Protein AF-0000000079096585 (afdb_homodimer)

Nearest PDB structures (foldseek):
  5g05-assembly1_K  TM=6.610E-01  e=2.193E-04  Homo sapiens
  2ho1-assembly1_A  TM=4.333E-01  e=1.307E-02  Pseudomonas aeruginosa PAO1
  8gh3-assembly1_F  TM=3.341E-01  e=2.243E-01  Trypanosoma cruzi cruzi
  8arb-assembly1_A  TM=4.674E-01  e=8.570E+00  Yersinia enterocolitica
  5g05-assembly1_K  TM=6.590E-01  e=2.496E-04  Homo sapiens

pLDDT: mean 84.04, std 19.66, range [20.77, 98.88]

Structure (mmCIF, N/CA/C/O backbone):
data_AF-0000000079096585-model_v1
#
loop_
_entity.id
_entity.type
_entity.pdbx_description
1 polymer 'Uncharacterized protein'
#
loop_
_atom_site.group_PDB
_atom_site.id
_atom_site.type_symbol
_atom_site.label_atom_id
_atom_site.label_alt_id
_atom_site.label_comp_id
_atom_site.label_asym_id
_atom_site.label_entity_id
_atom_site.label_seq_id
_atom_site.pdbx_PDB_ins_code
_atom_site.Cartn_x
_atom_site.Cartn_y
_atom_site.Cartn_z
_atom_site.occupancy
_atom_site.B_iso_or_equiv
_atom_site.auth_seq_id
_atom_site.auth_comp_id
_atom_site.auth_asym_id
_atom_site.auth_atom_id
_atom_site.pdbx_PDB_model_num
ATOM 1 N N . MET A 1 1 ? 10.734 -63.625 -16.844 1 21.27 1 MET A N 1
ATOM 2 C CA . MET A 1 1 ? 9.797 -64.25 -15.898 1 21.27 1 MET A CA 1
ATOM 3 C C . MET A 1 1 ? 9.648 -63.344 -14.656 1 21.27 1 MET A C 1
ATOM 5 O O . MET A 1 1 ? 8.648 -63.438 -13.938 1 21.27 1 MET A O 1
ATOM 9 N N . LEU A 1 2 ? 10.75 -62.75 -14.109 1 20.77 2 LEU A N 1
ATOM 10 C CA . LEU A 1 2 ? 10.758 -62.156 -12.773 1 20.77 2 LEU A CA 1
ATOM 11 C C . LEU A 1 2 ? 9.977 -60.844 -12.758 1 20.77 2 LEU A C 1
ATOM 13 O O . LEU A 1 2 ? 10.281 -59.969 -11.961 1 20.77 2 LEU A O 1
ATOM 17 N N . LEU A 1 3 ? 9.117 -60.5 -13.812 1 23.94 3 LEU A N 1
ATOM 18 C CA . LEU A 1 3 ? 8.297 -59.281 -13.914 1 23.94 3 LEU A CA 1
ATOM 19 C C . LEU A 1 3 ? 7.27 -59.25 -12.781 1 23.94 3 LEU A C 1
ATOM 21 O O . LEU A 1 3 ? 6.074 -59.406 -13.016 1 23.94 3 LEU A O 1
ATOM 25 N N . ARG A 1 4 ? 7.641 -59.875 -11.562 1 26.17 4 ARG A N 1
ATOM 26 C CA . ARG A 1 4 ? 6.625 -60.25 -10.586 1 26.17 4 ARG A CA 1
ATOM 27 C C . ARG A 1 4 ? 5.812 -59.062 -10.141 1 26.17 4 ARG A C 1
ATOM 29 O O . ARG A 1 4 ? 6.23 -57.906 -10.336 1 26.17 4 ARG A O 1
ATOM 36 N N . ASP A 1 5 ? 4.875 -59.25 -9.117 1 26.66 5 ASP A N 1
ATOM 37 C CA . ASP A 1 5 ? 3.656 -58.812 -8.461 1 26.66 5 ASP A CA 1
ATOM 38 C C . ASP A 1 5 ? 3.914 -57.531 -7.648 1 26.66 5 ASP A C 1
ATOM 40 O O . ASP A 1 5 ? 4.195 -57.625 -6.449 1 26.66 5 ASP A O 1
ATOM 44 N N . CYS A 1 6 ? 4.824 -56.594 -8.086 1 28.89 6 CYS A N 1
ATOM 45 C CA . CYS A 1 6 ? 5.023 -55.469 -7.211 1 28.89 6 CYS A CA 1
ATOM 46 C C . CYS A 1 6 ? 3.688 -54.844 -6.812 1 28.89 6 CYS A C 1
ATOM 48 O O . CYS A 1 6 ? 2.92 -54.406 -7.672 1 28.89 6 CYS A O 1
ATOM 50 N N . ASP A 1 7 ? 3.107 -55.25 -5.641 1 28.34 7 ASP A N 1
ATOM 51 C CA . ASP A 1 7 ? 1.823 -55.062 -4.965 1 28.34 7 ASP A CA 1
ATOM 52 C C . ASP A 1 7 ? 1.427 -53.594 -4.906 1 28.34 7 ASP A C 1
ATOM 54 O O . ASP A 1 7 ? 2.254 -52.719 -4.59 1 28.34 7 ASP A O 1
ATOM 58 N N . VAL A 1 8 ? 0.261 -53.188 -5.465 1 37.56 8 VAL A N 1
ATOM 59 C CA . VAL A 1 8 ? -0.646 -52.062 -5.531 1 37.56 8 VAL A CA 1
ATOM 60 C C . VAL A 1 8 ? -0.849 -51.469 -4.137 1 37.56 8 VAL A C 1
ATOM 62 O O . VAL A 1 8 ? -1.268 -50.312 -3.992 1 37.56 8 VAL A O 1
ATOM 65 N N . ASP A 1 9 ? -0.561 -52.312 -3.1 1 36.09 9 ASP A N 1
ATOM 66 C CA . ASP A 1 9 ? -0.898 -51.875 -1.744 1 36.09 9 ASP A CA 1
ATOM 67 C C . ASP A 1 9 ? 0.074 -50.812 -1.242 1 36.09 9 ASP A C 1
ATOM 69 O O . ASP A 1 9 ? -0.25 -50.062 -0.33 1 36.09 9 ASP A O 1
ATOM 73 N N . SER A 1 10 ? 1.418 -50.969 -1.656 1 34.72 10 SER A N 1
ATOM 74 C CA . SER A 1 10 ? 2.344 -50 -1.058 1 34.72 10 SER A CA 1
ATOM 75 C C . SER A 1 10 ? 2.086 -48.594 -1.568 1 34.72 10 SER A C 1
ATOM 77 O O . SER A 1 10 ? 2.58 -47.625 -0.994 1 34.72 10 SER A O 1
ATOM 79 N N . PHE A 1 11 ? 1.648 -48.469 -2.875 1 32.22 11 PHE A N 1
ATOM 80 C CA . PHE A 1 11 ? 1.334 -47.125 -3.361 1 32.22 11 PHE A CA 1
ATOM 81 C C . PHE A 1 11 ? 0.125 -46.562 -2.633 1 32.22 11 PHE A C 1
ATOM 83 O O . PHE A 1 11 ? -0.065 -45.344 -2.592 1 32.22 11 PHE A O 1
ATOM 90 N N . SER A 1 12 ? -0.875 -47.375 -2.209 1 38.22 12 SER A N 1
ATOM 91 C CA . SER A 1 12 ? -2.049 -46.875 -1.508 1 38.22 12 SER A CA 1
ATOM 92 C C . SER A 1 12 ? -1.683 -46.344 -0.123 1 38.22 12 SER A C 1
ATOM 94 O O . SER A 1 12 ? -2.361 -45.469 0.415 1 38.22 12 SER A O 1
ATOM 96 N N . ARG A 1 13 ? -0.833 -46.906 0.562 1 40.97 13 ARG A N 1
ATOM 97 C CA . ARG A 1 13 ? -0.438 -46.5 1.908 1 40.97 13 ARG A CA 1
ATOM 98 C C . ARG A 1 13 ? 0.409 -45.25 1.879 1 40.97 13 ARG A C 1
ATOM 100 O O . ARG A 1 13 ? 0.417 -44.469 2.842 1 40.97 13 ARG A O 1
ATOM 107 N N . LEU A 1 14 ? 1.331 -45.094 0.917 1 36.84 14 LEU A N 1
ATOM 108 C CA . LEU A 1 14 ? 2.078 -43.844 0.8 1 36.84 14 LEU A CA 1
ATOM 109 C C . LEU A 1 14 ? 1.153 -42.688 0.425 1 36.84 14 LEU A C 1
ATOM 111 O O . LEU A 1 14 ? 1.373 -41.531 0.843 1 36.84 14 LEU A O 1
ATOM 115 N N . GLU A 1 15 ? 0.127 -42.875 -0.478 1 39.09 15 GLU A N 1
ATOM 116 C CA . GLU A 1 15 ? -0.877 -41.844 -0.696 1 39.09 15 GLU A CA 1
ATOM 117 C C . GLU A 1 15 ? -1.682 -41.562 0.573 1 39.09 15 GLU A C 1
ATOM 119 O O . GLU A 1 15 ? -2.07 -40.438 0.843 1 39.09 15 GLU A O 1
ATOM 124 N N . ALA A 1 16 ? -2.07 -42.5 1.324 1 41.59 16 ALA A N 1
ATOM 125 C CA . ALA A 1 16 ? -2.842 -42.344 2.555 1 41.59 16 ALA A CA 1
ATOM 126 C C . ALA A 1 16 ? -2 -41.688 3.65 1 41.59 16 ALA A C 1
ATOM 128 O O . ALA A 1 16 ? -2.494 -40.875 4.402 1 41.59 16 ALA A O 1
ATOM 129 N N . ALA A 1 17 ? -0.783 -42.156 4.016 1 39.12 17 ALA A N 1
ATOM 130 C CA . ALA A 1 17 ? 0.086 -41.594 5.039 1 39.12 17 ALA A CA 1
ATOM 131 C C . ALA A 1 17 ? 0.517 -40.156 4.664 1 39.12 17 ALA A C 1
ATOM 133 O O . ALA A 1 17 ? 0.621 -39.312 5.531 1 39.12 17 ALA A O 1
ATOM 134 N N . GLU A 1 18 ? 0.951 -39.875 3.398 1 37.78 18 GLU A N 1
ATOM 135 C CA . GLU A 1 18 ? 1.181 -38.5 2.918 1 37.78 18 GLU A CA 1
ATOM 136 C C . GLU A 1 18 ? -0.11 -37.688 2.93 1 37.78 18 GLU A C 1
ATOM 138 O O . GLU A 1 18 ? -0.074 -36.469 3.021 1 37.78 18 GLU A O 1
ATOM 143 N N . GLN A 1 19 ? -1.282 -38.344 2.762 1 36.44 19 GLN A N 1
ATOM 144 C CA . GLN A 1 19 ? -2.553 -37.656 2.963 1 36.44 19 GLN A CA 1
ATOM 145 C C . GLN A 1 19 ? -2.748 -37.281 4.43 1 36.44 19 GLN A C 1
ATOM 147 O O . GLN A 1 19 ? -3.303 -36.219 4.734 1 36.44 19 GLN A O 1
ATOM 152 N N . GLN A 1 20 ? -2.479 -38.219 5.426 1 36.72 20 GLN A N 1
ATOM 153 C CA . GLN A 1 20 ? -2.652 -37.875 6.832 1 36.72 20 GLN A CA 1
ATOM 154 C C . GLN A 1 20 ? -1.635 -36.812 7.266 1 36.72 20 GLN A C 1
ATOM 156 O O . GLN A 1 20 ? -1.965 -35.906 8.023 1 36.72 20 GLN A O 1
ATOM 161 N N . GLU A 1 21 ? -0.232 -37 7.184 1 35.53 21 GLU A N 1
ATOM 162 C CA . GLU A 1 21 ? 0.763 -35.969 7.492 1 35.53 21 GLU A CA 1
ATOM 163 C C . GLU A 1 21 ? 0.589 -34.75 6.602 1 35.53 21 GLU A C 1
ATOM 165 O O . GLU A 1 21 ? 0.916 -33.625 7 1 35.53 21 GLU A O 1
ATOM 170 N N . ASP A 1 22 ? 0.333 -34.875 5.301 1 33.53 22 ASP A N 1
ATOM 171 C CA . ASP A 1 22 ? 0.033 -33.75 4.43 1 33.53 22 ASP A CA 1
ATOM 172 C C . ASP A 1 22 ? -1.206 -33 4.914 1 33.53 22 ASP A C 1
ATOM 174 O O . ASP A 1 22 ? -1.343 -31.797 4.68 1 33.53 22 ASP A O 1
ATOM 178 N N . PHE A 1 23 ? -2.217 -33.688 5.465 1 32.78 23 PHE A N 1
ATOM 179 C CA . PHE A 1 23 ? -3.359 -33.062 6.121 1 32.78 23 PHE A CA 1
ATOM 180 C C . PHE A 1 23 ? -2.93 -32.344 7.406 1 32.78 23 PHE A C 1
ATOM 182 O O . PHE A 1 23 ? -3.551 -31.375 7.828 1 32.78 23 PHE A O 1
ATOM 189 N N . GLU A 1 24 ? -2.061 -32.969 8.289 1 34.28 24 GLU A N 1
ATOM 190 C CA . GLU A 1 24 ? -1.553 -32.281 9.469 1 34.28 24 GLU A CA 1
ATOM 191 C C . GLU A 1 24 ? -0.777 -31.016 9.078 1 34.28 24 GLU A C 1
ATOM 193 O O . GLU A 1 24 ? -0.615 -30.094 9.891 1 34.28 24 GLU A O 1
ATOM 198 N N . CYS A 1 25 ? 0.148 -31.156 8.102 1 30.48 25 CYS A N 1
ATOM 199 C CA . CYS A 1 25 ? 0.887 -29.969 7.688 1 30.48 25 CYS A CA 1
ATOM 200 C C . CYS A 1 25 ? -0.062 -28.844 7.266 1 30.48 25 CYS A C 1
ATOM 202 O O . CYS A 1 25 ? 0.378 -27.75 6.914 1 30.48 25 CYS A O 1
ATOM 204 N N . TYR A 1 26 ? -1.153 -29.328 6.629 1 32.22 26 TYR A N 1
ATOM 205 C CA . TYR A 1 26 ? -2.117 -28.25 6.426 1 32.22 26 TYR A CA 1
ATOM 206 C C . TYR A 1 26 ? -2.574 -27.672 7.758 1 32.22 26 TYR A C 1
ATOM 208 O O . TYR A 1 26 ? -3.65 -28.016 8.258 1 32.22 26 TYR A O 1
ATOM 216 N N . LYS A 1 27 ? -1.767 -27.984 8.758 1 34.38 27 LYS A N 1
ATOM 217 C CA . LYS A 1 27 ? -2.256 -27.156 9.867 1 34.38 27 LYS A CA 1
ATOM 218 C C . LYS A 1 27 ? -2.922 -25.891 9.352 1 34.38 27 LYS A C 1
ATOM 220 O O . LYS A 1 27 ? -2.266 -25.031 8.75 1 34.38 27 LYS A O 1
ATOM 225 N N . VAL A 1 28 ? -4.141 -26.062 8.906 1 37.25 28 VAL A N 1
ATOM 226 C CA . VAL A 1 28 ? -4.988 -24.891 8.719 1 37.25 28 VAL A CA 1
ATOM 227 C C . VAL A 1 28 ? -4.453 -23.734 9.562 1 37.25 28 VAL A C 1
ATOM 229 O O . VAL A 1 28 ? -4.172 -23.906 10.75 1 37.25 28 VAL A O 1
ATOM 232 N N . VAL A 1 29 ? -3.463 -23.062 9.125 1 40.47 29 VAL A N 1
ATOM 233 C CA . VAL A 1 29 ? -3.338 -21.812 9.852 1 40.47 29 VAL A CA 1
ATOM 234 C C . VAL A 1 29 ? -4.5 -21.672 10.836 1 40.47 29 VAL A C 1
ATOM 236 O O . VAL A 1 29 ? -5.664 -21.781 10.445 1 40.47 29 VAL A O 1
ATOM 239 N N . ASP A 1 30 ? -4.547 -22.266 11.922 1 44.88 30 ASP A N 1
ATOM 240 C CA . ASP A 1 30 ? -5.566 -21.859 12.891 1 44.88 30 ASP A CA 1
ATOM 241 C C . ASP A 1 30 ? -6.352 -20.656 12.375 1 44.88 30 ASP A C 1
ATOM 243 O O . ASP A 1 30 ? -5.773 -19.609 12.086 1 44.88 30 ASP A O 1
ATOM 247 N N . GLU A 1 31 ? -7.344 -20.875 11.422 1 47.09 31 GLU A N 1
ATOM 248 C CA . GLU A 1 31 ? -8.438 -20.016 10.953 1 47.09 31 GLU A CA 1
ATOM 249 C C . GLU A 1 31 ? -8.516 -18.734 11.766 1 47.09 31 GLU A C 1
ATOM 251 O O . GLU A 1 31 ? -9.016 -17.719 11.281 1 47.09 31 GLU A O 1
ATOM 256 N N . ASN A 1 32 ? -8.219 -18.781 13.047 1 56.72 32 ASN A N 1
ATOM 257 C CA . ASN A 1 32 ? -8.633 -17.734 13.969 1 56.72 32 ASN A CA 1
ATOM 258 C C . ASN A 1 32 ? -7.637 -16.578 13.969 1 56.72 32 ASN A C 1
ATOM 260 O O . ASN A 1 32 ? -7.879 -15.539 14.594 1 56.72 32 ASN A O 1
ATOM 264 N N . ASP A 1 33 ? -6.48 -16.781 13.258 1 82.44 33 ASP A N 1
ATOM 265 C CA . ASP A 1 33 ? -5.719 -15.555 13.461 1 82.44 33 ASP A CA 1
ATOM 266 C C . ASP A 1 33 ? -5.676 -14.711 12.188 1 82.44 33 ASP A C 1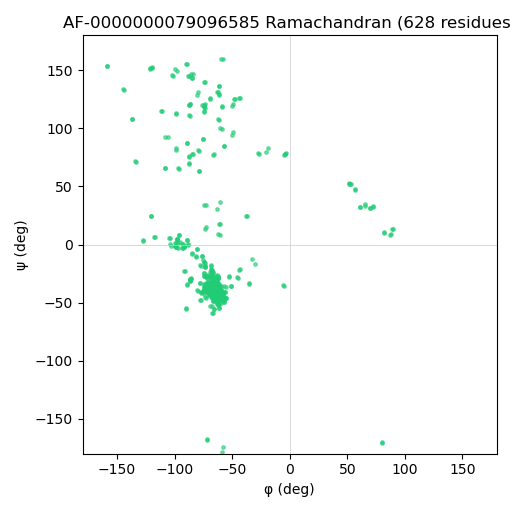
ATOM 268 O O . ASP A 1 33 ? -4.672 -14.719 11.469 1 82.44 33 ASP A O 1
ATOM 272 N N . TYR A 1 34 ? -6.719 -14.219 11.758 1 88.69 34 TYR A N 1
ATOM 273 C CA . TYR A 1 34 ? -6.898 -13.359 10.594 1 88.69 34 TYR A CA 1
ATOM 274 C C . TYR A 1 34 ? -5.84 -12.266 10.547 1 88.69 34 TYR A C 1
ATOM 276 O O . TYR A 1 34 ? -5.367 -11.898 9.469 1 88.69 34 TYR A O 1
ATOM 284 N N . ASP A 1 35 ? -5.387 -11.906 11.672 1 90.56 35 ASP A N 1
ATOM 285 C CA . ASP A 1 35 ? -4.395 -10.836 11.711 1 90.56 35 ASP A CA 1
ATOM 286 C C . ASP A 1 35 ? -3.049 -11.32 11.164 1 90.56 35 ASP A C 1
ATOM 288 O O . ASP A 1 35 ? -2.357 -10.578 10.469 1 90.56 35 ASP A O 1
ATOM 292 N N . LEU A 1 36 ? -2.793 -12.531 11.469 1 92.25 36 LEU A N 1
ATOM 293 C CA . LEU A 1 36 ? -1.545 -13.094 10.961 1 92.25 36 LEU A CA 1
ATOM 294 C C . LEU A 1 36 ? -1.604 -13.281 9.453 1 92.25 36 LEU A C 1
ATOM 296 O O . LEU A 1 36 ? -0.619 -13.039 8.75 1 92.25 36 LEU A O 1
ATOM 300 N N . LEU A 1 37 ? -2.727 -13.773 8.977 1 93.38 37 LEU A N 1
ATOM 301 C CA . LEU A 1 37 ? -2.893 -13.969 7.539 1 93.38 37 LEU A CA 1
ATOM 302 C C . LEU A 1 37 ? -2.805 -12.633 6.797 1 93.38 37 LEU A C 1
ATOM 304 O O . LEU A 1 37 ? -2.123 -12.531 5.773 1 93.38 37 LEU A O 1
ATOM 308 N N . ILE A 1 38 ? -3.475 -11.672 7.34 1 95.81 38 ILE A N 1
ATOM 309 C CA . ILE A 1 38 ? -3.461 -10.352 6.719 1 95.81 38 ILE A CA 1
ATOM 310 C C . ILE A 1 38 ? -2.031 -9.812 6.684 1 95.81 38 ILE A C 1
ATOM 312 O O . ILE A 1 38 ? -1.57 -9.328 5.648 1 95.81 38 ILE A O 1
ATOM 316 N N . SER A 1 39 ? -1.324 -9.961 7.773 1 95.19 39 SER A N 1
ATOM 317 C CA . SER A 1 39 ? 0.054 -9.484 7.848 1 95.19 39 SER A CA 1
ATOM 318 C C . SER A 1 39 ? 0.945 -10.219 6.848 1 95.19 39 SER A C 1
ATOM 320 O O . SER A 1 39 ? 1.835 -9.617 6.246 1 95.19 39 SER A O 1
ATOM 322 N N . ARG A 1 40 ? 0.686 -11.445 6.664 1 95.5 40 ARG A N 1
ATOM 323 C CA . ARG A 1 40 ? 1.469 -12.25 5.73 1 95.5 40 ARG A CA 1
ATOM 324 C C . ARG A 1 40 ? 1.313 -11.742 4.305 1 95.5 40 ARG A C 1
ATOM 326 O O . ARG A 1 40 ? 2.307 -11.516 3.609 1 95.5 40 ARG A O 1
ATOM 333 N N . TYR A 1 41 ? 0.129 -11.547 3.9 1 97.12 41 TYR 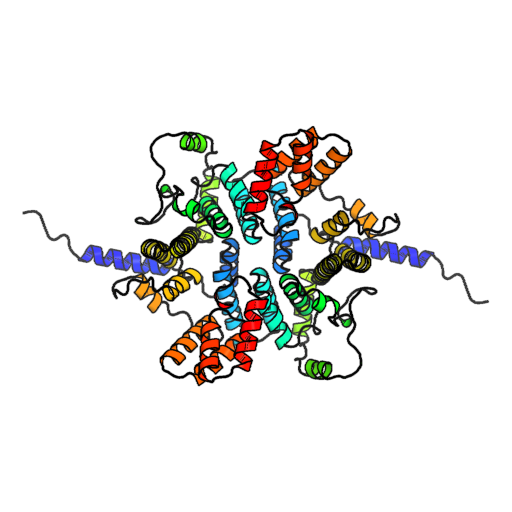A N 1
ATOM 334 C CA . TYR A 1 41 ? -0.106 -11.148 2.516 1 97.12 41 TYR A CA 1
ATOM 335 C C . TYR A 1 41 ? 0.292 -9.695 2.293 1 97.12 41 TYR A C 1
ATOM 337 O O . TYR A 1 41 ? 0.699 -9.32 1.19 1 97.12 41 TYR A O 1
ATOM 345 N N . LEU A 1 42 ? 0.236 -8.906 3.355 1 96.69 42 LEU A N 1
ATOM 346 C CA . LEU A 1 42 ? 0.779 -7.555 3.254 1 96.69 42 LEU A CA 1
ATOM 347 C C . LEU A 1 42 ? 2.293 -7.59 3.066 1 96.69 42 LEU A C 1
ATOM 349 O O . LEU A 1 42 ? 2.84 -6.828 2.266 1 96.69 42 LEU A O 1
ATOM 353 N N . SER A 1 43 ? 2.902 -8.508 3.756 1 96.94 43 SER A N 1
ATOM 354 C CA . SER A 1 43 ? 4.352 -8.648 3.658 1 96.94 43 SER A CA 1
ATOM 355 C C . SER A 1 43 ? 4.766 -9.156 2.279 1 96.94 43 SER A C 1
ATOM 357 O O . SER A 1 43 ? 5.867 -8.859 1.812 1 96.94 43 SER A O 1
ATOM 359 N N . GLN A 1 44 ? 3.881 -9.867 1.622 1 96.88 44 GLN A N 1
ATOM 360 C CA . GLN A 1 44 ? 4.133 -10.344 0.265 1 96.88 44 GLN A CA 1
ATOM 361 C C . GLN A 1 44 ? 3.936 -9.219 -0.753 1 96.88 44 GLN A C 1
ATOM 363 O O . GLN A 1 44 ? 4.398 -9.32 -1.893 1 96.88 44 GLN A O 1
ATOM 368 N N . GLY A 1 45 ? 3.27 -8.219 -0.33 1 95.75 45 GLY A N 1
ATOM 369 C CA . GLY A 1 45 ? 2.861 -7.199 -1.286 1 95.75 45 GLY A CA 1
ATOM 370 C C . GLY A 1 45 ? 1.605 -7.566 -2.051 1 95.75 45 GLY A C 1
ATOM 371 O O . GLY A 1 45 ? 1.289 -6.949 -3.07 1 95.75 45 GLY A O 1
ATOM 372 N N . ASP A 1 46 ? 0.945 -8.609 -1.627 1 96.31 46 ASP A N 1
ATOM 373 C CA . ASP A 1 46 ? -0.297 -9.055 -2.256 1 96.31 46 ASP A CA 1
ATOM 374 C C . ASP A 1 46 ? -1.507 -8.375 -1.61 1 96.31 46 ASP A C 1
ATOM 376 O O . ASP A 1 46 ? -2.174 -8.969 -0.76 1 96.31 46 ASP A O 1
ATOM 380 N N . CYS A 1 47 ? -1.841 -7.246 -2.086 1 94.88 47 CYS A N 1
ATOM 381 C CA . CYS A 1 47 ? -2.922 -6.453 -1.512 1 94.88 47 CYS A CA 1
ATOM 382 C C . CYS A 1 47 ? -4.277 -7.082 -1.813 1 94.88 47 CYS A C 1
ATOM 384 O O . CYS A 1 47 ? -5.219 -6.949 -1.025 1 94.88 47 CYS A O 1
ATOM 386 N N . GLU A 1 48 ? -4.371 -7.766 -2.883 1 94.44 48 GLU A N 1
ATOM 387 C CA . GLU A 1 48 ? -5.648 -8.359 -3.262 1 94.44 48 GLU A CA 1
ATOM 388 C C . GLU A 1 48 ? -6.074 -9.438 -2.266 1 94.44 48 GLU A C 1
ATOM 390 O O . GLU A 1 48 ? -7.172 -9.375 -1.712 1 94.44 48 GLU A O 1
ATOM 395 N N . THR A 1 49 ? -5.238 -10.391 -2.059 1 95.62 49 THR A N 1
ATOM 396 C CA . THR A 1 49 ? -5.551 -11.445 -1.098 1 95.62 49 THR A CA 1
ATOM 397 C C . THR A 1 49 ? -5.73 -10.859 0.302 1 95.62 49 THR A C 1
ATOM 399 O O . THR A 1 49 ? -6.609 -11.297 1.051 1 95.62 49 THR A O 1
ATOM 402 N N . ALA A 1 50 ? -4.852 -9.906 0.66 1 97.06 50 ALA A N 1
ATOM 403 C CA . ALA A 1 50 ? -4.996 -9.25 1.956 1 97.06 50 ALA A CA 1
ATOM 404 C C . ALA A 1 50 ? -6.383 -8.625 2.1 1 97.06 50 ALA A C 1
ATOM 406 O O . ALA A 1 50 ? -7 -8.703 3.166 1 97.06 50 ALA A O 1
ATOM 407 N N . THR A 1 51 ? -6.91 -7.996 1.06 1 97.19 51 THR A N 1
ATOM 408 C CA . THR A 1 51 ? -8.227 -7.363 1.085 1 97.19 51 THR A CA 1
ATOM 409 C C . THR A 1 51 ? -9.312 -8.391 1.381 1 97.19 51 THR A C 1
ATOM 411 O O . THR A 1 51 ? -10.211 -8.133 2.186 1 97.19 51 THR A O 1
ATOM 414 N N . TYR A 1 52 ? -9.219 -9.539 0.765 1 94.5 52 TYR A N 1
ATOM 415 C CA . TYR A 1 52 ? -10.211 -10.586 0.998 1 94.5 52 TYR A CA 1
ATOM 416 C C . TYR A 1 52 ? -10.211 -11.023 2.459 1 94.5 52 TYR A C 1
ATOM 418 O O . TYR A 1 52 ? -11.273 -11.203 3.059 1 94.5 52 TYR A O 1
ATOM 426 N N . TRP A 1 53 ? -9.102 -11.172 2.939 1 95.12 53 TRP A N 1
ATOM 427 C CA . TRP A 1 53 ? -9.016 -11.609 4.328 1 95.12 53 TRP A CA 1
ATOM 428 C C . TRP A 1 53 ? -9.453 -10.5 5.281 1 95.12 53 TRP A C 1
ATOM 430 O O . TRP A 1 53 ? -10.023 -10.773 6.336 1 95.12 53 TRP A O 1
ATOM 440 N N . ILE A 1 54 ? -9.164 -9.25 4.957 1 96.75 54 ILE A N 1
ATOM 441 C CA . ILE A 1 54 ? -9.641 -8.117 5.746 1 96.75 54 ILE A CA 1
ATOM 442 C C . ILE A 1 54 ? -11.164 -8.125 5.797 1 96.75 54 ILE A C 1
ATOM 444 O O . ILE A 1 54 ? -11.758 -7.988 6.867 1 96.75 54 ILE A O 1
ATOM 448 N N . ASP A 1 55 ? -11.758 -8.328 4.66 1 95.88 55 ASP A N 1
ATOM 449 C CA . ASP A 1 55 ? -13.219 -8.375 4.578 1 95.88 55 ASP A CA 1
ATOM 450 C C . ASP A 1 55 ? -13.773 -9.547 5.383 1 95.88 55 ASP A C 1
ATOM 452 O O . ASP A 1 55 ? -14.766 -9.391 6.105 1 95.88 55 ASP A O 1
ATOM 456 N N . ARG A 1 56 ? -13.164 -10.633 5.219 1 93.44 56 ARG A N 1
ATOM 457 C CA . ARG A 1 56 ? -13.617 -11.828 5.93 1 93.44 56 ARG A CA 1
ATOM 458 C C . ARG A 1 56 ? -13.477 -11.656 7.438 1 93.44 56 ARG A C 1
ATOM 460 O O . ARG A 1 56 ? -14.367 -12.031 8.195 1 93.44 56 ARG A O 1
ATOM 467 N N . SER A 1 57 ? -12.344 -11.164 7.902 1 93.38 57 SER A N 1
ATOM 468 C CA . SER A 1 57 ? -12.109 -10.906 9.32 1 93.38 57 SER A CA 1
ATOM 469 C C . SER A 1 57 ? -13.172 -9.969 9.891 1 93.38 57 SER A C 1
ATOM 471 O O . SER A 1 57 ? -13.703 -10.219 10.977 1 93.38 57 SER A O 1
ATOM 473 N N . TYR A 1 58 ? -13.477 -8.891 9.172 1 94.62 58 TYR A N 1
ATOM 474 C CA . TYR A 1 58 ? -14.477 -7.934 9.633 1 94.62 58 TYR A CA 1
ATOM 475 C C . TYR A 1 58 ? -15.852 -8.578 9.703 1 94.62 58 TYR A C 1
ATOM 477 O O . TYR A 1 58 ? -16.609 -8.359 10.648 1 94.62 58 TYR A O 1
ATOM 485 N N . ALA A 1 59 ? -16.172 -9.367 8.648 1 92.69 59 ALA A N 1
ATOM 486 C CA . ALA A 1 59 ? -17.469 -10.055 8.617 1 92.69 59 ALA A CA 1
ATOM 487 C C . ALA A 1 59 ? -17.609 -10.992 9.812 1 92.69 59 ALA A C 1
ATOM 489 O O . ALA A 1 59 ? -18.688 -11.07 10.414 1 92.69 59 ALA A O 1
ATOM 490 N N . LYS A 1 60 ? -16.594 -11.656 10.148 1 90.5 60 LYS A N 1
ATOM 491 C CA . LYS A 1 60 ? -16.625 -12.57 11.289 1 90.5 60 LYS A CA 1
ATOM 492 C C . LYS A 1 60 ? -16.828 -11.805 12.594 1 90.5 60 LYS A C 1
ATOM 494 O O . LYS A 1 60 ? -17.594 -12.234 13.461 1 90.5 60 LYS A O 1
ATOM 499 N N . LYS A 1 61 ? -16.125 -10.695 12.75 1 89.88 61 LYS A N 1
ATOM 500 C CA . LYS A 1 61 ? -16.25 -9.875 13.953 1 89.88 61 LYS A CA 1
ATOM 501 C C . LYS A 1 61 ? -17.656 -9.32 14.086 1 89.88 61 LYS A C 1
ATOM 503 O O . LYS A 1 61 ? -18.188 -9.188 15.203 1 89.88 61 LYS A O 1
ATOM 508 N N . CYS A 1 62 ? -18.281 -8.992 12.984 1 90.31 62 CYS A N 1
ATOM 509 C CA . CYS A 1 62 ? -19.625 -8.438 12.984 1 90.31 62 CYS A CA 1
ATOM 510 C C . CYS A 1 62 ? -20.641 -9.477 13.422 1 90.31 62 CYS A C 1
ATOM 512 O O . CYS A 1 62 ? -21.75 -9.133 13.867 1 90.31 62 CYS A O 1
ATOM 514 N N . GLU A 1 63 ? -20.281 -10.719 13.25 1 87.12 63 GLU A N 1
ATOM 515 C CA . GLU A 1 63 ? -21.188 -11.766 13.719 1 87.12 63 GLU A CA 1
ATOM 516 C C . GLU A 1 63 ? -21.266 -11.789 15.242 1 87.12 63 GLU A C 1
ATOM 518 O O . GLU A 1 63 ? -22.312 -12.102 15.812 1 87.12 63 GLU A O 1
ATOM 523 N N . THR A 1 64 ? -20.203 -11.516 15.852 1 83.12 64 THR A N 1
ATOM 524 C CA . THR A 1 64 ? -20.141 -11.586 17.312 1 83.12 64 THR A CA 1
ATOM 525 C C . THR A 1 64 ? -20.516 -10.242 17.938 1 83.12 64 THR A C 1
ATOM 527 O O . THR A 1 64 ? -21.281 -10.195 18.891 1 83.12 64 THR A O 1
ATOM 530 N N . SER A 1 65 ? -19.828 -9.148 17.562 1 80.38 65 SER A N 1
ATOM 531 C CA . SER A 1 65 ? -20.094 -7.816 18.094 1 80.38 65 SER A CA 1
ATOM 532 C C . SER A 1 65 ? -19.906 -6.742 17.031 1 80.38 65 SER A C 1
ATOM 534 O O . SER A 1 65 ? -19.078 -6.898 16.125 1 80.38 65 SER A O 1
ATOM 536 N N . SER A 1 66 ? -20.906 -5.898 17.031 1 77.94 66 SER A N 1
ATOM 537 C CA . SER A 1 66 ? -20.75 -4.766 16.125 1 77.94 66 SER A CA 1
ATOM 538 C C . SER A 1 66 ? -20.266 -3.527 16.875 1 77.94 66 SER A C 1
ATOM 540 O O . SER A 1 66 ? -21.062 -2.705 17.328 1 77.94 66 SER A O 1
ATOM 542 N N . SER A 1 67 ? -19 -3.486 17.062 1 87.88 67 SER A N 1
ATOM 543 C CA . SER A 1 67 ? -18.438 -2.338 17.766 1 87.88 67 SER A CA 1
ATOM 544 C C . SER A 1 67 ? -17.859 -1.326 16.781 1 87.88 67 SER A C 1
ATOM 546 O O . SER A 1 67 ? -17.516 -1.679 15.648 1 87.88 67 SER A O 1
ATOM 548 N N . MET A 1 68 ? -17.891 -0.102 17.203 1 91.75 68 MET A N 1
ATOM 549 C CA . MET A 1 68 ? -17.359 0.978 16.375 1 91.75 68 MET A CA 1
ATOM 550 C C . MET A 1 68 ? -15.852 0.847 16.219 1 91.75 68 MET A C 1
ATOM 552 O O . MET A 1 68 ? -15.289 1.253 15.203 1 91.75 68 MET A O 1
ATOM 556 N N . ILE A 1 69 ? -15.266 0.274 17.219 1 93.56 69 ILE A N 1
ATOM 557 C CA . ILE A 1 69 ? -13.812 0.107 17.156 1 93.56 69 ILE A CA 1
ATOM 558 C C . ILE A 1 69 ? -13.461 -0.933 16.094 1 93.56 69 ILE A C 1
ATOM 560 O O . ILE A 1 69 ? -12.43 -0.815 15.43 1 93.56 69 ILE A O 1
ATOM 564 N N . ASP A 1 70 ? -14.312 -1.931 15.984 1 94.06 70 ASP A N 1
ATOM 565 C CA . ASP A 1 70 ? -14.094 -2.922 14.938 1 94.06 70 ASP A CA 1
ATOM 566 C C . ASP A 1 70 ? -14.234 -2.295 13.555 1 94.06 70 ASP A C 1
ATOM 568 O O . ASP A 1 70 ? -13.469 -2.615 12.641 1 94.06 70 ASP A O 1
ATOM 572 N N . PHE A 1 71 ? -15.18 -1.441 13.445 1 95.69 71 PHE A N 1
ATOM 573 C CA . PHE A 1 71 ? -15.367 -0.735 12.18 1 95.69 71 PHE A CA 1
ATOM 574 C C . PHE A 1 71 ? -14.172 0.169 11.891 1 95.69 71 PHE A C 1
ATOM 576 O O . PHE A 1 71 ? -13.695 0.226 10.758 1 95.69 71 PHE A O 1
ATOM 583 N N . ALA A 1 72 ? -13.703 0.845 12.867 1 97.62 72 ALA A N 1
ATOM 584 C CA . ALA A 1 72 ? -12.539 1.711 12.703 1 97.62 72 ALA A CA 1
ATOM 585 C C . ALA A 1 72 ? -11.312 0.909 12.273 1 97.62 72 ALA A C 1
ATOM 587 O O . ALA A 1 72 ? -10.547 1.352 11.414 1 97.62 72 ALA A O 1
ATOM 588 N N . ASN A 1 73 ? -11.133 -0.228 12.852 1 96.75 73 ASN A N 1
ATOM 589 C CA . ASN A 1 73 ? -10.031 -1.098 12.461 1 96.75 73 ASN A CA 1
ATOM 590 C C . ASN A 1 73 ? -10.188 -1.608 11.039 1 96.75 73 ASN A C 1
ATOM 592 O O . ASN A 1 73 ? -9.203 -1.764 10.312 1 96.75 73 ASN A O 1
ATOM 596 N N . TYR A 1 74 ? -11.438 -1.893 10.672 1 97.19 74 TYR A N 1
ATOM 597 C CA . TYR A 1 74 ? -11.734 -2.299 9.305 1 97.19 74 TYR A CA 1
ATOM 598 C C . TYR A 1 74 ? -11.336 -1.208 8.312 1 97.19 74 TYR A C 1
ATOM 600 O O . TYR A 1 74 ? -10.656 -1.478 7.32 1 97.19 74 TYR A O 1
ATOM 608 N N . VAL A 1 75 ? -11.68 0.033 8.586 1 98.19 75 VAL A N 1
ATOM 609 C CA . VAL A 1 75 ? -11.375 1.186 7.75 1 98.19 75 VAL A CA 1
ATOM 610 C C . VAL A 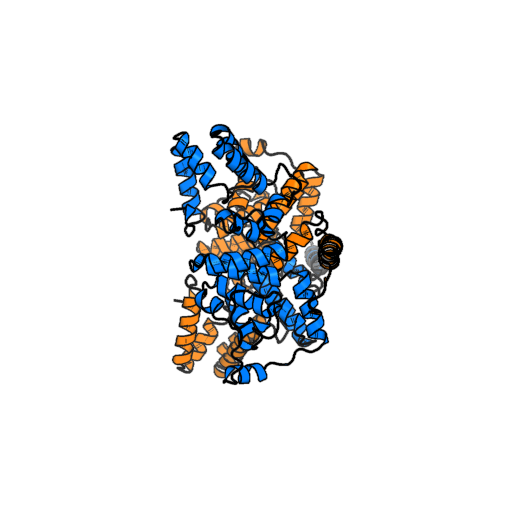1 75 ? -9.859 1.38 7.676 1 98.19 75 VAL A C 1
ATOM 612 O O . VAL A 1 75 ? -9.312 1.637 6.598 1 98.19 75 VAL A O 1
ATOM 615 N N . LYS A 1 76 ? -9.219 1.254 8.781 1 98.38 76 LYS A N 1
ATOM 616 C CA . LYS A 1 76 ? -7.766 1.358 8.852 1 98.38 76 LYS A CA 1
ATOM 617 C C . LYS A 1 76 ? -7.094 0.325 7.953 1 98.38 76 LYS A C 1
ATOM 619 O O . LYS A 1 76 ? -6.211 0.664 7.16 1 98.38 76 LYS A O 1
ATOM 624 N N . ASP A 1 77 ? -7.555 -0.892 8.062 1 97.88 77 ASP A N 1
ATOM 625 C CA . ASP A 1 77 ? -6.961 -1.963 7.266 1 97.88 77 ASP A CA 1
ATOM 626 C C . ASP A 1 77 ? -7.23 -1.757 5.777 1 97.88 77 ASP A C 1
ATOM 628 O O . ASP A 1 77 ? -6.363 -2.029 4.941 1 97.88 77 ASP A O 1
ATOM 632 N N . LEU A 1 78 ? -8.414 -1.297 5.426 1 98.19 78 LEU A N 1
ATOM 633 C CA . LEU A 1 78 ? -8.734 -1.006 4.035 1 98.19 78 LEU A CA 1
ATOM 634 C C . LEU A 1 78 ? -7.852 0.113 3.494 1 98.19 78 LEU A C 1
ATOM 636 O O . LEU A 1 78 ? -7.52 0.13 2.307 1 98.19 78 LEU A O 1
ATOM 640 N N . THR A 1 79 ? -7.465 1.045 4.352 1 98.38 79 THR A N 1
ATOM 641 C CA . THR A 1 79 ? -6.586 2.139 3.951 1 98.38 79 THR A CA 1
ATOM 642 C C . THR A 1 79 ? -5.184 1.622 3.65 1 98.38 79 THR A C 1
ATOM 644 O O . THR A 1 79 ? -4.531 2.088 2.713 1 98.38 79 THR A O 1
ATOM 647 N N . ILE A 1 80 ? -4.77 0.658 4.41 1 97.5 80 ILE A N 1
ATOM 648 C CA . ILE A 1 80 ? -3.445 0.077 4.227 1 97.5 80 ILE A CA 1
ATOM 649 C C . ILE A 1 80 ? -3.35 -0.559 2.84 1 97.5 80 ILE A C 1
ATOM 651 O O . ILE A 1 80 ? -2.305 -0.486 2.188 1 97.5 80 ILE A O 1
ATOM 655 N N . VAL A 1 81 ? -4.449 -1.132 2.377 1 97 81 VAL A N 1
ATOM 656 C CA . VAL A 1 81 ? -4.445 -1.813 1.087 1 97 81 VAL A CA 1
ATOM 657 C C . VAL A 1 81 ? -4.957 -0.869 0.001 1 97 81 VAL A C 1
ATOM 659 O O . VAL A 1 81 ? -5.324 -1.309 -1.091 1 97 81 VAL A O 1
ATOM 662 N N . HIS A 1 82 ? -5.172 0.383 0.224 1 95.38 82 HIS A N 1
ATOM 663 C CA . HIS A 1 82 ? -5.426 1.474 -0.711 1 95.38 82 HIS A CA 1
ATOM 664 C C . HIS A 1 82 ? -6.824 1.371 -1.312 1 95.38 82 HIS A C 1
ATOM 666 O O . HIS A 1 82 ? -7.02 1.674 -2.492 1 95.38 82 HIS A O 1
ATOM 672 N N . GLN A 1 83 ? -7.742 0.868 -0.533 1 95.88 83 GLN A N 1
ATOM 673 C CA . GLN A 1 83 ? -9.141 0.859 -0.946 1 95.88 83 GLN A CA 1
ATOM 674 C C . GLN A 1 83 ? -9.844 2.156 -0.55 1 95.88 83 GLN A C 1
ATOM 676 O O . GLN A 1 83 ? -10.805 2.139 0.224 1 95.88 83 GLN A O 1
ATOM 681 N N . TYR A 1 84 ? -9.477 3.229 -1.203 1 96.5 84 TYR A N 1
ATOM 682 C CA . TYR A 1 84 ? -9.875 4.566 -0.771 1 96.5 84 TYR A CA 1
ATOM 683 C C . TYR A 1 84 ? -11.336 4.836 -1.095 1 96.5 84 TYR A C 1
ATOM 685 O O . TYR A 1 84 ? -12.055 5.449 -0.301 1 96.5 84 TYR A O 1
ATOM 693 N N . LYS A 1 85 ? -11.727 4.383 -2.236 1 95.56 85 LYS A N 1
ATOM 694 C CA . LYS A 1 85 ? -13.125 4.602 -2.596 1 95.56 85 LYS A CA 1
ATOM 695 C C . LYS A 1 85 ? -14.062 3.912 -1.609 1 95.56 85 LYS A C 1
ATOM 697 O O . LYS A 1 85 ? -15.047 4.504 -1.162 1 95.56 85 LYS A O 1
ATOM 702 N N . ARG A 1 86 ? -13.766 2.705 -1.285 1 96.69 86 ARG A N 1
ATOM 703 C CA . ARG A 1 86 ? -14.562 1.972 -0.312 1 96.69 86 ARG A CA 1
ATOM 704 C C . ARG A 1 86 ? -14.562 2.672 1.042 1 96.69 86 ARG A C 1
ATOM 706 O O . ARG A 1 86 ? -15.602 2.803 1.684 1 96.69 86 ARG A O 1
ATOM 713 N N . VAL A 1 87 ? -13.43 3.137 1.463 1 98 87 VAL A N 1
ATOM 714 C CA . VAL A 1 87 ? -13.281 3.803 2.752 1 98 87 VAL A CA 1
ATOM 715 C C . VAL A 1 87 ? -14.156 5.055 2.793 1 98 87 VAL A C 1
ATOM 717 O O . VAL A 1 87 ? 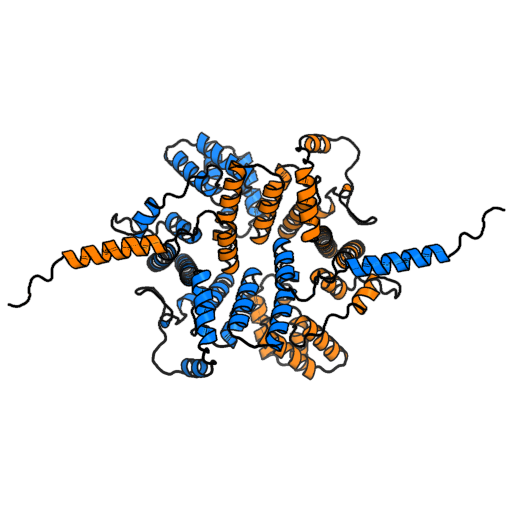-14.891 5.27 3.756 1 98 87 VAL A O 1
ATOM 720 N N . SER A 1 88 ? -14.102 5.863 1.772 1 97.25 88 SER A N 1
ATOM 721 C CA . SER A 1 88 ? -14.883 7.098 1.721 1 97.25 88 SER A CA 1
ATOM 722 C C . SER A 1 88 ? -16.375 6.805 1.767 1 97.25 88 SER A C 1
ATOM 724 O O . SER A 1 88 ? -17.125 7.457 2.502 1 97.25 88 SER A O 1
ATOM 726 N N . GLN A 1 89 ? -16.781 5.77 1.068 1 95.75 89 GLN A N 1
ATOM 727 C CA . GLN A 1 89 ? -18.203 5.414 1.026 1 95.75 89 GLN A CA 1
ATOM 728 C C . GLN A 1 89 ? -18.672 4.863 2.369 1 95.75 89 GLN A C 1
ATOM 730 O O . GLN A 1 89 ? -19.75 5.211 2.846 1 95.75 89 GLN A O 1
ATOM 735 N N . LEU A 1 90 ? -17.922 4.059 2.941 1 96.38 90 LEU A N 1
ATOM 736 C CA . LEU A 1 90 ? -18.281 3.416 4.199 1 96.38 90 LEU A CA 1
ATOM 737 C C . LEU A 1 90 ? -18.469 4.449 5.305 1 96.38 90 LEU A C 1
ATOM 739 O O . LEU A 1 90 ? -19.438 4.387 6.066 1 96.38 90 LEU A O 1
ATOM 743 N N . ILE A 1 91 ? -17.609 5.371 5.41 1 96.25 91 ILE A N 1
ATOM 744 C CA . ILE A 1 91 ? -17.656 6.379 6.461 1 96.25 91 ILE A CA 1
ATOM 745 C C . ILE A 1 91 ? -18.797 7.352 6.188 1 96.25 91 ILE A C 1
ATOM 747 O O . ILE A 1 91 ? -19.531 7.734 7.105 1 96.25 91 ILE A O 1
ATOM 751 N N . LEU A 1 92 ? -18.938 7.699 4.926 1 93.62 92 LEU A N 1
ATOM 752 C CA . LEU A 1 92 ? -19.984 8.641 4.547 1 93.62 92 LEU A CA 1
ATOM 753 C C . LEU A 1 92 ? -21.375 8.039 4.766 1 93.62 92 LEU A C 1
ATOM 755 O O . LEU A 1 92 ? -22.25 8.688 5.316 1 93.62 92 LEU A O 1
ATOM 759 N N . ASN A 1 93 ? -21.5 6.801 4.355 1 90.81 93 ASN A N 1
ATOM 760 C CA . ASN A 1 93 ? -22.797 6.125 4.461 1 90.81 93 ASN A CA 1
ATOM 761 C C . ASN A 1 93 ? -23.234 5.98 5.914 1 90.81 93 ASN A C 1
ATOM 763 O O . ASN A 1 93 ? -24.438 5.98 6.211 1 90.81 93 ASN A O 1
ATOM 767 N N . ARG A 1 94 ? -22.359 5.938 6.793 1 90.69 94 ARG A N 1
ATOM 768 C CA . ARG A 1 94 ? -22.688 5.762 8.203 1 90.69 94 ARG A CA 1
ATOM 769 C C . ARG A 1 94 ? -22.672 7.102 8.938 1 90.69 94 ARG A C 1
ATOM 771 O O . ARG A 1 94 ? -22.844 7.148 10.156 1 90.69 94 ARG A O 1
ATOM 778 N N . HIS A 1 95 ? -22.406 8.188 8.211 1 91.25 95 HIS A N 1
ATOM 779 C CA . HIS A 1 95 ? -22.422 9.547 8.734 1 91.25 95 HIS A CA 1
ATOM 780 C C . HIS A 1 95 ? -21.469 9.695 9.922 1 91.25 95 HIS A C 1
ATOM 782 O O . HIS A 1 95 ? -21.844 10.25 10.953 1 91.25 95 HIS A O 1
ATOM 788 N N . LEU A 1 96 ? -20.281 9.18 9.719 1 93.31 96 LEU A N 1
ATOM 789 C CA . LEU A 1 96 ? -19.359 9.141 10.844 1 93.31 96 LEU A CA 1
ATOM 790 C C . LEU A 1 96 ? -18.297 10.234 10.719 1 93.31 96 LEU A C 1
ATOM 792 O O . LEU A 1 96 ? -17.484 10.43 11.633 1 93.31 96 LEU A O 1
ATOM 796 N N . VAL A 1 97 ? -18.266 11.055 9.742 1 94.19 97 VAL A N 1
ATOM 797 C CA . VAL A 1 97 ? -17.203 12 9.422 1 94.19 97 VAL A CA 1
ATOM 798 C C . VAL A 1 97 ? -17.047 13 10.562 1 94.19 97 VAL A C 1
ATOM 800 O O . VAL A 1 97 ? -15.922 13.281 10.992 1 94.19 97 VAL A O 1
ATOM 803 N N . LYS A 1 98 ? -18.109 13.438 11.109 1 92.12 98 LYS A N 1
ATOM 804 C CA . LYS A 1 98 ? -18.062 14.508 12.102 1 92.12 98 LYS A CA 1
ATOM 805 C C . LYS A 1 98 ? -18.109 13.945 13.516 1 92.12 98 LYS A C 1
ATOM 807 O O . LYS A 1 98 ? -18.109 14.703 14.492 1 92.12 98 LYS A O 1
ATOM 812 N N . LYS A 1 99 ? -18.078 12.664 13.633 1 92.44 99 LYS A N 1
ATOM 813 C CA . LYS A 1 99 ? -18.344 12.055 14.938 1 92.44 99 LYS A CA 1
ATOM 814 C C . LYS A 1 99 ? -17.062 11.914 15.742 1 92.44 99 LYS A 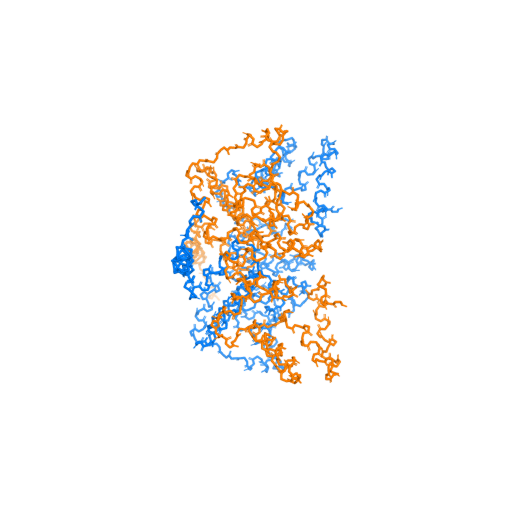C 1
ATOM 816 O O . LYS A 1 99 ? -17.078 12 16.969 1 92.44 99 LYS A O 1
ATOM 821 N N . HIS A 1 100 ? -16.031 11.656 15.047 1 95.5 100 HIS A N 1
ATOM 822 C CA . HIS A 1 100 ? -14.742 11.453 15.711 1 95.5 100 HIS A CA 1
ATOM 823 C C . HIS A 1 100 ? -13.586 11.68 14.75 1 95.5 100 HIS A C 1
ATOM 825 O O . HIS A 1 100 ? -13.695 11.414 13.547 1 95.5 100 HIS A O 1
ATOM 831 N N . ILE A 1 101 ? -12.445 12.055 15.219 1 97.31 101 ILE A N 1
ATOM 832 C CA . ILE A 1 101 ? -11.273 12.414 14.422 1 97.31 101 ILE A CA 1
ATOM 833 C C . ILE A 1 101 ? -10.789 11.188 13.648 1 97.31 101 ILE A C 1
ATOM 835 O O . ILE A 1 101 ? -10.273 11.32 12.531 1 97.31 101 ILE A O 1
ATOM 839 N N . VAL A 1 102 ? -10.938 10.016 14.211 1 98.38 102 VAL A N 1
ATOM 840 C CA . VAL A 1 102 ? -10.508 8.797 13.539 1 98.38 102 VAL A CA 1
ATOM 841 C C . VAL A 1 102 ? -11.195 8.688 12.18 1 98.38 102 VAL A C 1
ATOM 843 O O . VAL A 1 102 ? -10.531 8.477 11.164 1 98.38 102 VAL A O 1
ATOM 846 N N . PHE A 1 103 ? -12.469 8.844 12.141 1 97.94 103 PHE A N 1
ATOM 847 C CA . PHE A 1 103 ? -13.227 8.703 10.898 1 97.94 103 PHE A CA 1
ATOM 848 C C . PHE A 1 103 ? -13.008 9.906 9.992 1 97.94 103 PHE A C 1
ATOM 850 O O . PHE A 1 103 ? -12.93 9.766 8.773 1 97.94 103 PHE A O 1
ATOM 857 N N . ALA A 1 104 ? -12.891 11.047 10.609 1 98.19 104 ALA A N 1
ATOM 858 C CA . ALA A 1 104 ? -12.586 12.242 9.82 1 98.19 104 ALA A CA 1
ATOM 859 C C . ALA A 1 104 ? -11.266 12.086 9.078 1 98.19 104 ALA A C 1
ATOM 861 O O . ALA A 1 104 ? -11.18 12.383 7.883 1 98.19 104 ALA A O 1
ATOM 862 N N . TYR A 1 105 ? -10.305 11.594 9.789 1 98.81 105 TYR A N 1
ATOM 863 C CA . TYR A 1 105 ? -8.984 11.438 9.18 1 98.81 105 TYR A CA 1
ATOM 864 C C . TYR A 1 105 ? -9.039 10.484 7.996 1 98.81 105 TYR A C 1
ATOM 866 O O . TYR A 1 105 ? -8.586 10.82 6.898 1 98.81 105 TYR A O 1
ATOM 874 N N . TYR A 1 106 ? -9.539 9.289 8.172 1 98.88 106 TYR A N 1
ATOM 875 C CA . TYR A 1 106 ? -9.516 8.289 7.113 1 98.88 106 TYR A CA 1
ATOM 876 C C . TYR A 1 106 ? -10.391 8.719 5.938 1 98.88 106 TYR A C 1
ATOM 878 O O . TYR A 1 106 ? -10.078 8.414 4.785 1 98.88 106 TYR A O 1
ATOM 886 N N . TYR A 1 107 ? -11.445 9.445 6.285 1 98.56 107 TYR A N 1
ATOM 887 C CA . TYR A 1 107 ? -12.273 9.984 5.207 1 98.56 107 TYR A CA 1
ATOM 888 C C . TYR A 1 107 ? -11.5 11.016 4.395 1 98.56 107 TYR A C 1
ATOM 890 O O . TYR A 1 107 ? -11.453 10.938 3.166 1 98.56 107 TYR A O 1
ATOM 898 N N . VAL A 1 108 ? -10.836 11.953 5.004 1 98.69 108 VAL A N 1
ATOM 899 C CA . VAL A 1 108 ? -10.086 13.016 4.344 1 98.69 108 VAL A CA 1
ATOM 900 C C . VAL A 1 108 ? -8.914 12.414 3.57 1 98.69 108 VAL A C 1
ATOM 902 O O . VAL A 1 108 ? -8.633 12.82 2.439 1 98.69 108 VAL A O 1
ATOM 905 N N . ASN A 1 109 ? -8.25 11.492 4.18 1 98.62 109 ASN A N 1
ATOM 906 C CA . ASN A 1 109 ? -7.148 10.812 3.51 1 98.62 109 ASN A CA 1
ATOM 907 C C . ASN A 1 109 ? -7.613 10.102 2.242 1 98.62 109 ASN A C 1
ATOM 909 O O . ASN A 1 109 ? -6.93 10.133 1.219 1 98.62 109 ASN A O 1
ATOM 913 N N . ALA A 1 110 ? -8.734 9.414 2.328 1 98.19 110 ALA A N 1
ATOM 914 C CA . ALA A 1 110 ? -9.289 8.742 1.157 1 98.19 110 ALA A CA 1
ATOM 915 C C . ALA A 1 110 ? -9.609 9.742 0.049 1 98.19 110 ALA A C 1
ATOM 917 O O . ALA A 1 110 ? -9.25 9.523 -1.112 1 98.19 110 ALA A O 1
ATOM 918 N N . LEU A 1 111 ? -10.242 10.836 0.405 1 97.94 111 LEU A N 1
ATOM 919 C CA . LEU A 1 111 ? -10.586 11.867 -0.568 1 97.94 111 LEU A CA 1
ATOM 920 C C . LEU A 1 111 ? -9.328 12.422 -1.235 1 97.94 111 LEU A C 1
ATOM 922 O O . LEU A 1 111 ? -9.344 12.719 -2.432 1 97.94 111 LEU A O 1
ATOM 926 N N . PHE A 1 112 ? -8.312 12.555 -0.453 1 98.12 112 PHE A N 1
ATOM 927 C CA . PHE A 1 112 ? -7.059 13.07 -0.986 1 98.12 112 PHE A CA 1
ATOM 928 C C . PHE A 1 112 ? -6.527 12.172 -2.098 1 98.12 112 PHE A C 1
ATOM 930 O O . PHE A 1 112 ? -6.148 12.656 -3.166 1 98.12 112 PHE A O 1
ATOM 937 N N . HIS A 1 113 ? -6.535 10.883 -1.901 1 96 113 HIS A N 1
ATOM 938 C CA . HIS A 1 113 ? -6.012 9.938 -2.881 1 96 113 HIS A CA 1
ATOM 939 C C . HIS A 1 113 ? -6.953 9.797 -4.074 1 96 113 HIS A C 1
ATOM 941 O O . HIS A 1 113 ? -6.539 9.383 -5.156 1 96 113 HIS A O 1
ATOM 947 N N . LEU A 1 114 ? -8.148 10.18 -3.844 1 94.56 114 LEU A N 1
ATOM 948 C CA . LEU A 1 114 ? -9.102 10.219 -4.949 1 94.56 114 LEU A CA 1
ATOM 949 C C . LEU A 1 114 ? -9.055 11.562 -5.664 1 94.56 114 LEU A C 1
ATOM 951 O O . LEU A 1 114 ? -9.867 11.828 -6.559 1 94.56 114 LEU A O 1
ATOM 955 N N . ARG A 1 115 ? -8.211 12.484 -5.215 1 93.75 115 ARG A N 1
ATOM 956 C CA . ARG A 1 115 ? -7.93 13.781 -5.812 1 93.75 115 ARG A CA 1
ATOM 957 C C . ARG A 1 115 ? -9.117 14.719 -5.672 1 93.75 115 ARG A C 1
ATOM 959 O O . ARG A 1 115 ? -9.383 15.539 -6.559 1 93.75 115 ARG A O 1
ATOM 966 N N . MET A 1 116 ? -9.852 14.539 -4.605 1 95.88 116 MET A N 1
ATOM 967 C CA . MET A 1 116 ? -10.992 15.398 -4.316 1 95.88 116 MET A CA 1
ATOM 968 C C . MET A 1 116 ? -10.609 16.5 -3.342 1 95.88 116 MET A C 1
ATOM 970 O O . MET A 1 116 ? -11.203 16.625 -2.27 1 95.88 116 MET A O 1
ATOM 974 N N . TYR A 1 117 ? -9.75 17.375 -3.756 1 96.69 117 TYR A N 1
ATOM 975 C CA . TYR A 1 117 ? -9.141 18.375 -2.895 1 96.69 117 TYR A CA 1
ATOM 976 C C . TYR A 1 117 ? -10.148 19.453 -2.514 1 96.69 117 TYR A C 1
ATOM 978 O O . TYR A 1 117 ? -10.18 19.906 -1.367 1 96.69 117 TYR A O 1
ATOM 986 N N . SER A 1 118 ? -11.008 19.812 -3.434 1 96.25 118 SER A N 1
ATOM 987 C CA . SER A 1 118 ? -11.984 20.875 -3.182 1 96.25 118 SER A CA 1
ATOM 988 C C . SER A 1 118 ? -13 20.438 -2.129 1 96.25 118 SER A C 1
ATOM 990 O O . SER A 1 118 ? -13.492 21.266 -1.364 1 96.25 118 SER A O 1
ATOM 992 N N . VAL A 1 119 ? -13.258 19.172 -2.143 1 96.12 119 VAL A N 1
ATOM 993 C CA . VAL A 1 119 ? -14.211 18.641 -1.17 1 96.12 119 VAL A CA 1
ATOM 994 C C . VAL A 1 119 ? -13.586 18.656 0.223 1 96.12 119 VAL A C 1
ATOM 996 O O . VAL A 1 119 ? -14.258 18.969 1.209 1 96.12 119 VAL A O 1
ATOM 999 N N . ILE A 1 120 ? -12.352 18.406 0.313 1 97.81 120 ILE A N 1
ATOM 1000 C CA . ILE A 1 120 ? -11.633 18.312 1.58 1 97.81 120 ILE A CA 1
ATOM 1001 C C . ILE A 1 120 ? -11.672 19.656 2.305 1 97.81 120 ILE A C 1
ATOM 1003 O O . ILE A 1 120 ? -11.984 19.719 3.496 1 97.81 120 ILE A O 1
ATOM 1007 N N . VAL A 1 121 ? -11.438 20.734 1.628 1 96.5 121 VAL A N 1
ATOM 1008 C CA . VAL A 1 121 ? -11.297 22.031 2.266 1 96.5 121 VAL A CA 1
ATOM 1009 C C . VAL A 1 121 ? -12.672 22.562 2.686 1 96.5 121 VAL A C 1
ATOM 1011 O O . VAL A 1 121 ? -12.766 23.469 3.506 1 96.5 121 VAL A O 1
ATOM 1014 N N . GLN A 1 122 ? -13.719 21.938 2.182 1 95.5 122 GLN A N 1
ATOM 1015 C CA . GLN A 1 122 ? -15.07 22.391 2.502 1 95.5 122 GLN A CA 1
ATOM 1016 C C . GLN A 1 122 ? -15.688 21.531 3.611 1 95.5 122 GLN A C 1
ATOM 1018 O O . GLN A 1 122 ? -16.781 21.828 4.09 1 95.5 122 GLN A O 1
ATOM 1023 N N . LEU A 1 123 ? -15.008 20.578 4.047 1 95.19 123 LEU A N 1
ATOM 1024 C CA . LEU A 1 123 ? -15.547 19.688 5.062 1 95.19 123 LEU A CA 1
ATOM 1025 C C . LEU A 1 123 ? -15.688 20.391 6.402 1 95.19 123 LEU A C 1
ATOM 1027 O O . LEU A 1 123 ? -14.727 21 6.891 1 95.19 123 LEU A O 1
ATOM 1031 N N . PRO A 1 124 ? -16.875 20.375 6.961 1 93.44 124 PRO A N 1
ATOM 1032 C CA . PRO A 1 124 ? -17.094 21.047 8.242 1 93.44 124 PRO A CA 1
ATOM 1033 C C . PRO A 1 124 ? -16.703 20.172 9.438 1 93.44 124 PRO A C 1
ATOM 1035 O O . PRO A 1 124 ? -17.578 19.656 10.141 1 93.44 124 PRO A O 1
ATOM 1038 N N . ILE A 1 125 ? -15.445 20.062 9.711 1 94.44 125 ILE A N 1
ATOM 1039 C CA . ILE A 1 125 ? -14.984 19.203 10.797 1 94.44 125 ILE A CA 1
ATOM 1040 C C . ILE A 1 125 ? -14.219 20.031 11.828 1 94.44 125 ILE A C 1
ATOM 1042 O O . ILE A 1 125 ? -13.383 19.5 12.555 1 94.44 125 ILE A O 1
ATOM 1046 N N . GLY A 1 126 ? -14.445 21.297 11.93 1 93.5 126 GLY A N 1
ATOM 1047 C CA . GLY A 1 126 ? -13.75 22.203 12.836 1 93.5 126 GLY A CA 1
ATOM 1048 C C . GLY A 1 126 ? -13.969 21.859 14.297 1 93.5 126 GLY A C 1
ATOM 1049 O O . GLY A 1 126 ? -13.102 22.125 15.141 1 93.5 126 GLY A O 1
ATOM 1050 N N . ASN A 1 127 ? -15.086 21.25 14.617 1 90.62 127 ASN A N 1
ATOM 1051 C CA . ASN A 1 127 ? -15.414 20.891 15.992 1 90.62 127 ASN A CA 1
ATOM 1052 C C . ASN A 1 127 ? -14.5 19.781 16.516 1 90.62 127 ASN A C 1
ATOM 1054 O O . ASN A 1 127 ? -14.406 19.578 17.734 1 90.62 127 ASN A O 1
ATOM 1058 N N . LEU A 1 128 ? -13.836 19.078 15.633 1 93.88 128 LEU A N 1
ATOM 1059 C CA . LEU A 1 128 ? -12.992 17.953 16.016 1 93.88 128 LEU A CA 1
ATOM 1060 C C . LEU A 1 128 ? -11.547 18.391 16.219 1 93.88 128 LEU A C 1
ATOM 1062 O O . LEU A 1 128 ? -10.711 17.609 16.656 1 93.88 128 LEU A O 1
ATOM 1066 N N . MET A 1 129 ? -11.25 19.641 15.977 1 92.69 129 MET A N 1
ATOM 1067 C CA . MET A 1 129 ? -9.883 20.125 16.047 1 92.69 129 MET A CA 1
ATOM 1068 C C . MET A 1 129 ? -9.406 20.25 17.484 1 92.69 129 MET A C 1
ATOM 1070 O O . MET A 1 129 ? -10.18 20.656 18.359 1 92.69 129 MET A O 1
ATOM 1074 N N . LEU A 1 130 ? -8.172 19.875 17.672 1 89.94 130 LEU A N 1
ATOM 1075 C CA . LEU A 1 130 ? -7.59 19.922 19 1 89.94 130 LEU A CA 1
ATOM 1076 C C . LEU A 1 130 ? -6.898 21.266 19.25 1 89.94 130 LEU A C 1
ATOM 1078 O O . LEU A 1 130 ? -6.609 21.609 20.391 1 89.94 130 LEU A O 1
ATOM 1082 N N . THR A 1 131 ? -6.531 21.938 18.203 1 88.12 131 THR A N 1
ATOM 1083 C CA . THR A 1 131 ? -5.855 23.234 18.281 1 88.12 131 THR A CA 1
ATOM 1084 C C . THR A 1 131 ? -6.68 24.312 17.594 1 88.12 131 THR A C 1
ATOM 1086 O O . THR A 1 131 ? -7.426 24.031 16.656 1 88.12 131 THR A O 1
ATOM 1089 N N . GLU A 1 132 ? -6.512 25.484 18.047 1 87.44 132 GLU A N 1
ATOM 1090 C CA . GLU A 1 132 ? -7.25 26.609 17.484 1 87.44 132 GLU A CA 1
ATOM 1091 C C . GLU A 1 132 ? -6.484 27.234 16.328 1 87.44 132 GLU A C 1
ATOM 1093 O O . GLU A 1 132 ? -5.273 27.047 16.188 1 87.44 132 GLU A O 1
ATOM 1098 N N . GLY A 1 133 ? -7.203 27.891 15.445 1 89.56 133 GLY A N 1
ATOM 1099 C CA . GLY A 1 133 ? -6.578 28.703 14.406 1 89.56 133 GLY A CA 1
ATOM 1100 C C . GLY A 1 133 ? -6.273 27.922 13.148 1 89.56 133 GLY A C 1
ATOM 1101 O O . GLY A 1 133 ? -5.488 28.359 12.305 1 89.56 133 GLY A O 1
ATOM 1102 N N . LEU A 1 134 ? -6.84 26.766 13.062 1 93.44 134 LEU A N 1
ATOM 1103 C CA . LEU A 1 134 ? -6.617 25.953 11.867 1 93.44 134 LEU A CA 1
ATOM 1104 C C . LEU A 1 134 ? -7.637 26.281 10.781 1 93.44 134 LEU A C 1
ATOM 1106 O O . LEU A 1 134 ? -8.758 26.703 11.086 1 93.44 134 LEU A O 1
ATOM 1110 N N . PRO A 1 135 ? -7.203 26.219 9.586 1 93.69 135 PRO A N 1
ATOM 1111 C CA . PRO A 1 135 ? -8.078 26.562 8.469 1 93.69 135 PRO A CA 1
ATOM 1112 C C . PRO A 1 135 ? -9.047 25.453 8.102 1 93.69 135 PRO A C 1
ATOM 1114 O O . PRO A 1 135 ? -8.969 24.891 6.996 1 93.69 135 PRO A O 1
ATOM 1117 N N . VAL A 1 136 ? -9.914 25.109 8.977 1 92.94 136 VAL A N 1
ATOM 1118 C CA . VAL A 1 136 ? -10.961 24.125 8.758 1 92.94 136 VAL A CA 1
ATOM 1119 C C . VAL A 1 136 ? -12.328 24.766 8.984 1 92.94 136 VAL A C 1
ATOM 1121 O O . VAL A 1 136 ? -12.453 25.719 9.75 1 92.94 136 VAL A O 1
ATOM 1124 N N . ARG A 1 137 ? -13.258 24.281 8.344 1 92.5 137 ARG A N 1
ATOM 1125 C CA . ARG A 1 137 ? -14.602 24.828 8.469 1 92.5 137 ARG A CA 1
ATOM 1126 C C . ARG A 1 137 ? -15.328 24.234 9.672 1 92.5 137 ARG A C 1
ATOM 1128 O O . ARG A 1 137 ? -15.141 23.062 10 1 92.5 137 ARG A O 1
ATOM 1135 N N . TYR A 1 138 ? -16.125 25.094 10.219 1 89.62 138 TYR A N 1
ATOM 1136 C CA . TYR A 1 138 ? -16.922 24.656 11.352 1 89.62 138 TYR A CA 1
ATOM 1137 C C . TYR A 1 138 ? -18.359 24.375 10.914 1 89.62 138 TYR A C 1
ATOM 1139 O O . TYR A 1 138 ? -18.859 24.984 9.961 1 89.62 138 TYR A O 1
ATOM 1147 N N . PRO A 1 139 ? -18.922 23.375 11.57 1 84.12 139 PRO A N 1
ATOM 1148 C CA . PRO A 1 139 ? -20.312 23.094 11.211 1 84.12 139 PRO A CA 1
ATOM 1149 C C . PRO A 1 139 ? -21.234 24.281 11.5 1 84.12 139 PRO A C 1
ATOM 1151 O O . PRO A 1 139 ? -21.031 25 12.469 1 84.12 139 PRO A O 1
ATOM 1154 N N . ASP A 1 140 ? -22.031 24.656 10.453 1 74.88 140 ASP A N 1
ATOM 1155 C CA . ASP A 1 140 ? -23.016 25.734 10.609 1 74.88 140 ASP A CA 1
ATOM 1156 C C . ASP A 1 140 ? -24.047 25.375 11.664 1 74.88 140 ASP A C 1
ATOM 1158 O O . ASP A 1 140 ? -24.422 24.203 11.805 1 74.88 140 ASP A O 1
ATOM 1162 N N . SER A 1 141 ? -23.969 26.031 12.836 1 62.38 141 SER A N 1
ATOM 1163 C CA . SER A 1 141 ? -24.969 25.844 13.883 1 62.38 141 SER A CA 1
ATOM 1164 C C . SER A 1 141 ? -26.359 25.641 13.289 1 62.38 141 SER A C 1
ATOM 1166 O O . SER A 1 141 ? -27.281 25.188 13.977 1 62.38 141 SER A O 1
ATOM 1168 N N . HIS A 1 142 ? -26.656 26.25 12.18 1 55 142 HIS A N 1
ATOM 1169 C CA . HIS A 1 142 ? -28.047 26.266 11.758 1 55 142 HIS A CA 1
ATOM 1170 C C . HIS A 1 142 ? -28.453 24.906 11.18 1 55 142 HIS A C 1
ATOM 1172 O O . HIS A 1 142 ? -27.609 24.188 10.641 1 55 142 HIS A O 1
ATOM 1178 N N . CYS A 1 143 ? -29.469 24.234 11.797 1 52.38 143 CYS A N 1
ATOM 1179 C CA . CYS A 1 143 ? -30.234 23 11.844 1 52.38 143 CYS A CA 1
ATOM 1180 C C . CYS A 1 143 ? -30.453 22.438 10.445 1 52.38 143 CYS A C 1
ATOM 1182 O O . CYS A 1 143 ? -31.578 22.422 9.945 1 52.38 143 CYS A O 1
ATOM 1184 N N . GLY A 1 144 ? -29.734 22.672 9.492 1 51 144 GLY A N 1
ATOM 1185 C CA . GLY A 1 144 ? -30.391 22.141 8.305 1 51 144 GLY A CA 1
ATOM 1186 C C . GLY A 1 144 ? -30.375 20.625 8.227 1 51 144 GLY A C 1
ATOM 1187 O O . GLY A 1 144 ? -30.156 19.953 9.242 1 51 144 GLY A O 1
ATOM 1188 N N . LEU A 1 145 ? -30.734 20 7.09 1 55.03 145 LEU A N 1
ATOM 1189 C CA . LEU A 1 145 ? -30.969 18.609 6.738 1 55.03 145 LEU A CA 1
ATOM 1190 C C . LEU A 1 145 ? -29.766 17.75 7.137 1 55.03 145 LEU A C 1
ATOM 1192 O O . LEU A 1 145 ? -29.938 16.609 7.57 1 55.03 145 LEU A O 1
ATOM 1196 N N . GLU A 1 146 ? -28.609 18.359 7.176 1 58.25 146 GLU A N 1
ATOM 1197 C CA . GLU A 1 146 ? -27.406 17.578 7.496 1 58.25 146 GLU A CA 1
ATOM 1198 C C . GLU A 1 146 ? -27.344 17.266 8.984 1 58.25 146 GLU A C 1
ATOM 1200 O O . GLU A 1 146 ? -26.938 16.172 9.375 1 58.25 146 GLU A O 1
ATOM 1205 N N . ASP A 1 147 ? -27.688 18.234 9.734 1 57.69 147 ASP A N 1
ATOM 1206 C CA . ASP A 1 147 ? -27.75 18.031 11.172 1 57.69 147 ASP A CA 1
ATOM 1207 C C . ASP A 1 147 ? -28.781 16.953 11.531 1 57.69 147 ASP A C 1
ATOM 1209 O O . ASP A 1 147 ? -28.578 16.172 12.461 1 57.69 147 ASP A O 1
ATOM 1213 N N . TYR A 1 148 ? -29.797 17.047 10.727 1 54.72 148 TYR A N 1
ATOM 1214 C CA . TYR A 1 148 ? -30.844 16.031 10.891 1 54.72 148 TYR A CA 1
ATOM 1215 C C . TYR A 1 148 ? -30.297 14.641 10.602 1 54.72 148 TYR A C 1
ATOM 1217 O O . TYR A 1 148 ? -30.578 13.688 11.328 1 54.72 148 TYR A O 1
ATOM 1225 N N . LEU A 1 149 ? -29.5 14.562 9.656 1 59.56 149 LEU A N 1
ATOM 1226 C CA . LEU A 1 149 ? -28.953 13.266 9.273 1 59.56 149 LEU A CA 1
ATOM 1227 C C . LEU A 1 149 ? -27.906 12.797 10.289 1 59.56 149 LEU A C 1
ATOM 1229 O O . LEU A 1 149 ? -27.812 11.609 10.586 1 59.56 149 LEU A O 1
ATOM 1233 N N . ASP A 1 150 ? -27.188 13.805 10.82 1 60.56 150 ASP A N 1
ATOM 1234 C CA . ASP A 1 150 ? -26.188 13.477 11.828 1 60.56 150 ASP A CA 1
ATOM 1235 C C . ASP A 1 150 ? -26.844 12.969 13.109 1 60.56 150 ASP A C 1
ATOM 1237 O O . ASP A 1 150 ? -26.266 12.172 13.844 1 60.56 150 ASP A O 1
ATOM 1241 N N . SER A 1 151 ? -28.047 13.461 13.188 1 58.5 151 SER A N 1
ATOM 1242 C CA . SER A 1 151 ? -28.812 13.008 14.336 1 58.5 151 SER A CA 1
ATOM 1243 C C . SER A 1 151 ? -29.156 11.523 14.219 1 58.5 151 SER A C 1
ATOM 1245 O O . SER A 1 151 ? -29.422 10.859 15.227 1 58.5 151 SER A O 1
ATOM 1247 N N . PHE A 1 152 ? -29.125 11.016 13.031 1 57.53 152 PHE A N 1
ATOM 1248 C CA . PHE A 1 152 ? -29.438 9.609 12.805 1 57.53 152 PHE A CA 1
ATOM 1249 C C . PHE A 1 152 ? -28.234 8.734 13.109 1 57.53 152 PHE A C 1
ATOM 1251 O O . PHE A 1 152 ? -28.359 7.52 13.266 1 57.53 152 PHE A O 1
ATOM 1258 N N . SER A 1 153 ? -27.156 9.414 13.281 1 64 153 SER A N 1
ATOM 1259 C CA . SER A 1 153 ? -25.984 8.578 13.5 1 64 153 SER A CA 1
ATOM 1260 C C . SER A 1 153 ? -25.906 8.094 14.945 1 64 153 SER A C 1
ATOM 1262 O O . SER A 1 153 ? -26.297 8.812 15.867 1 64 153 SER A O 1
ATOM 1264 N N . ALA A 1 154 ? -25.766 6.918 15.031 1 62.31 154 ALA A N 1
ATOM 1265 C CA . ALA A 1 154 ? -25.656 6.242 16.328 1 62.31 154 ALA A CA 1
ATOM 1266 C C . ALA A 1 154 ? -24.672 6.961 17.234 1 62.31 154 ALA A C 1
ATOM 1268 O O . ALA A 1 154 ? -23.594 7.387 16.812 1 62.31 154 ALA A O 1
ATOM 1269 N N . GLU A 1 155 ? -25.156 7.281 18.359 1 78.75 155 GLU A N 1
ATOM 1270 C CA . GLU A 1 155 ? -24.297 7.852 19.391 1 78.75 155 GLU A CA 1
ATOM 1271 C C . GLU A 1 155 ? -23.203 6.879 19.797 1 78.75 155 GLU A C 1
ATOM 1273 O O . GLU A 1 155 ? -23.406 5.664 19.797 1 78.75 155 GLU A O 1
ATOM 1278 N N . LEU A 1 156 ? -22.062 7.395 19.922 1 86.25 156 LEU A N 1
ATOM 1279 C CA . LEU A 1 156 ? -20.906 6.578 20.312 1 86.25 156 LEU A CA 1
ATOM 1280 C C . LEU A 1 156 ? -20.984 6.211 21.781 1 86.25 156 LEU A C 1
ATOM 1282 O O . LEU A 1 156 ? -21.234 7.074 22.641 1 86.25 156 LEU A O 1
ATOM 1286 N N . SER A 1 157 ? -21 4.949 22.031 1 88.44 157 SER A N 1
ATOM 1287 C CA . SER A 1 157 ? -20.953 4.504 23.406 1 88.44 157 SER A CA 1
ATOM 1288 C C . SER A 1 157 ? -19.672 4.996 24.094 1 88.44 157 SER A C 1
ATOM 1290 O O . SER A 1 157 ? -18.703 5.363 23.438 1 88.44 157 SER A O 1
ATOM 1292 N N . GLU A 1 158 ? -19.703 5.016 25.406 1 90.75 158 GLU A N 1
ATOM 1293 C CA . GLU A 1 158 ? -18.547 5.438 26.172 1 90.75 158 GLU A CA 1
ATOM 1294 C C . GLU A 1 158 ? -17.344 4.512 25.922 1 90.75 158 GLU A C 1
ATOM 1296 O O . GLU A 1 158 ? -16.203 4.969 25.859 1 90.75 158 GLU A O 1
ATOM 1301 N N . SER A 1 159 ? -17.672 3.32 25.844 1 91.19 159 SER A N 1
ATOM 1302 C CA . SER A 1 159 ? -16.609 2.35 25.578 1 91.19 159 SER A CA 1
ATOM 1303 C C . SER A 1 159 ? -16 2.566 24.188 1 91.19 159 SER A C 1
ATOM 1305 O O . SER A 1 159 ? -14.789 2.492 24.031 1 91.19 159 SER A O 1
ATOM 1307 N N . ASP A 1 160 ? -16.859 2.865 23.266 1 92.38 160 ASP A N 1
ATOM 1308 C CA . ASP A 1 160 ? -16.391 3.145 21.906 1 92.38 160 ASP A CA 1
ATOM 1309 C C . ASP A 1 160 ? -15.555 4.426 21.875 1 92.38 160 ASP A C 1
ATOM 1311 O O . ASP A 1 160 ? -14.516 4.477 21.219 1 92.38 160 ASP A O 1
ATOM 1315 N N . LEU A 1 161 ? -16.031 5.379 22.578 1 94.44 161 LEU A N 1
ATOM 1316 C CA . LEU A 1 161 ? -15.32 6.652 22.609 1 94.44 161 LEU A CA 1
ATOM 1317 C C . LEU A 1 161 ? -13.93 6.488 23.203 1 94.44 161 LEU A C 1
ATOM 1319 O O . LEU A 1 161 ? -12.953 7.047 22.703 1 94.44 161 LEU A O 1
ATOM 1323 N N . ALA A 1 162 ? -13.82 5.762 24.234 1 95.88 162 ALA A N 1
ATOM 1324 C CA . ALA A 1 162 ? -12.531 5.516 24.875 1 95.88 162 ALA A CA 1
ATOM 1325 C C . ALA A 1 162 ? -11.594 4.766 23.938 1 95.88 162 ALA A C 1
ATOM 1327 O O . ALA A 1 162 ? -10.406 5.098 23.844 1 95.88 162 ALA A O 1
ATOM 1328 N N . ALA A 1 163 ? -12.117 3.787 23.297 1 95.75 163 ALA A N 1
ATOM 1329 C CA . ALA A 1 163 ? -11.312 2.988 22.375 1 95.75 163 ALA A CA 1
ATOM 1330 C C . ALA A 1 163 ? -10.867 3.818 21.172 1 95.75 163 ALA A C 1
ATOM 1332 O O . ALA A 1 163 ? -9.727 3.707 20.719 1 95.75 163 ALA A O 1
ATOM 1333 N N . LEU A 1 164 ? -11.734 4.609 20.688 1 96.88 164 LEU A N 1
ATOM 1334 C CA . LEU A 1 164 ? -11.406 5.469 19.547 1 96.88 164 LEU A CA 1
ATOM 1335 C C . LEU A 1 164 ? -10.367 6.512 19.938 1 96.88 164 LEU A C 1
ATOM 1337 O O . LEU A 1 164 ? -9.453 6.805 19.156 1 96.88 164 LEU A O 1
ATOM 1341 N N . ASN A 1 165 ? -10.508 7.062 21.094 1 96.88 165 ASN A N 1
ATOM 1342 C CA . ASN A 1 165 ? -9.508 8.016 21.594 1 96.88 165 ASN A CA 1
ATOM 1343 C C . ASN A 1 165 ? -8.133 7.363 21.703 1 96.88 165 ASN A C 1
ATOM 1345 O O . ASN A 1 165 ? -7.117 7.984 21.375 1 96.88 165 ASN A O 1
ATOM 1349 N N . LYS A 1 166 ? -8.133 6.191 22.188 1 97 166 LYS A N 1
ATOM 1350 C CA . LYS A 1 166 ? -6.875 5.457 22.281 1 97 166 LYS A CA 1
ATOM 1351 C C . LYS A 1 166 ? -6.242 5.27 20.906 1 97 166 LYS A C 1
ATOM 1353 O O . LYS A 1 166 ? -5.035 5.457 20.75 1 97 166 LYS A O 1
ATOM 1358 N N . MET A 1 167 ? -7.031 4.891 19.953 1 96.69 167 MET A N 1
ATOM 1359 C CA . MET A 1 167 ? -6.551 4.723 18.578 1 96.69 167 MET A CA 1
ATOM 1360 C C . MET A 1 167 ? -6.02 6.039 18.031 1 96.69 167 MET A C 1
ATOM 1362 O O . MET A 1 167 ? -4.941 6.078 17.438 1 96.69 167 MET A O 1
ATOM 1366 N N . MET A 1 168 ? -6.773 7.094 18.25 1 97.06 168 MET A N 1
ATOM 1367 C CA . MET A 1 168 ? -6.398 8.422 17.766 1 97.06 168 MET A CA 1
ATOM 1368 C C . MET A 1 168 ? -5.035 8.828 18.312 1 97.06 168 MET A C 1
ATOM 1370 O O . MET A 1 168 ? -4.184 9.32 17.562 1 97.06 168 MET A O 1
ATOM 1374 N N . ASN A 1 169 ? -4.805 8.57 19.547 1 95.81 169 ASN A N 1
ATOM 1375 C CA . ASN A 1 169 ? -3.572 8.992 20.203 1 95.81 169 ASN A CA 1
ATOM 1376 C C . ASN A 1 169 ? -2.4 8.086 19.812 1 95.81 169 ASN A C 1
ATOM 1378 O O . ASN A 1 169 ? -1.301 8.57 19.547 1 95.81 169 ASN A O 1
ATOM 1382 N N . SER A 1 170 ? -2.66 6.797 19.75 1 95.5 170 SER A N 1
ATOM 1383 C CA . SER A 1 170 ? -1.598 5.852 19.438 1 95.5 170 SER A CA 1
ATOM 1384 C C . SER A 1 170 ? -1.096 6.047 18.016 1 95.5 170 SER A C 1
ATOM 1386 O O . SER A 1 170 ? 0.101 5.91 17.75 1 95.5 170 SER A O 1
ATOM 1388 N N . LEU A 1 171 ? -2.008 6.434 17.141 1 96.94 171 LEU A N 1
ATOM 1389 C CA . LEU A 1 171 ? -1.656 6.566 15.734 1 96.94 171 LEU A CA 1
ATOM 1390 C C . LEU A 1 171 ? -1.364 8.023 15.383 1 96.94 171 LEU A C 1
ATOM 1392 O O . LEU A 1 171 ? -1.006 8.328 14.242 1 96.94 171 LEU A O 1
ATOM 1396 N N . LYS A 1 172 ? -1.495 8.938 16.328 1 96.5 172 LYS A N 1
ATOM 1397 C CA . LYS A 1 172 ? -1.264 10.367 16.125 1 96.5 172 LYS A CA 1
ATOM 1398 C C . LYS A 1 172 ? -2.045 10.883 14.914 1 96.5 172 LYS A C 1
ATOM 1400 O O . LYS A 1 172 ? -1.482 11.539 14.039 1 96.5 172 LYS A O 1
ATOM 1405 N N . LEU A 1 173 ? -3.342 10.594 14.938 1 98 173 LEU A N 1
ATOM 1406 C CA . LEU A 1 173 ? -4.16 10.82 13.758 1 98 173 LEU A CA 1
ATOM 1407 C C . LEU A 1 173 ? -4.434 12.305 13.555 1 98 173 LEU A C 1
ATOM 1409 O O . LEU A 1 173 ? -4.707 12.75 12.438 1 98 173 LEU A O 1
ATOM 1413 N N . PHE A 1 174 ? -4.379 13.086 14.633 1 97.38 174 PHE A N 1
ATOM 1414 C CA . PHE A 1 174 ? -4.543 14.523 14.453 1 97.38 174 PHE A CA 1
ATOM 1415 C C . PHE A 1 174 ? -3.402 15.094 13.617 1 97.38 174 PHE A C 1
ATOM 1417 O O . PHE A 1 174 ? -3.633 15.883 12.695 1 97.38 174 PHE A O 1
ATOM 1424 N N . SER A 1 175 ? -2.215 14.742 13.938 1 96.81 175 SER A N 1
ATOM 1425 C CA . SER A 1 175 ? -1.061 15.164 13.156 1 96.81 175 SER A CA 1
ATOM 1426 C C . SER A 1 175 ? -1.184 14.719 11.703 1 96.81 175 SER A C 1
ATOM 1428 O O . SER A 1 175 ? -0.945 15.5 10.781 1 96.81 175 SER A O 1
ATOM 1430 N N . ALA A 1 176 ? -1.574 13.461 11.523 1 98.31 176 ALA A N 1
ATOM 1431 C CA . ALA A 1 176 ? -1.74 12.922 10.18 1 98.31 176 ALA A CA 1
ATOM 1432 C C . ALA A 1 176 ? -2.777 13.711 9.391 1 98.31 176 ALA A C 1
ATOM 1434 O O . ALA A 1 176 ? -2.582 13.992 8.203 1 98.31 176 ALA A O 1
ATOM 1435 N N . LEU A 1 177 ? -3.857 14.039 10.07 1 98.44 177 LEU A N 1
ATOM 1436 C CA . LEU A 1 177 ? -4.914 14.828 9.438 1 98.44 177 LEU A CA 1
ATOM 1437 C C . LEU A 1 177 ? -4.383 16.172 8.969 1 98.44 177 LEU A C 1
ATOM 1439 O O . LEU A 1 177 ? -4.676 16.609 7.855 1 98.44 177 LEU A O 1
ATOM 1443 N N . MET A 1 178 ? -3.615 16.797 9.727 1 97.75 178 MET A N 1
ATOM 1444 C CA . MET A 1 178 ? -3.072 18.125 9.398 1 97.75 178 MET A CA 1
ATOM 1445 C C . MET A 1 178 ? -2.066 18.031 8.258 1 97.75 178 MET A C 1
ATOM 1447 O O . MET A 1 178 ? -1.951 18.953 7.453 1 97.75 178 MET A O 1
ATOM 1451 N N . VAL A 1 179 ? -1.361 16.938 8.211 1 98.06 179 VAL A N 1
ATOM 1452 C CA . VAL A 1 179 ? -0.448 16.734 7.094 1 98.06 179 VAL A CA 1
ATOM 1453 C C . VAL A 1 179 ? -1.236 16.688 5.785 1 98.06 179 VAL A C 1
ATOM 1455 O O . VAL A 1 179 ? -0.853 17.312 4.797 1 98.06 179 VAL A O 1
ATOM 1458 N N . VAL A 1 180 ? -2.34 15.945 5.781 1 98.44 180 VAL A N 1
ATOM 1459 C CA . VAL A 1 180 ? -3.145 15.812 4.574 1 98.44 180 VAL A CA 1
ATOM 1460 C C . VAL A 1 180 ? -3.727 17.172 4.188 1 98.44 180 VAL A C 1
ATOM 1462 O O . VAL A 1 180 ? -3.729 17.547 3.012 1 98.44 180 VAL A O 1
ATOM 1465 N N . TYR A 1 181 ? -4.227 17.906 5.164 1 98.19 181 TYR A N 1
ATOM 1466 C CA . TYR A 1 181 ? -4.715 19.25 4.891 1 98.19 181 TYR A CA 1
ATOM 1467 C C . TYR A 1 181 ? -3.6 20.141 4.344 1 98.19 181 TYR A C 1
ATOM 1469 O O . TYR A 1 181 ? -3.809 20.906 3.395 1 98.19 181 TYR A O 1
ATOM 1477 N N . GLY A 1 182 ? -2.438 20.062 4.969 1 97.75 182 GLY A N 1
ATOM 1478 C CA . GLY A 1 182 ? -1.303 20.812 4.461 1 97.75 182 GLY A CA 1
ATOM 1479 C C . GLY A 1 182 ? -0.987 20.516 3.008 1 97.75 182 GLY A C 1
ATOM 1480 O O . GLY A 1 182 ? -0.793 21.438 2.209 1 97.75 182 GLY A O 1
ATOM 1481 N N . ARG A 1 183 ? -0.964 19.25 2.652 1 97.44 183 ARG A N 1
ATOM 1482 C CA . ARG A 1 183 ? -0.73 18.844 1.273 1 97.44 183 ARG A CA 1
ATOM 1483 C C . ARG A 1 183 ? -1.818 19.375 0.349 1 97.44 183 ARG A C 1
ATOM 1485 O O . ARG A 1 183 ? -1.533 19.797 -0.77 1 97.44 183 ARG A O 1
ATOM 1492 N N . THR A 1 184 ? -3.033 19.297 0.838 1 98 184 THR A N 1
ATOM 1493 C CA . THR A 1 184 ? -4.168 19.75 0.051 1 98 184 THR A CA 1
ATOM 1494 C C . THR A 1 184 ? -4.047 21.25 -0.25 1 98 184 THR A C 1
ATOM 1496 O O . THR A 1 184 ? -4.227 21.672 -1.393 1 98 184 THR A O 1
ATOM 1499 N N . TYR A 1 185 ? -3.689 21.984 0.681 1 97.69 185 TYR A N 1
ATOM 1500 C CA . TYR A 1 185 ? -3.572 23.422 0.508 1 97.69 185 TYR A CA 1
ATOM 1501 C C . TYR A 1 185 ? -2.385 23.781 -0.38 1 97.69 185 TYR A C 1
ATOM 1503 O O . TYR A 1 185 ? -2.426 24.75 -1.128 1 97.69 185 TYR A O 1
ATOM 1511 N N . ILE A 1 186 ? -1.324 23.016 -0.344 1 95.94 186 ILE A N 1
ATOM 1512 C CA . ILE A 1 186 ? -0.211 23.203 -1.268 1 95.94 186 ILE A CA 1
ATOM 1513 C C . ILE A 1 186 ? -0.695 23.031 -2.705 1 95.94 186 ILE A C 1
ATOM 1515 O O . ILE A 1 186 ? -0.388 23.844 -3.576 1 95.94 186 ILE A O 1
ATOM 1519 N N . LEU A 1 187 ? -1.49 22 -2.918 1 95.25 187 LEU A N 1
ATOM 1520 C CA . LEU A 1 187 ? -1.99 21.703 -4.254 1 95.25 187 LEU A CA 1
ATOM 1521 C C . LEU A 1 187 ? -2.969 22.781 -4.727 1 95.25 187 LEU A C 1
ATOM 1523 O O . LEU A 1 187 ? -3.072 23.047 -5.926 1 95.25 187 LEU A O 1
ATOM 1527 N N . LEU A 1 188 ? -3.627 23.375 -3.758 1 96.12 188 LEU A N 1
ATOM 1528 C CA . LEU A 1 188 ? -4.57 24.438 -4.078 1 96.12 188 LEU A CA 1
ATOM 1529 C C . LEU A 1 188 ? -3.879 25.797 -4.09 1 96.12 188 LEU A C 1
ATOM 1531 O O . LEU A 1 188 ? -4.539 26.844 -4.207 1 96.12 188 LEU A O 1
ATOM 1535 N N . GLU A 1 189 ? -2.637 25.859 -3.906 1 94.88 189 GLU A N 1
ATOM 1536 C CA . GLU A 1 189 ? -1.78 27.031 -3.969 1 94.88 189 GLU A CA 1
ATOM 1537 C C . GLU A 1 189 ? -2.127 28.031 -2.861 1 94.88 189 GLU A C 1
ATOM 1539 O O . GLU A 1 189 ? -2.16 29.234 -3.092 1 94.88 189 GLU A O 1
ATOM 1544 N N . ASN A 1 190 ? -2.479 27.531 -1.837 1 95.75 190 ASN A N 1
ATOM 1545 C CA . ASN A 1 190 ? -2.66 28.328 -0.626 1 95.75 190 ASN A CA 1
ATOM 1546 C C . ASN A 1 190 ? -1.559 28.047 0.393 1 95.75 190 ASN A C 1
ATOM 1548 O O . ASN A 1 190 ? -1.732 27.234 1.297 1 95.75 190 ASN A O 1
ATOM 1552 N N . ARG A 1 191 ? -0.564 28.781 0.368 1 94.56 191 ARG A N 1
ATOM 1553 C CA . ARG A 1 191 ? 0.661 28.531 1.123 1 94.56 191 ARG A CA 1
ATOM 1554 C C . ARG A 1 191 ? 0.463 28.844 2.604 1 94.56 191 ARG A C 1
ATOM 1556 O O . ARG A 1 191 ? 0.99 28.141 3.467 1 94.56 191 ARG A O 1
ATOM 1563 N N . ASP A 1 192 ? -0.278 29.859 2.883 1 94.69 192 ASP A N 1
ATOM 1564 C CA . ASP A 1 192 ? -0.49 30.266 4.27 1 94.69 192 ASP A CA 1
ATOM 1565 C C . ASP A 1 192 ? -1.208 29.172 5.055 1 94.69 192 ASP A C 1
ATOM 1567 O O . ASP A 1 192 ? -0.77 28.797 6.145 1 94.69 192 ASP A O 1
ATOM 1571 N N . PHE A 1 193 ? -2.301 28.719 4.504 1 96.38 193 PHE A N 1
ATOM 1572 C CA . PHE A 1 193 ? -3.059 27.656 5.16 1 96.38 193 PHE A CA 1
ATOM 1573 C C . PHE A 1 193 ? -2.232 26.375 5.254 1 96.38 193 PHE A C 1
ATOM 1575 O O . PHE A 1 193 ? -2.299 25.656 6.254 1 96.38 193 PHE A O 1
ATOM 1582 N N . ALA A 1 194 ? -1.442 26.109 4.246 1 96.81 194 ALA A N 1
ATOM 1583 C CA . ALA A 1 194 ? -0.577 24.922 4.25 1 96.81 194 ALA A CA 1
ATOM 1584 C C . ALA A 1 194 ? 0.437 25 5.391 1 96.81 194 ALA A C 1
ATOM 1586 O O . ALA A 1 194 ? 0.639 24.016 6.109 1 96.81 194 ALA A O 1
ATOM 1587 N N . SER A 1 195 ? 1.001 26.141 5.539 1 94.56 195 SER A N 1
ATOM 1588 C CA . SER A 1 195 ? 1.998 26.344 6.586 1 94.56 195 SER A CA 1
ATOM 1589 C C . SER A 1 195 ? 1.402 26.109 7.969 1 94.56 195 SER A C 1
ATOM 1591 O O . SER A 1 195 ? 2.002 25.438 8.805 1 94.56 195 SER A O 1
ATOM 1593 N N . ARG A 1 196 ? 0.243 26.656 8.234 1 94.19 196 ARG A N 1
ATOM 1594 C CA . ARG A 1 196 ? -0.409 26.516 9.531 1 94.19 196 ARG A CA 1
ATOM 1595 C C . ARG A 1 196 ? -0.69 25.047 9.844 1 94.19 196 ARG A C 1
ATOM 1597 O O . ARG A 1 196 ? -0.444 24.594 10.961 1 94.19 196 ARG A O 1
ATOM 1604 N N . CYS A 1 197 ? -1.179 24.328 8.867 1 96.44 197 CYS A N 1
ATOM 1605 C CA . CYS A 1 197 ? -1.507 22.922 9.062 1 96.44 197 CYS A CA 1
ATOM 1606 C C . CYS A 1 197 ? -0.246 22.094 9.281 1 96.44 197 CYS A C 1
ATOM 1608 O O . CYS A 1 197 ? -0.188 21.281 10.195 1 96.44 197 CYS A O 1
ATOM 1610 N N . LEU A 1 198 ? 0.741 22.328 8.477 1 95.88 198 LEU A N 1
ATOM 1611 C CA . LEU A 1 198 ? 1.955 21.531 8.539 1 95.88 198 LEU A CA 1
ATOM 1612 C C . LEU A 1 198 ? 2.736 21.828 9.812 1 95.88 198 LEU A C 1
ATOM 1614 O O . LEU A 1 198 ? 3.357 20.922 10.391 1 95.88 198 LEU A O 1
ATOM 1618 N N . ILE A 1 199 ? 2.723 23.062 10.234 1 92.62 199 ILE A N 1
ATOM 1619 C CA . ILE A 1 199 ? 3.361 23.422 11.492 1 92.62 199 ILE A CA 1
ATOM 1620 C C . ILE A 1 199 ? 2.645 22.719 12.648 1 92.62 199 ILE A C 1
ATOM 1622 O O . ILE A 1 199 ? 3.287 22.141 13.531 1 92.62 199 ILE A O 1
ATOM 1626 N N . ALA A 1 200 ? 1.315 22.766 12.648 1 93.44 200 ALA A N 1
ATOM 1627 C CA . ALA A 1 200 ? 0.532 22.078 13.672 1 93.44 200 ALA A CA 1
ATOM 1628 C C . ALA A 1 200 ? 0.828 20.578 13.68 1 93.44 200 ALA A C 1
ATOM 1630 O O . ALA A 1 200 ? 0.945 19.969 14.742 1 93.44 200 ALA A O 1
ATOM 1631 N N . ALA A 1 201 ? 0.926 19.984 12.492 1 95.12 201 ALA A N 1
ATOM 1632 C CA . ALA A 1 201 ? 1.22 18.547 12.367 1 95.12 201 ALA A CA 1
ATOM 1633 C C . ALA A 1 201 ? 2.582 18.219 12.969 1 95.12 201 ALA A C 1
ATOM 1635 O O . ALA A 1 201 ? 2.707 17.281 13.758 1 95.12 201 ALA A O 1
ATOM 1636 N N . PHE A 1 202 ? 3.553 18.984 12.625 1 91.5 202 PHE A N 1
ATOM 1637 C CA . PHE A 1 202 ? 4.926 18.75 13.055 1 91.5 202 PHE A CA 1
ATOM 1638 C C . PHE A 1 202 ? 5.062 18.922 14.562 1 91.5 202 PHE A C 1
ATOM 1640 O O . PHE A 1 202 ? 5.805 18.188 15.211 1 91.5 202 PHE A O 1
ATOM 1647 N N . LEU A 1 203 ? 4.41 19.906 15.109 1 88.69 203 LEU A N 1
ATOM 1648 C CA . LEU A 1 203 ? 4.473 20.172 16.547 1 88.69 203 LEU A CA 1
ATOM 1649 C C . LEU A 1 203 ? 3.809 19.047 17.328 1 88.69 203 LEU A C 1
ATOM 1651 O O . LEU A 1 203 ? 4.227 18.734 18.438 1 88.69 203 LEU A O 1
ATOM 1655 N N . GLN A 1 204 ? 2.822 18.422 16.734 1 91.12 204 GLN A N 1
ATOM 1656 C CA . GLN A 1 204 ? 2.1 17.344 17.406 1 91.12 204 GLN A CA 1
ATOM 1657 C C . GLN A 1 204 ? 2.879 16.031 17.328 1 91.12 204 GLN A C 1
ATOM 1659 O O . GLN A 1 204 ? 2.807 15.203 18.234 1 91.12 204 GLN A O 1
ATOM 1664 N N . ASP A 1 205 ? 3.484 15.789 16.219 1 91.25 205 ASP A N 1
ATOM 1665 C CA . ASP A 1 205 ? 4.309 14.602 16.016 1 91.25 205 ASP A CA 1
ATOM 1666 C C . ASP A 1 205 ? 5.602 14.945 15.273 1 91.25 205 ASP A C 1
ATOM 1668 O O . ASP A 1 205 ? 5.609 15.055 14.047 1 91.25 205 ASP A O 1
ATOM 1672 N N . ARG A 1 206 ? 6.645 14.922 15.93 1 87.5 206 ARG A N 1
ATOM 1673 C CA . ARG A 1 206 ? 7.941 15.297 15.375 1 87.5 206 ARG A CA 1
ATOM 1674 C C . ARG A 1 206 ? 8.5 14.188 14.484 1 87.5 206 ARG A C 1
ATOM 1676 O O . ARG A 1 206 ? 9.438 14.414 13.727 1 87.5 206 ARG A O 1
ATOM 1683 N N . ARG A 1 207 ? 7.844 13.047 14.531 1 89.06 207 ARG A N 1
ATOM 1684 C CA . ARG A 1 207 ? 8.336 11.906 13.766 1 89.06 207 ARG A CA 1
ATOM 1685 C C . ARG A 1 207 ? 7.699 11.852 12.383 1 89.06 207 ARG A C 1
ATOM 1687 O O . ARG A 1 207 ? 8.031 10.984 11.578 1 89.06 207 ARG A O 1
ATOM 1694 N N . SER A 1 208 ? 6.84 12.781 12.18 1 91.06 208 SER A N 1
ATOM 1695 C CA . SER A 1 208 ? 6.262 12.898 10.852 1 91.06 208 SER A CA 1
ATOM 1696 C C . SER A 1 208 ? 7.25 13.516 9.867 1 91.06 208 SER A C 1
ATOM 1698 O O . SER A 1 208 ? 7.234 14.734 9.648 1 91.06 208 SER A O 1
ATOM 1700 N N . LEU A 1 209 ? 8.008 12.773 9.219 1 89 209 LEU A N 1
ATOM 1701 C CA . LEU A 1 209 ? 9.094 13.227 8.359 1 89 209 LEU A CA 1
ATOM 1702 C C . LEU A 1 209 ? 8.555 13.844 7.07 1 89 209 LEU A C 1
ATOM 1704 O O . LEU A 1 209 ? 9.18 14.727 6.484 1 89 209 LEU A O 1
ATOM 1708 N N . ALA A 1 210 ? 7.426 13.375 6.734 1 90.88 210 ALA A N 1
ATOM 1709 C CA . ALA A 1 210 ? 6.789 13.977 5.566 1 90.88 210 ALA A CA 1
ATOM 1710 C C . ALA A 1 210 ? 6.441 15.438 5.82 1 90.88 210 ALA A C 1
ATOM 1712 O O . ALA A 1 210 ? 6.637 16.297 4.949 1 90.88 210 ALA A O 1
ATOM 1713 N N . ALA A 1 211 ? 5.91 15.672 6.969 1 93 211 ALA A N 1
ATOM 1714 C CA . ALA A 1 211 ? 5.586 17.047 7.324 1 93 211 ALA A CA 1
ATOM 1715 C C . ALA A 1 211 ? 6.84 17.922 7.344 1 93 211 ALA A C 1
ATOM 1717 O O . ALA A 1 211 ? 6.84 19.031 6.816 1 93 211 ALA A O 1
ATOM 1718 N N . GLU A 1 212 ? 7.836 17.406 7.895 1 89.56 212 GLU A N 1
ATOM 1719 C CA . GLU A 1 212 ? 9.109 18.125 7.949 1 89.56 212 GLU A CA 1
ATOM 1720 C C . GLU A 1 212 ? 9.625 18.438 6.547 1 89.56 212 GLU A C 1
ATOM 1722 O O . GLU A 1 212 ? 10.07 19.547 6.273 1 89.56 212 GLU A O 1
ATOM 1727 N N . GLN A 1 213 ? 9.57 17.453 5.727 1 88.5 213 GLN A N 1
ATOM 1728 C CA . GLN A 1 213 ? 10.086 17.609 4.367 1 88.5 213 GLN A CA 1
ATOM 1729 C C . GLN A 1 213 ? 9.258 18.625 3.582 1 88.5 213 GLN A C 1
ATOM 1731 O O . GLN A 1 213 ? 9.812 19.422 2.814 1 88.5 213 GLN A O 1
ATOM 1736 N N . LEU A 1 214 ? 8.047 18.594 3.773 1 91.88 214 LEU A N 1
ATOM 1737 C CA . LEU A 1 214 ? 7.176 19.547 3.082 1 91.88 214 LEU A CA 1
ATOM 1738 C C . LEU A 1 214 ? 7.449 20.969 3.543 1 91.88 214 LEU A C 1
ATOM 1740 O O . LEU A 1 214 ? 7.492 21.891 2.727 1 91.88 214 LEU A O 1
ATOM 1744 N N . LEU A 1 215 ? 7.648 21.125 4.816 1 91.06 215 LEU A N 1
ATOM 1745 C CA . LEU A 1 215 ? 7.961 22.438 5.371 1 91.06 215 LEU A CA 1
ATOM 1746 C C . LEU A 1 215 ? 9.273 22.969 4.793 1 91.06 215 LEU A C 1
ATOM 1748 O O . LEU A 1 215 ? 9.367 24.156 4.461 1 91.06 215 LEU A O 1
ATOM 1752 N N . ARG A 1 216 ? 10.172 22.078 4.59 1 84.31 216 ARG A N 1
ATOM 1753 C CA . ARG A 1 216 ? 11.477 22.453 4.059 1 84.31 216 ARG A CA 1
ATOM 1754 C C . ARG A 1 216 ? 11.406 22.719 2.559 1 84.31 216 ARG A C 1
ATOM 1756 O O . ARG A 1 216 ? 11.891 23.734 2.076 1 84.31 216 ARG A O 1
ATOM 1763 N N . ASN A 1 217 ? 10.789 21.828 1.853 1 83.69 217 ASN A N 1
ATOM 1764 C CA . ASN A 1 217 ? 10.742 21.891 0.395 1 83.69 217 ASN A CA 1
ATOM 1765 C C . ASN A 1 217 ? 10.008 23.141 -0.091 1 83.69 217 ASN A C 1
ATOM 1767 O O . ASN A 1 217 ? 10.406 23.75 -1.085 1 83.69 217 ASN A O 1
ATOM 1771 N N . TYR A 1 218 ? 9.023 23.484 0.632 1 88.06 218 TYR A N 1
ATOM 1772 C CA . TYR A 1 218 ? 8.211 24.594 0.184 1 88.06 218 TYR A CA 1
ATOM 1773 C C . TYR A 1 218 ? 8.5 25.844 1.003 1 88.06 218 TYR A C 1
ATOM 1775 O O . TYR A 1 218 ? 7.797 26.859 0.885 1 88.06 218 TYR A O 1
ATOM 1783 N N . LYS A 1 219 ? 9.484 25.75 1.859 1 86.31 219 LYS A N 1
ATOM 1784 C CA . LYS A 1 219 ? 9.938 26.891 2.654 1 86.31 219 LYS A CA 1
ATOM 1785 C C . LYS A 1 219 ? 8.781 27.531 3.406 1 86.31 219 LYS A C 1
ATOM 1787 O O . LYS A 1 219 ? 8.57 28.734 3.322 1 86.31 219 LYS A O 1
ATOM 1792 N N . LEU A 1 220 ? 8.078 26.734 4.109 1 88.31 220 LEU A N 1
ATOM 1793 C CA . LEU A 1 220 ? 6.848 27.172 4.762 1 88.31 220 LEU A CA 1
ATOM 1794 C C . LEU A 1 220 ? 7.102 27.516 6.227 1 88.31 220 LEU A C 1
ATOM 1796 O O . LEU A 1 220 ? 6.18 27.891 6.949 1 88.31 220 LEU A O 1
ATOM 1800 N N . VAL A 1 221 ? 8.289 27.453 6.645 1 83.25 221 VAL A N 1
ATOM 1801 C CA . VAL A 1 221 ? 8.594 27.812 8.023 1 83.25 221 VAL A CA 1
ATOM 1802 C C . VAL A 1 221 ? 8.844 29.328 8.109 1 83.25 221 VAL A C 1
ATOM 1804 O O . VAL A 1 221 ? 9.648 29.875 7.355 1 83.25 221 VAL A O 1
ATOM 1807 N N . PRO A 1 222 ? 8.008 29.953 8.938 1 74.5 222 PRO A N 1
ATOM 1808 C CA . PRO A 1 222 ? 8.242 31.391 9.078 1 74.5 222 PRO A CA 1
ATOM 1809 C C . PRO A 1 222 ? 9.648 31.719 9.586 1 74.5 222 PRO A C 1
ATOM 1811 O O . PRO A 1 222 ? 10.203 30.969 10.391 1 74.5 222 PRO A O 1
ATOM 1814 N N . SER A 1 223 ? 10.484 32.438 8.867 1 65.88 223 SER A N 1
ATOM 1815 C CA . SER A 1 223 ? 11.891 32.781 9.078 1 65.88 223 SER A CA 1
ATOM 1816 C C . SER A 1 223 ? 12.078 33.594 10.359 1 65.88 223 SER A C 1
ATOM 1818 O O . SER A 1 223 ? 13.195 34 10.695 1 65.88 223 SER A O 1
ATOM 1820 N N . THR A 1 224 ? 11.008 33.688 11.125 1 61.19 224 THR A N 1
ATOM 1821 C CA . THR A 1 224 ? 11.32 34.531 12.273 1 61.19 224 THR A CA 1
ATOM 1822 C C . THR A 1 224 ? 11.914 33.688 13.414 1 61.19 224 THR A C 1
ATOM 1824 O O . THR A 1 224 ? 11.414 32.625 13.727 1 61.19 224 THR A O 1
ATOM 1827 N N . GLY A 1 225 ? 13.164 33.812 13.766 1 57.06 225 GLY A N 1
ATOM 1828 C CA . GLY A 1 225 ? 13.891 33.156 14.836 1 57.06 225 GLY A CA 1
ATOM 1829 C C . GLY A 1 225 ? 13.031 32.875 16.047 1 57.06 225 GLY A C 1
ATOM 1830 O O . GLY A 1 225 ? 13.391 32.031 16.875 1 57.06 225 GLY A O 1
ATOM 1831 N N . LYS A 1 226 ? 11.914 33.438 16.094 1 60.5 226 LYS A N 1
ATOM 1832 C CA . LYS A 1 226 ? 11.07 33.281 17.266 1 60.5 226 LYS A CA 1
ATOM 1833 C C . LYS A 1 226 ? 10.023 32.188 17.047 1 60.5 226 LYS A C 1
ATOM 1835 O O . LYS A 1 226 ? 9.344 31.781 17.984 1 60.5 226 LYS A O 1
ATOM 1840 N N . ASP A 1 227 ? 10.055 31.562 15.906 1 67.44 227 ASP A N 1
ATOM 1841 C CA . ASP A 1 227 ? 9.016 30.578 15.617 1 67.44 227 ASP A CA 1
ATOM 1842 C C . ASP A 1 227 ? 9.414 29.188 16.141 1 67.44 227 ASP A C 1
ATOM 1844 O O . ASP A 1 227 ? 10.531 28.734 15.883 1 67.44 227 ASP A O 1
ATOM 1848 N N . PRO A 1 228 ? 8.586 28.688 17.016 1 68.81 228 PRO A N 1
ATOM 1849 C CA . PRO A 1 228 ? 8.883 27.406 17.641 1 68.81 228 PRO A CA 1
ATOM 1850 C C . PRO A 1 228 ? 9.211 26.312 16.625 1 68.81 228 PRO A C 1
ATOM 1852 O O . PRO A 1 228 ? 10.086 25.469 16.859 1 68.81 228 PRO A O 1
ATOM 1855 N N . CYS A 1 229 ? 8.562 26.359 15.539 1 71.69 229 CYS A N 1
ATOM 1856 C CA . CYS A 1 229 ? 8.812 25.328 14.531 1 71.69 229 CYS A CA 1
ATOM 1857 C C . CYS A 1 229 ? 10.211 25.469 13.945 1 71.69 229 CYS A C 1
ATOM 1859 O O . CYS A 1 229 ? 10.898 24.469 13.727 1 71.69 229 CYS A O 1
ATOM 1861 N N . TYR A 1 230 ? 10.555 26.641 13.75 1 67.94 230 TYR A N 1
ATOM 1862 C CA . TYR A 1 230 ? 11.891 26.906 13.219 1 67.94 230 TYR A CA 1
ATOM 1863 C C . TYR A 1 230 ? 12.961 26.406 14.18 1 67.94 230 TYR A C 1
ATOM 1865 O O . TYR A 1 230 ? 13.906 25.734 13.773 1 67.94 230 TYR A O 1
ATOM 1873 N N . ARG A 1 231 ? 12.766 26.734 15.383 1 67.69 231 ARG A N 1
ATOM 1874 C CA . ARG A 1 231 ? 13.711 26.328 16.406 1 67.69 231 ARG A CA 1
ATOM 1875 C C . ARG A 1 231 ? 13.758 24.812 16.547 1 67.69 231 ARG A C 1
ATOM 1877 O O . ARG A 1 231 ? 14.828 24.219 16.688 1 67.69 231 ARG A O 1
ATOM 1884 N N . LEU A 1 232 ? 12.586 24.281 16.438 1 68.75 232 LEU A N 1
ATOM 1885 C CA . LEU A 1 232 ? 12.477 22.828 16.578 1 68.75 232 LEU A CA 1
ATOM 1886 C C . LEU A 1 232 ? 13.125 22.109 15.406 1 68.75 232 LEU A C 1
ATOM 1888 O O . LEU A 1 232 ? 13.836 21.125 15.594 1 68.75 232 LEU A O 1
ATOM 1892 N N . MET A 1 233 ? 12.922 22.594 14.352 1 71.94 233 MET A N 1
ATOM 1893 C CA . MET A 1 233 ? 13.469 21.969 13.156 1 71.94 233 MET A CA 1
ATOM 1894 C C . MET A 1 233 ? 14.992 22.078 13.125 1 71.94 233 MET A C 1
ATOM 1896 O O . MET A 1 233 ? 15.672 21.188 12.609 1 71.94 233 MET A O 1
ATOM 1900 N N . LYS A 1 234 ? 15.414 23.188 13.695 1 66.69 234 LYS A N 1
ATOM 1901 C CA . LYS A 1 234 ? 16.859 23.391 13.742 1 66.69 234 LYS A CA 1
ATOM 1902 C C . LYS A 1 234 ? 17.5 22.562 14.859 1 66.69 234 LYS A C 1
ATOM 1904 O O . LYS A 1 234 ? 18.625 22.094 14.727 1 66.69 234 LYS A O 1
ATOM 1909 N N . LYS A 1 235 ? 16.703 22.422 15.914 1 61 235 LYS A N 1
ATOM 1910 C CA . LYS A 1 235 ? 17.234 21.75 17.094 1 61 235 LYS A CA 1
ATOM 1911 C C . LYS A 1 235 ? 17.078 20.234 16.969 1 61 235 LYS A C 1
ATOM 1913 O O . LYS A 1 235 ? 17.797 19.469 17.609 1 61 235 LYS A O 1
ATOM 1918 N N . ILE A 1 236 ? 16.094 19.875 16.281 1 60.22 236 ILE A N 1
ATOM 1919 C CA . ILE A 1 236 ? 15.875 18.422 16.25 1 60.22 236 ILE A CA 1
ATOM 1920 C C . ILE A 1 236 ? 17.141 17.734 15.727 1 60.22 236 ILE A C 1
ATOM 1922 O O . ILE A 1 236 ? 17.516 17.906 14.57 1 60.22 236 ILE A O 1
ATOM 1926 N N . LYS A 1 237 ? 18.031 17.531 16.75 1 57.16 237 LYS A N 1
ATOM 1927 C CA . LYS A 1 237 ? 19.234 16.734 16.531 1 57.16 237 LYS A CA 1
ATOM 1928 C C . LYS A 1 237 ? 18.891 15.281 16.266 1 57.16 237 LYS A C 1
ATOM 1930 O O . LYS A 1 237 ? 18.625 14.516 17.203 1 57.16 237 LYS A O 1
ATOM 1935 N N . GLN A 1 238 ? 18.438 15.047 15.047 1 63.09 238 GLN A N 1
ATOM 1936 C CA . GLN A 1 238 ? 18.312 13.617 14.812 1 63.09 238 GLN A CA 1
ATOM 1937 C C . GLN A 1 238 ? 19.656 12.922 14.898 1 63.09 238 GLN A C 1
ATOM 1939 O O . GLN A 1 238 ? 20.688 13.523 14.586 1 63.09 238 GLN A O 1
ATOM 1944 N N . THR A 1 239 ? 19.625 11.859 15.664 1 70.69 239 THR A N 1
ATOM 1945 C CA . THR A 1 239 ? 20.828 11.031 15.672 1 70.69 239 THR A CA 1
ATOM 1946 C C . THR A 1 239 ? 21.359 10.844 14.258 1 70.69 239 THR A C 1
ATOM 1948 O O . THR A 1 239 ? 20.609 10.539 13.336 1 70.69 239 THR A O 1
ATOM 1951 N N . GLU A 1 240 ? 22.531 11.164 14.156 1 80.56 240 GLU A N 1
ATOM 1952 C CA . GLU A 1 240 ? 23.172 11.031 12.852 1 80.56 240 GLU A CA 1
ATOM 1953 C C . GLU A 1 240 ? 23.469 9.57 12.523 1 80.56 240 GLU A C 1
ATOM 1955 O O . GLU A 1 240 ? 24.141 8.883 13.289 1 80.56 240 GLU A O 1
ATOM 1960 N N . ILE A 1 241 ? 22.781 9.148 11.523 1 85.19 241 ILE A N 1
ATOM 1961 C CA . ILE A 1 241 ? 23.062 7.828 10.953 1 85.19 241 ILE A CA 1
ATOM 1962 C C . ILE A 1 241 ? 23.672 7.98 9.57 1 85.19 241 ILE A C 1
ATOM 1964 O O . ILE A 1 241 ? 23.016 8.461 8.641 1 85.19 241 ILE A O 1
ATOM 1968 N N . SER A 1 242 ? 24.844 7.594 9.398 1 84.44 242 SER A N 1
ATOM 1969 C CA . SER A 1 242 ? 25.609 7.844 8.18 1 84.44 242 SER A CA 1
ATOM 1970 C C . SER A 1 242 ? 24.969 7.176 6.973 1 84.44 242 SER A C 1
ATOM 1972 O O . SER A 1 242 ? 25.047 7.684 5.855 1 84.44 242 SER A O 1
ATOM 1974 N N . GLY A 1 243 ? 24.281 6.141 7.164 1 89.06 243 GLY A N 1
ATOM 1975 C CA . GLY A 1 243 ? 23.734 5.398 6.047 1 89.06 243 GLY A CA 1
ATOM 1976 C C . GLY A 1 243 ? 22.312 5.82 5.691 1 89.06 243 GLY A C 1
ATOM 1977 O O . GLY A 1 243 ? 21.734 5.336 4.715 1 89.06 243 GLY A O 1
ATOM 1978 N N . ASP A 1 244 ? 21.797 6.777 6.406 1 92.06 244 ASP A N 1
ATOM 1979 C CA . ASP A 1 244 ? 20.438 7.246 6.137 1 92.06 244 ASP A CA 1
ATOM 1980 C C . ASP A 1 244 ? 20.406 8.102 4.871 1 92.06 244 ASP A C 1
ATOM 1982 O O . ASP A 1 244 ? 21.031 9.156 4.805 1 92.06 244 ASP A O 1
ATOM 1986 N N . PRO A 1 245 ? 19.641 7.613 3.881 1 95 245 PRO A N 1
ATOM 1987 C CA . PRO A 1 245 ? 19.641 8.336 2.609 1 95 245 PRO A CA 1
ATOM 1988 C C . PRO A 1 245 ? 19.109 9.758 2.74 1 95 245 PRO A C 1
ATOM 1990 O O . PRO A 1 245 ? 19.531 10.656 2.002 1 95 245 PRO A O 1
ATOM 1993 N N . ARG A 1 246 ? 18.25 10 3.654 1 91.5 246 ARG A N 1
ATOM 1994 C CA . ARG A 1 246 ? 17.719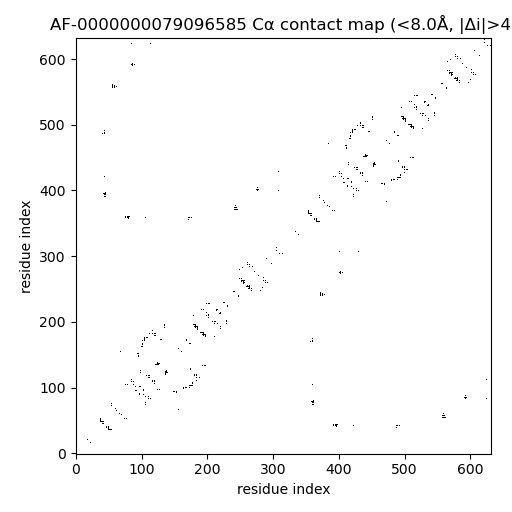 11.336 3.865 1 91.5 246 ARG A CA 1
ATOM 1995 C C . ARG A 1 246 ? 18.797 12.289 4.363 1 91.5 246 ARG A C 1
ATOM 1997 O O . ARG A 1 246 ? 18.938 13.398 3.85 1 91.5 246 ARG A O 1
ATOM 2004 N N . GLN A 1 247 ? 19.469 11.812 5.332 1 91.19 247 GLN A N 1
ATOM 2005 C CA . GLN A 1 247 ? 20.562 12.625 5.875 1 91.19 247 GLN A CA 1
ATOM 2006 C C . GLN A 1 247 ? 21.672 12.812 4.848 1 91.19 247 GLN A C 1
ATOM 2008 O O . GLN A 1 247 ? 22.25 13.898 4.734 1 91.19 247 GLN A O 1
ATOM 2013 N N . LYS A 1 248 ? 21.953 11.75 4.082 1 94.19 248 LYS A N 1
ATOM 2014 C CA . LYS A 1 248 ? 22.953 11.836 3.02 1 94.19 248 LYS A CA 1
ATOM 2015 C C . LYS A 1 248 ? 22.531 12.844 1.952 1 94.19 248 LYS A C 1
ATOM 2017 O O . LYS A 1 248 ? 23.375 13.555 1.393 1 94.19 248 LYS A O 1
ATOM 2022 N N . THR A 1 249 ? 21.297 12.875 1.707 1 93.75 249 THR A N 1
ATOM 2023 C CA . THR A 1 249 ? 20.766 13.805 0.715 1 93.75 249 THR A CA 1
ATOM 2024 C C . THR A 1 249 ? 20.922 15.25 1.198 1 93.75 249 THR A C 1
ATOM 2026 O O . THR A 1 249 ? 21.25 16.141 0.414 1 93.75 249 THR A O 1
ATOM 2029 N N . GLU A 1 250 ? 20.656 15.445 2.471 1 89.75 250 GLU A N 1
ATOM 2030 C CA . GLU A 1 250 ? 20.844 16.781 3.035 1 89.75 250 GLU A CA 1
ATOM 2031 C C . GLU A 1 250 ? 22.312 17.203 2.971 1 89.75 250 GLU A C 1
ATOM 2033 O O . GLU A 1 250 ? 22.609 18.359 2.668 1 89.75 250 GLU A O 1
ATOM 2038 N N . LEU A 1 251 ? 23.156 16.281 3.26 1 92.75 251 LEU A N 1
ATOM 2039 C CA . LEU A 1 251 ? 24.578 16.547 3.133 1 92.75 251 LEU A CA 1
ATOM 2040 C C . LEU A 1 251 ? 24.953 16.875 1.692 1 92.75 251 LEU A C 1
ATOM 2042 O O . LEU A 1 251 ? 25.719 17.812 1.446 1 92.75 251 LEU A O 1
ATOM 2046 N N . ALA A 1 252 ? 24.406 16.141 0.782 1 95.94 252 ALA A N 1
ATOM 2047 C CA . ALA A 1 252 ? 24.672 16.375 -0.634 1 95.94 252 ALA A CA 1
ATOM 2048 C C . ALA A 1 252 ? 24.219 17.781 -1.045 1 95.94 252 ALA A C 1
ATOM 2050 O O . ALA A 1 252 ? 24.891 18.453 -1.824 1 95.94 252 ALA A O 1
ATOM 2051 N N . ARG A 1 253 ? 23.125 18.219 -0.539 1 93.38 253 ARG A N 1
ATOM 2052 C CA . ARG A 1 253 ? 22.625 19.547 -0.831 1 93.38 253 ARG A CA 1
ATOM 2053 C C . ARG A 1 253 ? 23.578 20.625 -0.309 1 93.38 253 ARG A C 1
ATOM 2055 O O . ARG A 1 253 ? 23.797 21.641 -0.973 1 93.38 253 ARG A O 1
ATOM 2062 N N . GLU A 1 254 ? 24.047 20.391 0.841 1 93.88 254 GLU A N 1
ATOM 2063 C CA . GLU A 1 254 ? 25.016 21.312 1.423 1 93.88 254 GLU A CA 1
ATOM 2064 C C . GLU A 1 254 ? 26.297 21.359 0.601 1 93.88 254 GLU A C 1
ATOM 2066 O O . GLU A 1 254 ? 26.844 22.438 0.354 1 93.88 254 GLU A O 1
ATOM 2071 N N . LEU A 1 255 ? 26.734 20.25 0.234 1 96.56 255 LEU A N 1
ATOM 2072 C CA . LEU A 1 255 ? 27.922 20.156 -0.608 1 96.56 255 LEU A CA 1
ATOM 2073 C C . LEU A 1 255 ? 27.719 20.922 -1.911 1 96.56 255 LEU A C 1
ATOM 2075 O O . LEU A 1 255 ? 28.594 21.672 -2.344 1 96.56 255 LEU A O 1
ATOM 2079 N N . TYR A 1 256 ? 26.609 20.797 -2.484 1 96.19 256 TYR A N 1
ATOM 2080 C CA . TYR A 1 256 ? 26.312 21.469 -3.744 1 96.19 256 TYR A CA 1
ATOM 2081 C C . TYR A 1 256 ? 26.281 22.969 -3.561 1 96.19 256 TYR A C 1
ATOM 2083 O O . TYR A 1 256 ? 26.781 23.719 -4.406 1 96.19 256 TYR A O 1
ATOM 2091 N N . ARG A 1 257 ? 25.688 23.391 -2.477 1 94.69 257 ARG A N 1
ATOM 2092 C CA . ARG A 1 257 ? 25.625 24.828 -2.162 1 94.69 257 ARG A CA 1
ATOM 2093 C C . ARG A 1 257 ? 27.016 25.406 -1.977 1 94.69 257 ARG A C 1
ATOM 2095 O O . ARG A 1 257 ? 27.266 26.562 -2.32 1 94.69 257 ARG A O 1
ATOM 2102 N N . ASP A 1 258 ? 27.859 24.609 -1.475 1 96.62 258 ASP A N 1
ATOM 2103 C CA . ASP A 1 258 ? 29.234 25.031 -1.237 1 96.62 258 ASP A CA 1
ATOM 2104 C C . ASP A 1 258 ? 30.062 24.969 -2.52 1 96.62 258 ASP A C 1
ATOM 2106 O O . ASP A 1 258 ? 31.266 25.266 -2.514 1 96.62 258 ASP A O 1
ATOM 2110 N N . GLY A 1 259 ? 29.484 24.516 -3.527 1 95.94 259 GLY A N 1
ATOM 2111 C CA . GLY A 1 259 ? 30.141 24.453 -4.816 1 95.94 259 GLY A CA 1
ATOM 2112 C C . GLY A 1 259 ? 30.938 23.172 -5.023 1 95.94 259 GLY A C 1
ATOM 2113 O O . GLY A 1 259 ? 31.688 23.062 -5.992 1 95.94 259 GLY A O 1
ATOM 2114 N N . LYS A 1 260 ? 30.812 22.25 -4.145 1 97.56 260 LYS A N 1
ATOM 2115 C CA . LYS A 1 260 ? 31.516 20.969 -4.254 1 97.56 260 LYS A CA 1
ATOM 2116 C C . LYS A 1 260 ? 30.703 19.969 -5.082 1 97.56 260 LYS A C 1
ATOM 2118 O O . LYS A 1 260 ? 30.266 18.938 -4.57 1 97.56 260 LYS A O 1
ATOM 2123 N N . VAL A 1 261 ? 30.688 20.109 -6.363 1 97.5 261 VAL A N 1
ATOM 2124 C CA . VAL A 1 261 ? 29.797 19.391 -7.27 1 97.5 261 VAL A CA 1
ATOM 2125 C C . VAL A 1 261 ? 30.266 17.938 -7.422 1 97.5 261 VAL A C 1
ATOM 2127 O O . VAL A 1 261 ? 29.453 17.016 -7.488 1 97.5 261 VAL A O 1
ATOM 2130 N N . ALA A 1 262 ? 31.516 17.766 -7.477 1 97.44 262 ALA A N 1
ATOM 2131 C CA . ALA A 1 262 ? 32.031 16.406 -7.629 1 97.44 262 ALA A CA 1
ATOM 2132 C C . ALA A 1 262 ? 31.688 15.539 -6.43 1 97.44 262 ALA A C 1
ATOM 2134 O O . ALA A 1 262 ? 31.281 14.383 -6.594 1 97.44 262 ALA A O 1
ATOM 2135 N N . GLU A 1 263 ? 31.891 16.141 -5.316 1 97.62 263 GLU A N 1
ATOM 2136 C CA . GLU A 1 263 ? 31.547 15.422 -4.098 1 97.62 263 GLU A CA 1
ATOM 2137 C C . GLU A 1 263 ? 30.047 15.164 -4.016 1 97.62 263 GLU A C 1
ATOM 2139 O O . GLU A 1 263 ? 29.609 14.117 -3.525 1 97.62 263 GLU A O 1
ATOM 2144 N N . THR A 1 264 ? 29.266 16.078 -4.445 1 97.88 264 THR A N 1
ATOM 2145 C CA . THR A 1 264 ? 27.828 15.922 -4.492 1 97.88 264 THR A CA 1
ATOM 2146 C C . THR A 1 264 ? 27.438 14.742 -5.383 1 97.88 264 THR A C 1
ATOM 2148 O O . THR A 1 264 ? 26.625 13.898 -4.992 1 97.88 264 THR A O 1
ATOM 2151 N N . LEU A 1 265 ? 28.047 14.688 -6.551 1 97.69 265 LEU A N 1
ATOM 2152 C CA . LEU A 1 265 ? 27.766 13.602 -7.488 1 97.69 265 LEU A CA 1
ATOM 2153 C C . LEU A 1 265 ? 28.141 12.25 -6.883 1 97.69 265 LEU A C 1
ATOM 2155 O O . LEU A 1 265 ? 27.391 11.281 -7.043 1 97.69 265 LEU A O 1
ATOM 2159 N N . GLU A 1 266 ? 29.203 12.242 -6.246 1 97.44 266 GLU A N 1
ATOM 2160 C CA . GLU A 1 266 ? 29.641 11.008 -5.594 1 97.44 266 GLU A CA 1
ATOM 2161 C C . GLU A 1 266 ? 28.656 10.578 -4.516 1 97.44 266 GLU A C 1
ATOM 2163 O O . GLU A 1 266 ? 28.312 9.398 -4.414 1 97.44 266 GLU A O 1
ATOM 2168 N N . THR A 1 267 ? 28.234 11.492 -3.711 1 97.19 267 THR A N 1
ATOM 2169 C CA . THR A 1 267 ? 27.312 11.203 -2.625 1 97.19 267 THR A CA 1
ATOM 2170 C C . THR A 1 267 ? 25.969 10.719 -3.174 1 97.19 267 THR A C 1
ATOM 2172 O O . THR A 1 267 ? 25.406 9.734 -2.686 1 97.19 267 THR A O 1
ATOM 2175 N N . THR A 1 268 ? 25.406 11.375 -4.184 1 96.81 268 THR A N 1
ATOM 2176 C CA . THR A 1 268 ? 24.125 10.992 -4.754 1 96.81 268 THR A CA 1
ATOM 2177 C C . THR A 1 268 ? 24.234 9.641 -5.453 1 96.81 268 THR A C 1
ATOM 2179 O O . THR A 1 268 ? 23.297 8.844 -5.426 1 96.81 268 THR A O 1
ATOM 2182 N N . THR A 1 269 ? 25.359 9.383 -6.066 1 95.94 269 THR A N 1
ATOM 2183 C CA . THR A 1 269 ? 25.594 8.078 -6.676 1 95.94 269 THR A CA 1
ATOM 2184 C C . THR A 1 269 ? 25.594 6.977 -5.617 1 95.94 269 THR A C 1
ATOM 2186 O O . THR A 1 269 ? 24.984 5.918 -5.816 1 95.94 269 THR A O 1
ATOM 2189 N N . MET A 1 270 ? 26.188 7.262 -4.551 1 95.31 270 MET A N 1
ATOM 2190 C CA . MET A 1 270 ? 26.25 6.297 -3.457 1 95.31 270 MET A CA 1
ATOM 2191 C C . MET A 1 270 ? 24.859 6.023 -2.883 1 95.31 270 MET A C 1
ATOM 2193 O O . MET A 1 270 ? 24.547 4.879 -2.551 1 95.31 270 MET A O 1
ATOM 2197 N N . ILE A 1 271 ? 24.078 7.035 -2.738 1 95.88 271 ILE A N 1
ATOM 2198 C CA . ILE A 1 271 ? 22.719 6.887 -2.244 1 95.88 271 ILE A CA 1
ATOM 2199 C C . ILE A 1 271 ? 21.953 5.918 -3.137 1 95.88 271 ILE A C 1
ATOM 2201 O O . ILE A 1 271 ? 21.312 4.98 -2.646 1 95.88 271 ILE A O 1
ATOM 2205 N N . MET A 1 272 ? 22.031 6.082 -4.406 1 93.75 272 MET A N 1
ATOM 2206 C CA . MET A 1 272 ? 21.25 5.293 -5.348 1 93.75 272 MET A CA 1
ATOM 2207 C C . MET A 1 272 ? 21.797 3.873 -5.453 1 93.75 272 MET A C 1
ATOM 2209 O O . MET A 1 272 ? 21.047 2.934 -5.73 1 93.75 272 MET A O 1
ATOM 2213 N N . GLU A 1 273 ? 23 3.738 -5.215 1 91.81 273 GLU A N 1
ATOM 2214 C CA . GLU A 1 273 ? 23.594 2.402 -5.188 1 91.81 273 GLU A CA 1
ATOM 2215 C C . GLU A 1 273 ? 23.125 1.613 -3.971 1 91.81 273 GLU A C 1
ATOM 2217 O O . GLU A 1 273 ? 22.859 0.413 -4.066 1 91.81 273 GLU A O 1
ATOM 2222 N N . GLU A 1 274 ? 23.016 2.32 -2.916 1 92.12 274 GLU A N 1
ATOM 2223 C CA . GLU A 1 274 ? 22.703 1.664 -1.65 1 92.12 274 GLU A CA 1
ATOM 2224 C C . GLU A 1 274 ? 21.188 1.514 -1.466 1 92.12 274 GLU A C 1
ATOM 2226 O O . GLU A 1 274 ? 20.734 0.563 -0.831 1 92.12 274 GLU A O 1
ATOM 2231 N N . HIS A 1 275 ? 20.438 2.377 -1.998 1 94.5 275 HIS A N 1
ATOM 2232 C CA . HIS A 1 275 ? 19.016 2.41 -1.674 1 94.5 275 HIS A CA 1
ATOM 2233 C C . HIS A 1 275 ? 18.172 2.377 -2.938 1 94.5 275 HIS A C 1
ATOM 2235 O O . HIS A 1 275 ? 16.938 2.439 -2.863 1 94.5 275 HIS A O 1
ATOM 2241 N N . GLY A 1 276 ? 18.75 2.26 -4.098 1 92.75 276 GLY A N 1
ATOM 2242 C CA . GLY A 1 276 ? 18 2.289 -5.348 1 92.75 276 GLY A CA 1
ATOM 2243 C C . GLY A 1 276 ? 17.641 3.695 -5.793 1 92.75 276 GLY A C 1
ATOM 2244 O O . GLY A 1 276 ? 18.203 4.672 -5.289 1 92.75 276 GLY A O 1
ATOM 2245 N N . LEU A 1 277 ? 16.812 3.768 -6.781 1 92 277 LEU A N 1
ATOM 2246 C CA . LEU A 1 277 ? 16.391 5.059 -7.305 1 92 277 LEU A CA 1
ATOM 2247 C C . LEU A 1 277 ? 15.688 5.875 -6.223 1 92 277 LEU A C 1
ATOM 2249 O O . LEU A 1 277 ? 14.508 5.664 -5.941 1 92 277 LEU A O 1
ATOM 2253 N N . TYR A 1 278 ? 16.375 6.734 -5.676 1 92.25 278 TYR A N 1
ATOM 2254 C CA . TYR A 1 278 ? 15.891 7.555 -4.57 1 92.25 278 TYR A CA 1
ATOM 2255 C C . TYR A 1 278 ? 15.43 8.922 -5.062 1 92.25 278 TYR A C 1
ATOM 2257 O O . TYR A 1 278 ? 16.25 9.797 -5.332 1 92.25 278 TYR A O 1
ATOM 2265 N N . MET A 1 279 ? 14.219 9.227 -5.008 1 88.94 279 MET A N 1
ATOM 2266 C CA . MET A 1 279 ? 13.594 10.344 -5.711 1 88.94 279 MET A CA 1
ATOM 2267 C C . MET A 1 279 ? 14.016 11.672 -5.098 1 88.94 279 MET A C 1
ATOM 2269 O O . MET A 1 279 ? 14.133 12.68 -5.801 1 88.94 279 MET A O 1
ATOM 2273 N N . ASP A 1 280 ? 14.352 11.695 -3.854 1 88.31 280 ASP A N 1
ATOM 2274 C CA . ASP A 1 280 ? 14.648 12.961 -3.186 1 88.31 280 ASP A CA 1
ATOM 2275 C C . ASP A 1 280 ? 16 13.523 -3.629 1 88.31 280 ASP A C 1
ATOM 2277 O O . ASP A 1 280 ? 16.281 14.703 -3.418 1 88.31 280 ASP A O 1
ATOM 2281 N N . CYS A 1 281 ? 16.766 12.695 -4.227 1 92.56 281 CYS A N 1
ATOM 2282 C CA . CYS A 1 281 ? 18.078 13.219 -4.609 1 92.56 281 CYS A CA 1
ATOM 2283 C C . CYS A 1 281 ? 18.25 13.203 -6.121 1 92.56 281 CYS A C 1
ATOM 2285 O O . CYS A 1 281 ? 19.312 13.562 -6.637 1 92.56 281 CYS A O 1
ATOM 2287 N N . ILE A 1 282 ? 17.234 12.875 -6.867 1 92 282 ILE A N 1
ATOM 2288 C CA . ILE A 1 282 ? 17.344 12.633 -8.297 1 92 282 ILE A CA 1
ATOM 2289 C C . ILE A 1 282 ? 17.625 13.953 -9.023 1 92 282 ILE A C 1
ATOM 2291 O O . ILE A 1 282 ? 18.438 13.992 -9.961 1 92 282 ILE A O 1
ATOM 2295 N N . ILE A 1 283 ? 16.969 15.008 -8.617 1 91.38 283 ILE A N 1
ATOM 2296 C CA . ILE A 1 283 ? 17.156 16.297 -9.266 1 91.38 283 ILE A CA 1
ATOM 2297 C C . ILE A 1 283 ? 18.578 16.812 -9.023 1 91.38 283 ILE A C 1
ATOM 2299 O O . ILE A 1 283 ? 19.219 17.328 -9.93 1 91.38 283 ILE A O 1
ATOM 2303 N N . LEU A 1 284 ? 18.984 16.625 -7.82 1 94.56 284 LEU A N 1
ATOM 2304 C CA . LEU A 1 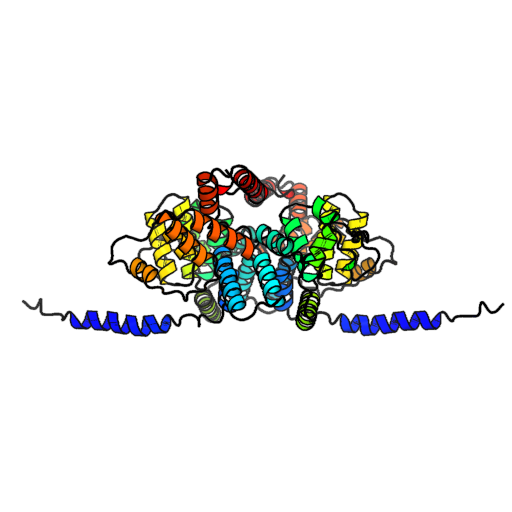284 ? 20.344 17.016 -7.473 1 94.56 284 LEU A CA 1
ATOM 2305 C C . LEU A 1 284 ? 21.359 16.203 -8.281 1 94.56 284 LEU A C 1
ATOM 2307 O O . LEU A 1 284 ? 22.344 16.766 -8.789 1 94.56 284 LEU A O 1
ATOM 2311 N N . HIS A 1 285 ? 21.172 14.945 -8.414 1 96.12 285 HIS A N 1
ATOM 2312 C CA . HIS A 1 285 ? 22.031 14.062 -9.203 1 96.12 285 HIS A CA 1
ATOM 2313 C C . HIS A 1 285 ? 22.047 14.477 -10.672 1 96.12 285 HIS A C 1
ATOM 2315 O O . HIS A 1 285 ? 23.109 14.555 -11.289 1 96.12 285 HIS A O 1
ATOM 2321 N N . ALA A 1 286 ? 20.906 14.781 -11.164 1 95.06 286 ALA A N 1
ATOM 2322 C CA . ALA A 1 286 ? 20.781 15.203 -12.555 1 95.06 286 ALA A CA 1
ATOM 2323 C C . ALA A 1 286 ? 21.516 16.516 -12.805 1 95.06 286 ALA A C 1
ATOM 2325 O O . ALA A 1 286 ? 22.156 16.688 -13.844 1 95.06 286 ALA A O 1
ATOM 2326 N N . ASN A 1 287 ? 21.375 17.422 -11.875 1 95.56 287 ASN A N 1
ATOM 2327 C CA . ASN A 1 287 ? 22.062 18.688 -11.984 1 95.56 287 ASN A CA 1
ATOM 2328 C C . ASN A 1 287 ? 23.578 18.5 -12.031 1 95.56 287 ASN A C 1
ATOM 2330 O O . ASN A 1 287 ? 24.281 19.203 -12.773 1 95.56 287 ASN A O 1
ATOM 2334 N N . CYS A 1 288 ? 24.047 17.609 -11.242 1 96.81 288 CYS A N 1
ATOM 2335 C CA . CYS A 1 288 ? 25.484 17.312 -11.234 1 96.81 288 CYS A CA 1
ATOM 2336 C C . CYS A 1 288 ? 25.922 16.719 -12.562 1 96.81 288 CYS A C 1
ATOM 2338 O O . CYS A 1 288 ? 26.969 17.062 -13.094 1 96.81 288 CYS A O 1
ATOM 2340 N N . LEU A 1 289 ? 25.125 15.836 -13.047 1 96.56 289 LEU A N 1
ATOM 2341 C CA . LEU A 1 289 ? 25.438 15.234 -14.336 1 96.56 289 LEU A CA 1
ATOM 2342 C C . LEU A 1 289 ? 25.453 16.297 -15.438 1 96.56 289 LEU A C 1
ATOM 2344 O O . LEU A 1 289 ? 26.312 16.25 -16.328 1 96.56 289 LEU A O 1
ATOM 2348 N N . CYS A 1 290 ? 24.516 17.203 -15.375 1 95.75 290 CYS A N 1
ATOM 2349 C CA . CYS A 1 290 ? 24.469 18.312 -16.328 1 95.75 290 CYS A CA 1
ATOM 2350 C C . CYS A 1 290 ? 25.719 19.188 -16.203 1 95.75 290 CYS A C 1
ATOM 2352 O O . CYS A 1 290 ? 26.297 19.594 -17.203 1 95.75 290 CYS A O 1
ATOM 2354 N N . TYR A 1 291 ? 26.109 19.438 -15.016 1 95.94 291 TYR A N 1
ATOM 2355 C CA . TYR A 1 291 ? 27.281 20.234 -14.734 1 95.94 291 TYR A CA 1
ATOM 2356 C C . TYR A 1 291 ? 28.531 19.625 -15.367 1 95.94 291 TYR A C 1
ATOM 2358 O O . TYR A 1 291 ? 29.344 20.344 -15.953 1 95.94 291 TYR A O 1
ATOM 2366 N N . PHE A 1 292 ? 28.672 18.359 -15.32 1 96.69 292 PHE A N 1
ATOM 2367 C CA . PHE A 1 292 ? 29.844 17.656 -15.859 1 96.69 292 PHE A CA 1
ATOM 2368 C C . PHE A 1 292 ? 29.609 17.25 -17.297 1 96.69 292 PHE A C 1
ATOM 2370 O O . PHE A 1 292 ? 30.422 16.547 -17.891 1 96.69 292 PHE A O 1
ATOM 2377 N N . GLN A 1 293 ? 28.438 17.562 -17.781 1 95.75 293 GLN A N 1
ATOM 2378 C CA . GLN A 1 293 ? 28.047 17.312 -19.172 1 95.75 293 GLN A CA 1
ATOM 2379 C C . GLN A 1 293 ? 28.094 15.82 -19.5 1 95.75 293 GLN A C 1
ATOM 2381 O O . GLN A 1 293 ? 28.516 15.422 -20.578 1 95.75 293 GLN A O 1
ATOM 2386 N N . ASP A 1 294 ? 27.812 15.086 -18.531 1 95.88 294 ASP A N 1
ATOM 2387 C CA . ASP A 1 294 ? 27.641 13.656 -18.781 1 95.88 294 ASP A CA 1
ATOM 2388 C C . ASP A 1 294 ? 26.266 13.352 -19.359 1 95.88 294 ASP A C 1
ATOM 2390 O O . ASP A 1 294 ? 25.406 12.797 -18.656 1 95.88 294 ASP A O 1
ATOM 2394 N N . TRP A 1 295 ? 26.094 13.516 -20.562 1 93.94 295 TRP A N 1
ATOM 2395 C CA . TRP A 1 295 ? 24.812 13.453 -21.266 1 93.94 295 TRP A CA 1
ATOM 2396 C C . TRP A 1 295 ? 24.312 12.016 -21.359 1 93.94 295 TRP A C 1
ATOM 2398 O O . TRP A 1 295 ? 23.109 11.773 -21.328 1 93.94 295 TRP A O 1
ATOM 2408 N N . LYS A 1 296 ? 25.188 11.164 -21.484 1 94.56 296 LYS A N 1
ATOM 2409 C CA . LYS A 1 296 ? 24.797 9.758 -21.578 1 94.56 296 LYS A CA 1
ATOM 2410 C C . LYS A 1 296 ? 24.078 9.305 -20.312 1 94.56 296 LYS A C 1
ATOM 2412 O O . LYS A 1 296 ? 22.984 8.75 -20.391 1 94.56 296 LYS A O 1
ATOM 2417 N N . LYS A 1 297 ? 24.703 9.547 -19.219 1 93.31 297 LYS A N 1
ATOM 2418 C CA . LYS A 1 297 ? 24.109 9.141 -17.953 1 93.31 297 LYS A CA 1
ATOM 2419 C C . LYS A 1 297 ? 22.812 9.898 -17.688 1 93.31 297 LYS A C 1
ATOM 2421 O O . LYS A 1 297 ? 21.859 9.352 -17.109 1 93.31 297 LYS A O 1
ATOM 2426 N N . LEU A 1 298 ? 22.766 11.109 -18.078 1 92.5 298 LEU A N 1
ATOM 2427 C CA . LEU A 1 298 ? 21.578 11.922 -17.906 1 92.5 298 LEU A CA 1
ATOM 2428 C C . LEU A 1 298 ? 20.422 11.367 -18.75 1 92.5 298 LEU A C 1
ATOM 2430 O O . LEU A 1 298 ? 19.281 11.32 -18.281 1 92.5 298 LEU A O 1
ATOM 2434 N N . PHE A 1 299 ? 20.75 10.992 -19.938 1 91.75 299 PHE A N 1
ATOM 2435 C CA . PHE A 1 299 ? 19.75 10.414 -20.828 1 91.75 299 PHE A CA 1
ATOM 2436 C C . PHE A 1 299 ? 19.203 9.109 -20.25 1 91.75 299 PHE A C 1
ATOM 2438 O O . PHE A 1 299 ? 18 8.875 -20.266 1 91.75 299 PHE A O 1
ATOM 2445 N N . LEU A 1 300 ? 20.094 8.312 -19.734 1 90.75 300 LEU A N 1
ATOM 2446 C CA . LEU A 1 300 ? 19.703 7.035 -19.156 1 90.75 300 LEU A CA 1
ATOM 2447 C C . LEU A 1 300 ? 18.828 7.246 -17.922 1 90.75 300 LEU A C 1
ATOM 2449 O O . LEU A 1 300 ? 17.844 6.527 -17.719 1 90.75 300 LEU A O 1
ATOM 2453 N N . LEU A 1 301 ? 19.188 8.172 -17.156 1 91.44 301 LEU A N 1
ATOM 2454 C CA . LEU A 1 301 ? 18.406 8.508 -15.969 1 91.44 301 LEU A CA 1
ATOM 2455 C C . LEU A 1 301 ? 17.016 8.992 -16.359 1 91.44 301 LEU A C 1
ATOM 2457 O O . LEU A 1 301 ? 16.016 8.594 -15.742 1 91.44 301 LEU A O 1
ATOM 2461 N N . ALA A 1 302 ? 16.922 9.852 -17.328 1 89.69 302 ALA A N 1
ATOM 2462 C CA . ALA A 1 302 ? 15.641 10.375 -17.812 1 89.69 302 ALA A CA 1
ATOM 2463 C C . ALA A 1 302 ? 14.758 9.25 -18.344 1 89.69 302 ALA A C 1
ATOM 2465 O O . ALA A 1 302 ? 13.555 9.227 -18.062 1 89.69 302 ALA A O 1
ATOM 2466 N N . HIS A 1 303 ? 15.375 8.43 -19.062 1 88.56 303 HIS A N 1
ATOM 2467 C CA . HIS A 1 303 ? 14.641 7.293 -19.594 1 88.56 303 HIS A CA 1
ATOM 2468 C C . HIS A 1 303 ? 14.086 6.414 -18.484 1 88.56 303 HIS A C 1
ATOM 2470 O O . HIS A 1 303 ? 12.945 5.953 -18.547 1 88.56 303 HIS A O 1
ATOM 2476 N N . GLU A 1 304 ? 14.906 6.234 -17.547 1 89.38 304 GLU A N 1
ATOM 2477 C CA . GLU A 1 304 ? 14.492 5.434 -16.391 1 89.38 304 GLU A CA 1
ATOM 2478 C C . GLU A 1 304 ? 13.328 6.09 -15.656 1 89.38 304 GLU A C 1
ATOM 2480 O O . GLU A 1 304 ? 12.391 5.406 -15.234 1 89.38 304 GLU A O 1
ATOM 2485 N N . LEU A 1 305 ? 13.352 7.328 -15.484 1 88.5 305 LEU A N 1
ATOM 2486 C CA . LEU A 1 305 ? 12.312 8.062 -14.773 1 88.5 305 LEU A CA 1
ATOM 2487 C C . LEU A 1 305 ? 10.992 8.031 -15.547 1 88.5 305 LEU A C 1
ATOM 2489 O O . LEU A 1 305 ? 9.93 7.812 -14.961 1 88.5 305 LEU A O 1
ATOM 2493 N N . VAL A 1 306 ? 11.062 8.219 -16.859 1 86.88 306 VAL A N 1
ATOM 2494 C CA . VAL A 1 306 ? 9.859 8.219 -17.688 1 86.88 306 VAL A CA 1
ATOM 2495 C C . VAL A 1 306 ? 9.227 6.824 -17.688 1 86.88 306 VAL A C 1
ATOM 2497 O O . VAL A 1 306 ? 8.008 6.691 -17.609 1 86.88 306 VAL A O 1
ATOM 2500 N N . PHE A 1 307 ? 10.07 5.898 -17.656 1 84.31 307 PHE A N 1
ATOM 2501 C CA . PHE A 1 307 ? 9.594 4.523 -17.688 1 84.31 307 PHE A CA 1
ATOM 2502 C C . PHE A 1 307 ? 8.969 4.133 -16.359 1 84.31 307 PHE A C 1
ATOM 2504 O O . PHE A 1 307 ? 7.875 3.561 -16.328 1 84.31 307 PHE A O 1
ATOM 2511 N N . SER A 1 308 ? 9.57 4.441 -15.305 1 83.19 308 SER A N 1
ATOM 2512 C CA . SER A 1 308 ? 9.156 3.967 -13.984 1 83.19 308 SER A CA 1
ATOM 2513 C C . SER A 1 308 ? 8.109 4.883 -13.367 1 83.19 308 SER A C 1
ATOM 2515 O O . SER A 1 308 ? 7.27 4.434 -12.586 1 83.19 308 SER A O 1
ATOM 2517 N N . PHE A 1 309 ? 8.195 6.094 -13.688 1 85.62 309 PHE A N 1
ATOM 2518 C CA . PHE A 1 309 ? 7.293 7.082 -13.102 1 85.62 309 PHE A CA 1
ATOM 2519 C C . PHE A 1 309 ? 6.734 8.008 -14.172 1 85.62 309 PHE A C 1
ATOM 2521 O O . PHE A 1 309 ? 6.977 9.219 -14.141 1 85.62 309 PHE A O 1
ATOM 2528 N N . PRO A 1 310 ? 5.883 7.543 -14.977 1 78.88 310 PRO A N 1
ATOM 2529 C CA . PRO A 1 310 ? 5.426 8.344 -16.109 1 78.88 310 PRO A CA 1
ATOM 2530 C C . PRO A 1 310 ? 4.59 9.547 -15.688 1 78.88 310 PRO A C 1
ATOM 2532 O O . PRO A 1 310 ? 4.586 10.578 -16.375 1 78.88 310 PRO A O 1
ATOM 2535 N N . ASP A 1 311 ? 3.986 9.539 -14.508 1 73.5 311 ASP A N 1
ATOM 2536 C CA . ASP A 1 311 ? 3.096 10.617 -14.094 1 73.5 311 ASP A CA 1
ATOM 2537 C C . ASP A 1 311 ? 3.811 11.594 -13.164 1 73.5 311 ASP A C 1
ATOM 2539 O O . ASP A 1 311 ? 3.248 12.625 -12.789 1 73.5 311 ASP A O 1
ATOM 2543 N N . HIS A 1 312 ? 5.02 11.32 -12.883 1 76.56 312 HIS A N 1
ATOM 2544 C CA . HIS A 1 312 ? 5.742 12.188 -11.961 1 76.56 312 HIS A CA 1
ATOM 2545 C C . HIS A 1 312 ? 6.344 13.391 -12.688 1 76.56 312 HIS A C 1
ATOM 2547 O O . HIS A 1 312 ? 6.852 13.258 -13.805 1 76.56 312 HIS A O 1
ATOM 2553 N N . HIS A 1 313 ? 6.355 14.547 -12.039 1 75.25 313 HIS A N 1
ATOM 2554 C CA . HIS A 1 313 ? 6.781 15.781 -12.672 1 75.25 313 HIS A CA 1
ATOM 2555 C C . HIS A 1 313 ? 8.273 15.766 -12.977 1 75.25 313 HIS A C 1
ATOM 2557 O O . HIS A 1 313 ? 8.719 16.312 -13.984 1 75.25 313 HIS A O 1
ATOM 2563 N N . TYR A 1 314 ? 9.023 15.023 -12.211 1 76.5 314 TYR A N 1
ATOM 2564 C CA . TYR A 1 314 ? 10.469 14.969 -12.414 1 76.5 314 TYR A CA 1
ATOM 2565 C C . TYR A 1 314 ? 10.805 14.297 -13.742 1 76.5 314 TYR A C 1
ATOM 2567 O O . TYR A 1 314 ? 11.82 14.625 -14.367 1 76.5 314 TYR A O 1
ATOM 2575 N N . SER A 1 315 ? 9.953 13.508 -14.25 1 77.62 315 SER A N 1
ATOM 2576 C CA . SER A 1 315 ? 10.203 12.734 -15.469 1 77.62 315 SER A CA 1
ATOM 2577 C C . SER A 1 315 ? 10.156 13.625 -16.703 1 77.62 315 SER A C 1
ATOM 2579 O O . SER A 1 315 ? 10.805 13.328 -17.719 1 77.62 315 SER A O 1
ATOM 2581 N N . TRP A 1 316 ? 9.547 14.797 -16.547 1 73.44 316 TRP A N 1
ATOM 2582 C CA . TRP A 1 316 ? 9.367 15.656 -17.703 1 73.44 316 TRP A CA 1
ATOM 2583 C C . TRP A 1 316 ? 10.055 17 -17.516 1 73.44 31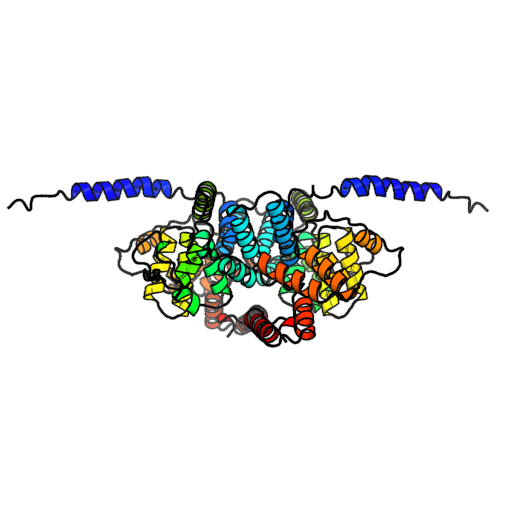6 TRP A C 1
ATOM 2585 O O . TRP A 1 316 ? 10.305 17.719 -18.469 1 73.44 316 TRP A O 1
ATOM 2595 N N . MET B 1 1 ? -7.047 52.562 39.719 1 21.61 1 MET B N 1
ATOM 2596 C CA . MET B 1 1 ? -5.801 52.406 40.469 1 21.61 1 MET B CA 1
ATOM 2597 C C . MET B 1 1 ? -5.391 50.969 40.562 1 21.61 1 MET B C 1
ATOM 2599 O O . MET B 1 1 ? -4.215 50.656 40.781 1 21.61 1 MET B O 1
ATOM 2603 N N . LEU B 1 2 ? -6.363 50 40.812 1 20.81 2 LEU B N 1
ATOM 2604 C CA . LEU B 1 2 ? -6.02 48.625 41.219 1 20.81 2 LEU B CA 1
ATOM 2605 C C . LEU B 1 2 ? -5.461 47.844 40.031 1 20.81 2 LEU B C 1
ATOM 2607 O O . LEU B 1 2 ? -5.555 46.625 40.031 1 20.81 2 LEU B O 1
ATOM 2611 N N . LEU B 1 3 ? -5.059 48.469 38.844 1 24.16 3 LEU B N 1
ATOM 2612 C CA . LEU B 1 3 ? -4.48 47.812 37.688 1 24.16 3 LEU B CA 1
ATOM 2613 C C . LEU B 1 3 ? -3.168 47.125 38.062 1 24.16 3 LEU B C 1
ATOM 2615 O O . LEU B 1 3 ? -2.09 47.688 37.875 1 24.16 3 LEU B O 1
ATOM 2619 N N . ARG B 1 4 ? -3.096 46.531 39.344 1 26.53 4 ARG B N 1
ATOM 2620 C CA . ARG B 1 4 ? -1.822 46.188 39.969 1 26.53 4 ARG B CA 1
ATOM 2621 C C . ARG B 1 4 ? -1.043 45.219 39.094 1 26.53 4 ARG B C 1
ATOM 2623 O O . ARG B 1 4 ? -1.613 44.562 38.188 1 26.53 4 ARG B O 1
ATOM 2630 N N . ASP B 1 5 ? 0.204 44.781 39.594 1 27.42 5 ASP B N 1
ATOM 2631 C CA . ASP B 1 5 ? 1.512 44.219 39.281 1 27.42 5 ASP B CA 1
ATOM 2632 C C . ASP B 1 5 ? 1.395 42.75 38.906 1 27.42 5 ASP B C 1
ATOM 2634 O O . ASP B 1 5 ? 1.532 41.875 39.781 1 27.42 5 ASP B O 1
ATOM 2638 N N . CYS B 1 6 ? 0.268 42.281 38.219 1 29.39 6 CYS B N 1
ATOM 2639 C CA . CYS B 1 6 ? 0.256 40.844 38 1 29.39 6 CYS B CA 1
ATOM 2640 C C . CYS B 1 6 ? 1.584 40.375 37.406 1 29.39 6 CYS B C 1
ATOM 2642 O O . CYS B 1 6 ? 1.999 40.844 36.344 1 29.39 6 CYS B O 1
ATOM 2644 N N . ASP B 1 7 ? 2.531 39.875 38.25 1 28.91 7 ASP B N 1
ATOM 2645 C CA . ASP B 1 7 ? 3.932 39.469 38.188 1 28.91 7 ASP B CA 1
ATOM 2646 C C . ASP B 1 7 ? 4.164 38.5 37 1 28.91 7 ASP B C 1
ATOM 2648 O O . ASP B 1 7 ? 3.4 37.562 36.812 1 28.91 7 ASP B O 1
ATOM 2652 N N . VAL B 1 8 ? 5.02 38.844 36.031 1 37.56 8 VAL B N 1
ATOM 2653 C CA . VAL B 1 8 ? 5.727 38.281 34.875 1 37.56 8 VAL B CA 1
ATOM 2654 C C . VAL B 1 8 ? 6.305 36.906 35.25 1 37.56 8 VAL B C 1
ATOM 2656 O O . VAL B 1 8 ? 6.629 36.125 34.375 1 37.56 8 VAL B O 1
ATOM 2659 N N . ASP B 1 9 ? 6.496 36.656 36.562 1 36.38 9 ASP B N 1
ATOM 2660 C CA . ASP B 1 9 ? 7.195 35.469 37 1 36.38 9 ASP B CA 1
ATOM 2661 C C . ASP B 1 9 ? 6.316 34.219 36.812 1 36.38 9 ASP B C 1
ATOM 2663 O O . ASP B 1 9 ? 6.82 33.094 36.719 1 36.38 9 ASP B O 1
ATOM 2667 N N . SER B 1 10 ? 4.938 34.375 37.094 1 35.09 10 SER B N 1
ATOM 2668 C CA . SER B 1 10 ? 4.137 33.156 37.031 1 35.09 10 SER B CA 1
ATOM 2669 C C . SER B 1 10 ? 4.043 32.625 35.594 1 35.09 10 SER B C 1
ATOM 2671 O O . SER B 1 10 ? 3.689 31.484 35.375 1 35.09 10 SER B O 1
ATOM 2673 N N . PHE B 1 11 ? 4.008 33.594 34.594 1 31.97 11 PHE B N 1
ATOM 2674 C CA . PHE B 1 11 ? 3.965 33.094 33.219 1 31.97 11 PHE B CA 1
ATOM 2675 C C . PHE B 1 11 ? 5.258 32.375 32.875 1 31.97 11 PHE B C 1
ATOM 2677 O O . PHE B 1 11 ? 5.277 31.531 31.969 1 31.97 11 PHE B O 1
ATOM 2684 N N . SER B 1 12 ? 6.438 32.781 33.375 1 37.81 12 SER B N 1
ATOM 2685 C CA . SER B 1 12 ? 7.699 32.094 33.062 1 37.81 12 SER B CA 1
ATOM 2686 C C . SER B 1 12 ? 7.723 30.688 33.625 1 37.81 12 SER B C 1
ATOM 2688 O O . SER B 1 12 ? 8.43 29.812 33.094 1 37.81 12 SER B O 1
ATOM 2690 N N . ARG B 1 13 ? 7.199 30.406 34.688 1 40.84 13 ARG B N 1
ATOM 2691 C CA . ARG B 1 13 ? 7.203 29.094 35.344 1 40.84 13 ARG B CA 1
ATOM 2692 C C . ARG B 1 13 ? 6.25 28.141 34.625 1 40.84 13 ARG B C 1
ATOM 2694 O O . ARG B 1 13 ? 6.449 26.922 34.656 1 40.84 13 ARG B O 1
ATOM 2701 N N . LEU B 1 14 ? 5.043 28.594 34.219 1 36.66 14 LEU B N 1
ATOM 2702 C CA . LEU B 1 14 ? 4.152 27.719 33.438 1 36.66 14 LEU B CA 1
ATOM 2703 C C . LEU B 1 14 ? 4.77 27.344 32.094 1 36.66 14 LEU B C 1
ATOM 2705 O O . LEU B 1 14 ? 4.559 26.25 31.594 1 36.66 14 LEU B O 1
ATOM 2709 N N . GLU B 1 15 ? 5.484 28.281 31.391 1 38.94 15 GLU B N 1
ATOM 2710 C CA . GLU B 1 15 ? 6.227 27.906 30.203 1 38.94 15 GLU B CA 1
ATOM 2711 C C . GLU B 1 15 ? 7.348 26.922 30.531 1 38.94 15 GLU B C 1
ATOM 2713 O O . GLU B 1 15 ? 7.656 26.031 29.734 1 38.94 15 GLU B O 1
ATOM 2718 N N . ALA B 1 16 ? 8.078 27.078 31.562 1 41.28 16 ALA B N 1
ATOM 2719 C CA . ALA B 1 16 ? 9.172 26.188 31.953 1 41.28 16 ALA B CA 1
ATOM 2720 C C . ALA B 1 16 ? 8.641 24.812 32.375 1 41.28 16 ALA B C 1
ATOM 2722 O O . ALA B 1 16 ? 9.234 23.781 32.062 1 41.28 16 ALA B O 1
ATOM 2723 N N . ALA B 1 17 ? 7.672 24.672 33.312 1 39.28 17 ALA B N 1
ATOM 2724 C CA . ALA B 1 17 ? 7.113 23.406 33.781 1 39.28 17 ALA B CA 1
ATOM 2725 C C . ALA B 1 17 ? 6.402 22.672 32.656 1 39.28 17 ALA B C 1
ATOM 2727 O O . ALA B 1 17 ? 6.473 21.438 32.562 1 39.28 17 ALA B O 1
ATOM 2728 N N . GLU B 1 18 ? 5.551 23.312 31.797 1 37.72 18 GLU B N 1
ATOM 2729 C CA . GLU B 1 18 ? 4.996 22.719 30.578 1 37.72 18 GLU B CA 1
ATOM 2730 C C . GLU B 1 18 ? 6.098 22.359 29.594 1 37.72 18 GLU B C 1
ATOM 2732 O O . GLU B 1 18 ? 5.926 21.469 28.75 1 37.72 18 GLU B O 1
ATOM 2737 N N . GLN B 1 19 ? 7.242 23.094 29.594 1 36.22 19 GLN B N 1
ATOM 2738 C CA . GLN B 1 19 ? 8.406 22.688 28.828 1 36.22 19 GLN B CA 1
ATOM 2739 C C . GLN B 1 19 ? 9.008 21.391 29.375 1 36.22 19 GLN B C 1
ATOM 2741 O O . GLN B 1 19 ? 9.484 20.547 28.609 1 36.22 19 GLN B O 1
ATOM 2746 N N . GLN B 1 20 ? 9.18 21.25 30.75 1 36.16 20 GLN B N 1
ATOM 2747 C CA . GLN B 1 20 ? 9.734 20.016 31.297 1 36.16 20 GLN B CA 1
ATOM 2748 C C . GLN B 1 20 ? 8.773 18.844 31.109 1 36.16 20 GLN B C 1
ATOM 2750 O O . GLN B 1 20 ? 9.195 17.719 30.797 1 36.16 20 GLN B O 1
ATOM 2755 N N . GLU B 1 21 ? 7.465 18.812 31.625 1 35.28 21 GLU B N 1
ATOM 2756 C CA . GLU B 1 21 ? 6.492 17.75 31.359 1 35.28 21 GLU B CA 1
ATOM 2757 C C . GLU B 1 21 ? 6.215 17.609 29.859 1 35.28 21 GLU B C 1
ATOM 2759 O O . GLU B 1 21 ? 5.883 16.516 29.391 1 35.28 21 GLU B O 1
ATOM 2764 N N . ASP B 1 22 ? 6.094 18.672 29.078 1 32.97 22 ASP B N 1
ATOM 2765 C CA . ASP B 1 22 ? 5.965 18.609 27.625 1 32.97 22 ASP B CA 1
ATOM 2766 C C . ASP B 1 22 ? 7.191 17.953 27 1 32.97 22 ASP B C 1
ATOM 2768 O O . ASP B 1 22 ? 7.133 17.469 25.859 1 32.97 22 ASP B O 1
ATOM 2772 N N . PHE B 1 23 ? 8.406 18.156 27.516 1 32.72 23 PHE B N 1
ATOM 2773 C CA . PHE B 1 23 ? 9.602 17.422 27.125 1 32.72 23 PHE B CA 1
ATOM 2774 C C . PHE B 1 23 ? 9.477 15.961 27.531 1 32.72 23 PHE B C 1
ATOM 2776 O O . PHE B 1 23 ? 10.055 15.086 26.875 1 32.72 23 PHE B O 1
ATOM 2783 N N . GLU B 1 24 ? 9 15.578 28.766 1 33.97 24 GLU B N 1
ATOM 2784 C CA . GLU B 1 24 ? 8.789 14.18 29.125 1 33.97 24 GLU B CA 1
ATOM 2785 C C . GLU B 1 24 ? 7.789 13.516 28.188 1 33.97 24 GLU B C 1
ATOM 2787 O O . GLU B 1 24 ? 7.805 12.297 28.016 1 33.97 24 GLU B O 1
ATOM 2792 N N . CYS B 1 25 ? 6.609 14.164 27.984 1 30.09 25 CYS B N 1
ATOM 2793 C CA . CYS B 1 25 ? 5.629 13.539 27.094 1 30.09 25 CYS B CA 1
ATOM 2794 C C . CYS B 1 25 ? 6.227 13.289 25.719 1 30.09 25 CYS B C 1
ATOM 2796 O O . CYS B 1 25 ? 5.555 12.742 24.844 1 30.09 25 CYS B O 1
ATOM 2798 N N . TYR B 1 26 ? 7.094 14.258 25.344 1 32.12 26 TYR B N 1
ATOM 2799 C CA . TYR B 1 26 ? 7.781 13.875 24.109 1 32.12 26 TYR B CA 1
ATOM 2800 C C . TYR B 1 26 ? 8.578 12.586 24.312 1 32.12 26 TYR B C 1
ATOM 2802 O O . TYR B 1 26 ? 9.789 12.625 24.516 1 32.12 26 TYR B O 1
ATOM 2810 N N . LYS B 1 27 ? 8.188 11.898 25.391 1 34.12 27 LYS B N 1
ATOM 2811 C CA . LYS B 1 27 ? 8.898 10.625 25.281 1 34.12 27 LYS B CA 1
ATOM 2812 C C . LYS B 1 27 ? 9.211 10.289 23.828 1 34.12 27 LYS B C 1
ATOM 2814 O O . LYS B 1 27 ? 8.297 10.078 23.016 1 34.12 27 LYS B O 1
ATOM 2819 N N . VAL B 1 28 ? 10.242 10.953 23.312 1 37.25 28 VAL B N 1
ATOM 2820 C CA . VAL B 1 28 ? 10.828 10.438 22.078 1 37.25 28 VAL B CA 1
ATOM 2821 C C . VAL B 1 28 ? 10.43 8.977 21.891 1 37.25 28 VAL B C 1
ATOM 2823 O O . VAL B 1 28 ? 10.508 8.18 22.828 1 37.25 28 VAL B O 1
ATOM 2826 N N . VAL B 1 29 ? 9.305 8.711 21.375 1 40.25 29 VAL B N 1
ATOM 2827 C CA . VAL B 1 29 ? 9.227 7.316 20.938 1 40.25 29 VAL B CA 1
ATOM 2828 C C . VAL B 1 29 ? 10.586 6.641 21.141 1 40.25 29 VAL B C 1
ATOM 2830 O O . VAL B 1 29 ? 11.609 7.141 20.672 1 40.25 29 VAL B O 1
ATOM 2833 N N . ASP B 1 30 ? 10.992 6.27 22.266 1 44.66 30 ASP B N 1
ATOM 2834 C CA . ASP B 1 30 ? 12.164 5.402 22.297 1 44.66 30 ASP B CA 1
ATOM 2835 C C . ASP B 1 30 ? 12.625 5.047 20.875 1 44.66 30 ASP B C 1
ATOM 2837 O O . ASP B 1 30 ? 11.852 4.504 20.078 1 44.66 30 ASP B O 1
ATOM 2841 N N . GLU B 1 31 ? 13.367 6.004 20.172 1 46.84 31 GLU B N 1
ATOM 2842 C CA . GLU B 1 31 ? 14.172 5.883 18.953 1 46.84 31 GLU B CA 1
ATOM 2843 C C . GLU B 1 31 ? 14.258 4.434 18.5 1 46.84 31 GLU B C 1
ATOM 2845 O O . GLU B 1 31 ? 14.477 4.164 17.312 1 46.84 31 GLU B O 1
ATOM 2850 N N . ASN B 1 32 ? 14.312 3.484 19.422 1 56.81 32 ASN B N 1
ATOM 2851 C CA . ASN B 1 32 ? 14.789 2.143 19.094 1 56.81 32 ASN B CA 1
ATOM 2852 C C . ASN B 1 32 ? 13.672 1.278 18.516 1 56.81 32 ASN B C 1
ATOM 2854 O O . ASN B 1 32 ? 13.922 0.163 18.062 1 56.81 32 ASN B O 1
ATOM 2858 N N . ASP B 1 33 ? 12.414 1.815 18.562 1 82.25 33 ASP B N 1
ATOM 2859 C CA . ASP B 1 33 ? 11.578 0.763 18 1 82.25 33 ASP B CA 1
ATOM 2860 C C . ASP B 1 33 ? 11.07 1.153 16.609 1 82.25 33 ASP B C 1
ATOM 2862 O O . ASP B 1 33 ? 9.922 1.569 16.453 1 82.25 33 ASP B O 1
ATOM 2866 N N . TYR B 1 34 ? 11.891 1.28 15.688 1 88.69 34 TYR B N 1
ATOM 2867 C CA . TYR B 1 34 ? 11.625 1.607 14.289 1 88.69 34 TYR B CA 1
ATOM 2868 C C . TYR B 1 34 ? 10.469 0.785 13.742 1 88.69 34 TYR B C 1
ATOM 2870 O O . TYR B 1 34 ? 9.672 1.277 12.945 1 88.69 34 TYR B O 1
ATOM 2878 N N . ASP B 1 35 ? 10.305 -0.347 14.305 1 90.56 35 ASP B N 1
ATOM 2879 C CA . ASP B 1 35 ? 9.234 -1.206 13.805 1 90.56 35 ASP B CA 1
ATOM 2880 C C . ASP B 1 35 ? 7.859 -0.659 14.203 1 90.56 35 ASP B C 1
ATOM 2882 O O . ASP B 1 35 ? 6.91 -0.72 13.414 1 90.56 35 ASP B O 1
ATOM 2886 N N . LEU B 1 36 ? 7.852 -0.112 15.359 1 92.12 36 LEU B N 1
ATOM 2887 C CA . LEU B 1 36 ? 6.598 0.473 15.812 1 92.12 36 LEU B CA 1
ATOM 2888 C C . LEU B 1 36 ? 6.258 1.727 15.016 1 92.12 36 LEU B C 1
ATOM 2890 O O . LEU B 1 36 ? 5.098 1.959 14.68 1 92.12 36 LEU B O 1
ATOM 2894 N N . LEU B 1 37 ? 7.258 2.547 14.773 1 93.38 37 LEU B N 1
ATOM 2895 C CA . LEU B 1 37 ? 7.043 3.762 13.992 1 93.38 37 LEU B CA 1
ATOM 2896 C C . LEU B 1 37 ? 6.586 3.428 12.578 1 93.38 37 LEU B C 1
ATOM 2898 O O . LEU B 1 37 ? 5.641 4.035 12.07 1 93.38 37 LEU B O 1
ATOM 2902 N N . ILE B 1 38 ? 7.25 2.477 12.008 1 95.88 38 ILE B N 1
ATOM 2903 C CA . ILE B 1 38 ? 6.895 2.064 10.656 1 95.88 38 ILE B CA 1
ATOM 2904 C C . ILE B 1 38 ? 5.457 1.554 10.633 1 95.88 38 ILE B C 1
ATOM 2906 O O . ILE B 1 38 ? 4.668 1.94 9.766 1 95.88 38 ILE B O 1
ATOM 2910 N N . SER B 1 39 ? 5.109 0.758 11.594 1 95.25 39 SER B N 1
ATOM 2911 C CA . SER B 1 39 ? 3.758 0.214 11.672 1 95.25 39 SER B CA 1
ATOM 2912 C C . SER B 1 39 ? 2.725 1.322 11.852 1 95.25 39 SER B C 1
ATOM 2914 O O . SER B 1 39 ? 1.632 1.257 11.289 1 95.25 39 SER B O 1
ATOM 2916 N N . ARG B 1 40 ? 3.07 2.303 12.586 1 95.5 40 ARG B N 1
ATOM 2917 C CA . ARG B 1 40 ? 2.17 3.426 12.828 1 95.5 40 ARG B CA 1
ATOM 2918 C C . ARG B 1 40 ? 1.855 4.168 11.531 1 95.5 40 ARG B C 1
ATOM 2920 O O . ARG B 1 40 ? 0.688 4.402 11.219 1 95.5 40 ARG B O 1
ATOM 2927 N N . TYR B 1 41 ? 2.842 4.484 10.805 1 97.19 41 TYR B N 1
ATOM 2928 C CA . TYR B 1 41 ? 2.629 5.273 9.602 1 97.19 41 TYR B CA 1
ATOM 2929 C C . TYR B 1 41 ? 2.002 4.43 8.5 1 97.19 41 TYR B C 1
ATOM 2931 O O . TYR B 1 41 ? 1.259 4.945 7.66 1 97.19 41 TYR B O 1
ATOM 2939 N N . LEU B 1 42 ? 2.254 3.129 8.547 1 96.75 42 LEU B N 1
ATOM 2940 C CA . LEU B 1 42 ? 1.537 2.244 7.637 1 96.75 42 LEU B CA 1
ATOM 2941 C C . LEU B 1 42 ? 0.049 2.213 7.969 1 96.75 42 LEU B C 1
ATOM 2943 O O . LEU B 1 42 ? -0.793 2.23 7.07 1 96.75 42 LEU B O 1
ATOM 2947 N N . SER B 1 43 ? -0.222 2.219 9.242 1 97 43 SER B N 1
ATOM 2948 C CA . SER B 1 43 ? -1.61 2.199 9.695 1 97 43 SER B CA 1
ATOM 2949 C C . SER B 1 43 ? -2.324 3.498 9.336 1 97 43 SER B C 1
ATOM 2951 O O . SER B 1 43 ? -3.541 3.51 9.141 1 97 43 SER B O 1
ATOM 2953 N N . GLN B 1 44 ? -1.561 4.57 9.227 1 96.94 44 GLN B N 1
ATOM 2954 C CA . GLN B 1 44 ? -2.119 5.852 8.812 1 96.94 44 GLN B CA 1
ATOM 2955 C C . GLN B 1 44 ? -2.361 5.891 7.309 1 96.94 44 GLN B C 1
ATOM 2957 O O . GLN B 1 44 ? -3.113 6.734 6.812 1 96.94 44 GLN B O 1
ATOM 2962 N N . GLY B 1 45 ? -1.738 5.012 6.633 1 95.81 45 GLY B N 1
ATOM 2963 C CA . GLY B 1 45 ? -1.75 5.098 5.184 1 95.81 45 GLY B CA 1
ATOM 2964 C C . GLY B 1 45 ? -0.721 6.07 4.633 1 95.81 45 GLY B C 1
ATOM 2965 O O . GLY B 1 45 ? -0.788 6.461 3.467 1 95.81 45 GLY B O 1
ATOM 2966 N N . ASP B 1 46 ? 0.165 6.539 5.48 1 96.38 46 ASP B N 1
ATOM 2967 C CA . ASP B 1 46 ? 1.229 7.453 5.07 1 96.38 46 ASP B CA 1
ATOM 2968 C C . ASP B 1 46 ? 2.473 6.684 4.633 1 96.38 46 ASP B C 1
ATOM 2970 O O . ASP B 1 46 ? 3.42 6.531 5.406 1 96.38 46 ASP B O 1
ATOM 2974 N N . CYS B 1 47 ? 2.512 6.332 3.406 1 95 47 CYS B N 1
ATOM 2975 C CA . CYS B 1 47 ? 3.6 5.523 2.869 1 95 47 CYS B CA 1
ATOM 2976 C C . CYS B 1 47 ? 4.887 6.332 2.773 1 95 47 CYS B C 1
ATOM 2978 O O . CYS B 1 47 ? 5.98 5.777 2.896 1 95 47 CYS B O 1
ATOM 2980 N N . GLU B 1 48 ? 4.773 7.586 2.602 1 94.56 48 GLU B N 1
ATOM 2981 C CA . GLU B 1 48 ? 5.961 8.422 2.453 1 94.56 48 GLU B CA 1
ATOM 2982 C C . GLU B 1 48 ? 6.781 8.445 3.742 1 94.56 48 GLU B C 1
ATOM 2984 O O . GLU B 1 48 ? 7.973 8.141 3.732 1 94.56 48 GLU B O 1
ATOM 2989 N N . THR B 1 49 ? 6.16 8.82 4.809 1 95.69 49 THR B N 1
ATOM 2990 C CA . THR B 1 49 ? 6.859 8.844 6.09 1 95.69 49 THR B CA 1
ATOM 2991 C C . THR B 1 49 ? 7.344 7.445 6.465 1 95.69 49 THR B C 1
ATOM 2993 O O . THR B 1 49 ? 8.445 7.289 7 1 95.69 49 THR B O 1
ATOM 2996 N N . ALA B 1 50 ? 6.484 6.434 6.227 1 97.12 50 ALA B N 1
ATOM 2997 C CA . ALA B 1 50 ? 6.902 5.059 6.488 1 97.12 50 ALA B CA 1
ATOM 2998 C C . ALA B 1 50 ? 8.18 4.715 5.727 1 97.12 50 ALA B C 1
ATOM 3000 O O . ALA B 1 50 ? 9.07 4.059 6.266 1 97.12 50 ALA B O 1
ATOM 3001 N N . THR B 1 51 ? 8.305 5.141 4.484 1 97.19 51 THR B N 1
ATOM 3002 C CA . THR B 1 51 ? 9.477 4.875 3.662 1 97.19 51 THR B CA 1
ATOM 3003 C C . THR B 1 51 ? 10.734 5.473 4.301 1 97.19 51 THR B C 1
ATOM 3005 O O . THR B 1 51 ? 11.781 4.82 4.348 1 97.19 51 THR B O 1
ATOM 3008 N N . TYR B 1 52 ? 10.625 6.676 4.793 1 94.56 52 TYR B N 1
ATOM 3009 C CA . TYR B 1 52 ? 11.766 7.32 5.438 1 94.56 52 TYR B CA 1
ATOM 3010 C C . TYR B 1 52 ? 12.227 6.523 6.652 1 94.56 52 TYR B C 1
ATOM 3012 O O . TYR B 1 52 ? 13.43 6.336 6.859 1 94.56 52 TYR B O 1
ATOM 3020 N N . TRP B 1 53 ? 11.328 6.129 7.371 1 95.19 53 TRP B N 1
ATOM 3021 C CA . TRP B 1 53 ? 11.688 5.379 8.57 1 95.19 53 TRP B CA 1
ATOM 3022 C C . TRP B 1 53 ? 12.227 3.998 8.211 1 95.19 53 TRP B C 1
ATOM 3024 O O . TRP B 1 53 ? 13.102 3.469 8.898 1 95.19 53 TRP B O 1
ATOM 3034 N N . ILE B 1 54 ? 11.695 3.371 7.168 1 96.75 54 ILE B N 1
ATOM 3035 C CA . ILE B 1 54 ? 12.227 2.102 6.68 1 96.75 54 ILE B CA 1
ATOM 3036 C C . ILE B 1 54 ? 13.688 2.264 6.289 1 96.75 54 ILE B C 1
ATOM 3038 O O . ILE B 1 54 ? 14.539 1.454 6.68 1 96.75 54 ILE B O 1
ATOM 3042 N N . ASP B 1 55 ? 13.961 3.312 5.582 1 95.88 55 ASP B N 1
ATOM 3043 C CA . ASP B 1 55 ? 15.328 3.586 5.156 1 95.88 55 ASP B CA 1
ATOM 3044 C C . ASP B 1 55 ? 16.234 3.836 6.359 1 95.88 55 ASP B C 1
ATOM 3046 O O . ASP B 1 55 ? 17.359 3.328 6.41 1 95.88 55 ASP B O 1
ATOM 3050 N N . ARG B 1 56 ? 15.75 4.602 7.238 1 93.5 56 ARG B N 1
ATOM 3051 C CA . ARG B 1 56 ? 16.531 4.918 8.43 1 93.5 56 ARG B CA 1
ATOM 3052 C C . ARG B 1 56 ? 16.797 3.666 9.258 1 93.5 56 ARG B C 1
ATOM 3054 O O . ARG B 1 56 ? 17.906 3.467 9.758 1 93.5 56 ARG B O 1
ATOM 3061 N N . SER B 1 57 ? 15.789 2.848 9.492 1 93.38 57 SER B N 1
ATOM 3062 C CA . SER B 1 57 ? 15.93 1.599 10.234 1 93.38 57 SER B CA 1
ATOM 3063 C C . SER B 1 57 ? 16.969 0.69 9.594 1 93.38 57 SER B C 1
ATOM 3065 O O . SER B 1 57 ? 17.812 0.121 10.289 1 93.38 57 SER B O 1
ATOM 3067 N N . TYR B 1 58 ? 16.922 0.555 8.273 1 94.62 58 TYR B N 1
ATOM 3068 C CA . TYR B 1 58 ? 17.875 -0.288 7.566 1 94.62 58 TYR B CA 1
ATOM 3069 C C . TYR B 1 58 ? 19.297 0.266 7.699 1 94.62 58 TYR B C 1
ATOM 3071 O O . TYR B 1 58 ? 20.25 -0.491 7.902 1 94.62 58 TYR B O 1
ATOM 3079 N N . ALA B 1 59 ? 19.406 1.608 7.547 1 92.69 59 ALA B N 1
ATOM 3080 C CA . ALA B 1 59 ? 20.719 2.25 7.672 1 92.69 59 ALA B CA 1
ATOM 3081 C C . ALA B 1 59 ? 21.312 1.997 9.055 1 92.69 59 ALA B C 1
ATOM 3083 O O . ALA B 1 59 ? 22.516 1.742 9.172 1 92.69 59 ALA B O 1
ATOM 3084 N N . LYS B 1 60 ? 20.531 2.059 10.031 1 90.44 60 LYS B N 1
ATOM 3085 C CA . LYS B 1 60 ? 21 1.816 11.391 1 90.44 60 LYS B CA 1
ATOM 3086 C C . LYS B 1 60 ? 21.453 0.372 11.57 1 90.44 60 LYS B C 1
ATOM 3088 O O . LYS B 1 60 ? 22.484 0.113 12.203 1 90.44 60 LYS B O 1
ATOM 3093 N N . LYS B 1 61 ? 20.672 -0.571 11.039 1 89.81 61 LYS B N 1
ATOM 3094 C CA . LYS B 1 61 ? 21.031 -1.984 11.125 1 89.81 61 LYS B CA 1
ATOM 3095 C C . LYS B 1 61 ? 22.344 -2.266 10.398 1 89.81 61 LYS B C 1
ATOM 3097 O O . LYS B 1 61 ? 23.141 -3.109 10.836 1 89.81 61 LYS B O 1
ATOM 3102 N N . CYS B 1 62 ? 22.578 -1.577 9.32 1 90.31 62 CYS B N 1
ATOM 3103 C CA . CYS B 1 62 ? 23.797 -1.772 8.531 1 90.31 62 CYS B CA 1
ATOM 3104 C C . CYS B 1 62 ? 25.016 -1.276 9.289 1 90.31 62 CYS B C 1
ATOM 3106 O O . CYS B 1 62 ? 26.141 -1.691 9 1 90.31 62 CYS B O 1
ATOM 3108 N N . GLU B 1 63 ? 24.781 -0.38 10.203 1 87 63 GLU B N 1
ATOM 3109 C CA . GLU B 1 63 ? 25.906 0.08 11.016 1 87 63 GLU B CA 1
ATOM 3110 C C . GLU B 1 63 ? 26.406 -1.024 11.945 1 87 63 GLU B C 1
ATOM 3112 O O . GLU B 1 63 ? 27.594 -1.108 12.227 1 87 63 GLU B O 1
ATOM 3117 N N . THR B 1 64 ? 25.516 -1.791 12.406 1 83.06 64 THR B N 1
ATOM 3118 C CA . THR B 1 64 ? 25.875 -2.83 13.367 1 83.06 64 THR B CA 1
ATOM 3119 C C . THR B 1 64 ? 26.234 -4.129 12.656 1 83.06 64 THR B C 1
ATOM 3121 O O . THR B 1 64 ? 27.234 -4.773 12.992 1 83.06 64 THR B O 1
ATOM 3124 N N . SER B 1 65 ? 25.328 -4.652 11.797 1 80.5 65 SER B N 1
ATOM 3125 C CA . SER B 1 65 ? 25.562 -5.895 11.07 1 80.5 65 SER B CA 1
ATOM 3126 C C . SER B 1 65 ? 24.953 -5.84 9.68 1 80.5 65 SER B C 1
ATOM 3128 O O . SER B 1 65 ? 23.938 -5.172 9.469 1 80.5 65 SER B O 1
ATOM 3130 N N . SER B 1 66 ? 25.797 -6.289 8.773 1 77.81 66 SER B N 1
ATOM 3131 C CA . SER B 1 66 ? 25.266 -6.387 7.422 1 77.81 66 SER B CA 1
ATOM 3132 C C . SER B 1 66 ? 24.844 -7.816 7.098 1 77.81 66 SER B C 1
ATOM 3134 O O . SER B 1 66 ? 25.625 -8.586 6.539 1 77.81 66 SER B O 1
ATOM 3136 N N . SER B 1 67 ? 23.703 -8.141 7.547 1 87.88 67 SER B N 1
ATOM 3137 C CA . SER B 1 67 ? 23.203 -9.492 7.281 1 87.88 67 SER B CA 1
ATOM 3138 C C . SER B 1 67 ? 22.25 -9.5 6.09 1 87.88 67 SER B C 1
ATOM 3140 O O . SER B 1 67 ? 21.656 -8.477 5.754 1 87.88 67 SER B O 1
ATOM 3142 N N . MET B 1 68 ? 22.266 -10.617 5.422 1 91.81 68 MET B N 1
ATOM 3143 C CA . MET B 1 68 ? 21.375 -10.789 4.266 1 91.81 68 MET B CA 1
ATOM 3144 C C . MET B 1 68 ? 19.922 -10.781 4.691 1 91.81 68 MET B C 1
ATOM 3146 O O . MET B 1 68 ? 19.047 -10.367 3.926 1 91.81 68 MET B O 1
ATOM 3150 N N . ILE B 1 69 ? 19.703 -11.211 5.891 1 93.56 69 ILE B N 1
ATOM 3151 C CA . ILE B 1 69 ? 18.328 -11.242 6.379 1 93.56 69 ILE B CA 1
ATOM 3152 C C . ILE B 1 69 ? 17.828 -9.82 6.602 1 93.56 69 ILE B C 1
ATOM 3154 O O . ILE B 1 69 ? 16.656 -9.531 6.391 1 93.56 69 ILE B O 1
ATOM 3158 N N . ASP B 1 70 ? 18.734 -8.969 7.039 1 94.12 70 ASP B N 1
ATOM 3159 C CA . ASP B 1 70 ? 18.359 -7.566 7.195 1 94.12 70 ASP B CA 1
ATOM 3160 C C . ASP B 1 70 ? 18.031 -6.934 5.848 1 94.12 70 ASP B C 1
ATOM 3162 O O . ASP B 1 70 ? 17.094 -6.145 5.738 1 94.12 70 ASP B O 1
ATOM 3166 N N . PHE B 1 71 ? 18.797 -7.297 4.883 1 95.69 71 PHE B N 1
ATOM 3167 C CA . PHE B 1 71 ? 18.531 -6.805 3.539 1 95.69 71 PHE B CA 1
ATOM 3168 C C . PHE B 1 71 ? 17.188 -7.34 3.023 1 95.69 71 PHE B C 1
ATOM 3170 O O . PHE B 1 71 ? 16.406 -6.598 2.426 1 95.69 71 PHE B O 1
ATOM 3177 N N . ALA B 1 72 ? 16.938 -8.562 3.244 1 97.56 72 ALA B N 1
ATOM 3178 C CA . ALA B 1 72 ? 15.664 -9.172 2.828 1 97.56 72 ALA B CA 1
ATOM 3179 C C . ALA B 1 72 ? 14.484 -8.477 3.504 1 97.56 72 ALA B C 1
ATOM 3181 O O . ALA B 1 72 ? 13.453 -8.234 2.867 1 97.56 72 ALA B O 1
ATOM 3182 N N . ASN B 1 73 ? 14.617 -8.18 4.742 1 96.69 73 ASN B N 1
ATOM 3183 C CA . ASN B 1 73 ? 13.57 -7.465 5.461 1 96.69 73 ASN B CA 1
ATOM 3184 C C . ASN B 1 73 ? 13.391 -6.047 4.922 1 96.69 73 ASN B C 1
ATOM 3186 O O . ASN B 1 73 ? 12.266 -5.539 4.867 1 96.69 73 ASN B O 1
ATOM 3190 N N . TYR B 1 74 ? 14.508 -5.43 4.566 1 97.19 74 TYR B N 1
ATOM 3191 C CA . TYR B 1 74 ? 14.461 -4.105 3.949 1 97.19 74 TYR B CA 1
ATOM 3192 C C . TYR B 1 74 ? 13.672 -4.145 2.645 1 97.19 74 TYR B C 1
ATOM 3194 O O . TYR B 1 74 ? 12.781 -3.318 2.426 1 97.19 74 TYR B O 1
ATOM 3202 N N . VAL B 1 75 ? 13.922 -5.121 1.797 1 98.19 75 VAL B N 1
ATOM 3203 C CA . VAL B 1 75 ? 13.242 -5.297 0.517 1 98.19 75 VAL B CA 1
ATOM 3204 C C . VAL B 1 75 ? 11.758 -5.566 0.749 1 98.19 75 VAL B C 1
ATOM 3206 O O . VAL B 1 75 ? 10.906 -5.008 0.056 1 98.19 75 VAL B O 1
ATOM 3209 N N . LYS B 1 76 ? 11.469 -6.383 1.695 1 98.38 76 LYS B N 1
ATOM 3210 C CA . LYS B 1 76 ? 10.094 -6.695 2.068 1 98.38 76 LYS B CA 1
ATOM 3211 C C . LYS B 1 76 ? 9.336 -5.434 2.471 1 98.38 76 LYS B C 1
ATOM 3213 O O . LYS B 1 76 ? 8.227 -5.184 1.984 1 98.38 76 LYS B O 1
ATOM 3218 N N . ASP B 1 77 ? 9.953 -4.652 3.311 1 97.81 77 ASP B N 1
ATOM 3219 C CA . ASP B 1 77 ? 9.305 -3.434 3.785 1 97.81 77 ASP B CA 1
ATOM 3220 C C . ASP B 1 77 ? 9.117 -2.432 2.646 1 97.81 77 ASP B C 1
ATOM 3222 O O . ASP B 1 77 ? 8.102 -1.743 2.582 1 97.81 77 ASP B O 1
ATOM 3226 N N . LEU B 1 78 ? 10.086 -2.318 1.763 1 98.19 78 LEU B N 1
ATOM 3227 C CA . LEU B 1 78 ? 9.969 -1.438 0.605 1 98.19 78 LEU B CA 1
ATOM 3228 C C . LEU B 1 78 ? 8.836 -1.89 -0.306 1 98.19 78 LEU B C 1
ATOM 3230 O O . LEU B 1 78 ? 8.18 -1.064 -0.95 1 98.19 78 LEU B O 1
ATOM 3234 N N . THR B 1 79 ? 8.586 -3.191 -0.363 1 98.38 79 THR B N 1
ATOM 3235 C CA . THR B 1 79 ? 7.5 -3.73 -1.173 1 98.38 79 THR B CA 1
ATOM 3236 C C . THR B 1 79 ? 6.145 -3.35 -0.581 1 98.38 79 THR B C 1
ATOM 3238 O O . THR B 1 79 ? 5.203 -3.049 -1.317 1 98.38 79 THR B O 1
ATOM 3241 N N . ILE B 1 80 ? 6.094 -3.324 0.712 1 97.5 80 ILE B N 1
ATOM 3242 C CA . ILE B 1 80 ? 4.855 -2.977 1.401 1 97.5 80 ILE B CA 1
ATOM 3243 C C . ILE B 1 80 ? 4.457 -1.544 1.052 1 97.5 80 ILE B C 1
ATOM 3245 O O . ILE B 1 80 ? 3.271 -1.244 0.892 1 97.5 80 ILE B O 1
ATOM 3249 N N . VAL B 1 81 ? 5.445 -0.678 0.884 1 97 81 VAL B N 1
ATOM 3250 C CA . VAL B 1 81 ? 5.168 0.727 0.603 1 97 81 VAL B CA 1
ATOM 3251 C C . VAL B 1 81 ? 5.23 0.974 -0.903 1 97 81 VAL B C 1
ATOM 3253 O O . VAL B 1 81 ? 5.34 2.119 -1.347 1 97 81 VAL B O 1
ATOM 3256 N N . HIS B 1 82 ? 5.336 0.003 -1.76 1 95.31 82 HIS B N 1
ATOM 3257 C CA . HIS B 1 82 ? 5.176 0.011 -3.209 1 95.31 82 HIS B CA 1
ATOM 3258 C C . HIS B 1 82 ? 6.352 0.702 -3.891 1 95.31 82 HIS B C 1
ATOM 3260 O O . HIS B 1 82 ? 6.172 1.401 -4.891 1 95.31 82 HIS B O 1
ATOM 3266 N N . GLN B 1 83 ? 7.508 0.578 -3.297 1 95.88 83 GLN B N 1
ATOM 3267 C CA . GLN B 1 83 ? 8.727 1.067 -3.932 1 95.88 83 GLN B CA 1
ATOM 3268 C C . GLN B 1 83 ? 9.336 0.007 -4.844 1 95.88 83 GLN B C 1
ATOM 3270 O O . GLN B 1 83 ? 10.461 -0.434 -4.625 1 95.88 83 GLN B O 1
ATOM 3275 N N . TYR B 1 84 ? 8.672 -0.262 -5.945 1 96.44 84 TYR B N 1
ATOM 3276 C CA . TYR B 1 84 ? 9 -1.413 -6.781 1 96.44 84 TYR B CA 1
ATOM 3277 C C . TYR B 1 84 ? 10.266 -1.163 -7.586 1 96.44 84 TYR B C 1
ATOM 3279 O O . TYR B 1 84 ? 11.086 -2.064 -7.758 1 96.44 84 TYR B O 1
ATOM 3287 N N . LYS B 1 85 ? 10.367 0.028 -8.062 1 95.5 85 LYS B N 1
ATOM 3288 C CA . LYS B 1 85 ? 11.57 0.327 -8.836 1 95.5 85 LYS B CA 1
ATOM 3289 C C . LYS B 1 85 ? 12.82 0.174 -7.98 1 95.5 85 LYS B C 1
ATOM 3291 O O . LYS B 1 85 ? 13.805 -0.425 -8.422 1 95.5 85 LYS B O 1
ATOM 3296 N N . ARG B 1 86 ? 12.789 0.697 -6.797 1 96.62 86 ARG B N 1
ATOM 3297 C CA . ARG B 1 86 ? 13.914 0.565 -5.883 1 96.62 86 ARG B CA 1
ATOM 3298 C C . ARG B 1 86 ? 14.203 -0.9 -5.574 1 96.62 86 ARG B C 1
ATOM 3300 O O . ARG B 1 86 ? 15.359 -1.324 -5.566 1 96.62 86 ARG B O 1
ATOM 3307 N N . VAL B 1 87 ? 13.188 -1.669 -5.348 1 98 87 VAL B N 1
ATOM 3308 C CA . VAL B 1 87 ? 13.32 -3.082 -5.012 1 98 87 VAL B CA 1
ATOM 3309 C C . VAL B 1 87 ? 14.008 -3.822 -6.156 1 98 87 VAL B C 1
ATOM 3311 O O . VAL B 1 87 ? 14.953 -4.586 -5.934 1 98 87 VAL B O 1
ATOM 3314 N N . SER B 1 88 ? 13.57 -3.611 -7.359 1 97.19 88 SER B N 1
ATOM 3315 C CA . SER B 1 88 ? 14.141 -4.281 -8.523 1 97.19 88 SER B CA 1
ATOM 3316 C C . SER B 1 88 ? 15.617 -3.932 -8.695 1 97.19 88 SER B C 1
ATOM 3318 O O . SER B 1 88 ? 16.438 -4.812 -8.938 1 97.19 88 SER B O 1
ATOM 3320 N N . GLN B 1 89 ? 15.938 -2.67 -8.469 1 95.69 89 GLN B N 1
ATOM 3321 C CA . GLN B 1 89 ? 17.312 -2.223 -8.625 1 95.69 89 GLN B CA 1
ATOM 3322 C C . GLN B 1 89 ? 18.203 -2.795 -7.527 1 95.69 89 GLN B C 1
ATOM 3324 O O . GLN B 1 89 ? 19.328 -3.238 -7.797 1 95.69 89 GLN B O 1
ATOM 3329 N N . LEU B 1 90 ? 17.75 -2.787 -6.371 1 96.31 90 LEU B N 1
ATOM 3330 C CA . LEU B 1 90 ? 18.531 -3.25 -5.227 1 96.31 90 LEU B CA 1
ATOM 3331 C C . LEU B 1 90 ? 18.891 -4.727 -5.371 1 96.31 90 LEU B C 1
ATOM 3333 O O . LEU B 1 90 ? 20.031 -5.121 -5.121 1 96.31 90 LEU B O 1
ATOM 3337 N N . ILE B 1 91 ? 17.969 -5.52 -5.754 1 96.25 91 ILE B N 1
ATOM 3338 C CA . ILE B 1 91 ? 18.188 -6.957 -5.871 1 96.25 91 ILE B CA 1
ATOM 3339 C C . ILE B 1 91 ? 19.078 -7.25 -7.078 1 96.25 91 ILE B C 1
ATOM 3341 O O . ILE B 1 91 ? 19.984 -8.086 -7.004 1 96.25 91 ILE B O 1
ATOM 3345 N N . LEU B 1 92 ? 18.812 -6.527 -8.141 1 93.62 92 LEU B N 1
ATOM 3346 C CA . LEU B 1 92 ? 19.594 -6.734 -9.367 1 93.62 92 LEU B CA 1
ATOM 3347 C C . LEU B 1 92 ? 21.047 -6.32 -9.172 1 93.62 92 LEU B C 1
ATOM 3349 O O . LEU B 1 92 ? 21.953 -7.047 -9.562 1 93.62 92 LEU B O 1
ATOM 3353 N N . ASN B 1 93 ? 21.219 -5.18 -8.547 1 90.88 93 ASN B N 1
ATOM 3354 C CA . ASN B 1 93 ? 22.562 -4.648 -8.344 1 90.88 93 ASN B CA 1
ATOM 3355 C C . ASN B 1 93 ? 23.406 -5.578 -7.473 1 90.88 93 ASN B C 1
ATOM 3357 O O . ASN B 1 93 ? 24.625 -5.641 -7.629 1 90.88 93 ASN B O 1
ATOM 3361 N N . ARG B 1 94 ? 22.828 -6.305 -6.656 1 90.62 94 ARG B N 1
ATOM 3362 C CA . ARG B 1 94 ? 23.562 -7.199 -5.754 1 90.62 94 ARG B CA 1
ATOM 3363 C C . ARG B 1 94 ? 23.578 -8.625 -6.293 1 90.62 94 ARG B C 1
ATOM 3365 O O . ARG B 1 94 ? 24.078 -9.539 -5.633 1 90.62 94 ARG B O 1
ATOM 3372 N N . HIS B 1 95 ? 22.984 -8.836 -7.465 1 91.25 95 HIS B N 1
ATOM 3373 C CA . HIS B 1 95 ? 22.969 -10.117 -8.156 1 91.25 95 HIS B CA 1
ATOM 3374 C C . HIS B 1 95 ? 22.375 -11.211 -7.273 1 91.25 95 HIS B C 1
ATOM 3376 O O . HIS B 1 95 ? 22.953 -12.305 -7.16 1 91.25 95 HIS B O 1
ATOM 3382 N N . LEU B 1 96 ? 21.25 -10.883 -6.691 1 93.31 96 LEU B N 1
ATOM 3383 C CA . LEU B 1 96 ? 20.688 -11.805 -5.715 1 93.31 96 LEU B CA 1
ATOM 3384 C C . LEU B 1 96 ? 19.516 -12.578 -6.305 1 93.31 96 LEU B C 1
ATOM 3386 O O . LEU B 1 96 ? 18.969 -13.477 -5.664 1 93.31 96 LEU B O 1
ATOM 3390 N N . VAL B 1 97 ? 19.094 -12.398 -7.496 1 94.25 97 VAL B N 1
ATOM 3391 C CA . VAL B 1 97 ? 17.875 -12.922 -8.102 1 94.25 97 VAL B CA 1
ATOM 3392 C C . VAL B 1 97 ? 17.906 -14.445 -8.094 1 94.25 97 VAL B C 1
ATOM 3394 O O . VAL B 1 97 ? 16.938 -15.094 -7.727 1 94.25 97 VAL B O 1
ATOM 3397 N N . LYS B 1 98 ? 19.031 -15 -8.383 1 92.19 98 LYS B N 1
ATOM 3398 C CA . LYS B 1 98 ? 19.125 -16.438 -8.555 1 92.19 98 LYS B CA 1
ATOM 3399 C C . LYS B 1 98 ? 19.641 -17.109 -7.285 1 92.19 98 LYS B C 1
ATOM 3401 O O . LYS B 1 98 ? 19.812 -18.328 -7.25 1 92.19 98 LYS B O 1
ATOM 3406 N N . LYS B 1 99 ? 19.812 -16.359 -6.258 1 92.44 99 LYS B N 1
ATOM 3407 C CA . LYS B 1 99 ? 20.5 -16.891 -5.082 1 92.44 99 LYS B CA 1
ATOM 3408 C C . LYS B 1 99 ? 19.516 -17.547 -4.129 1 92.44 99 LYS B C 1
ATOM 3410 O O . LYS B 1 99 ? 19.859 -18.516 -3.449 1 92.44 99 LYS B O 1
ATOM 3415 N N . HIS B 1 100 ? 18.375 -17.016 -4.078 1 95.5 100 HIS B N 1
ATOM 3416 C CA . HIS B 1 100 ? 17.359 -17.531 -3.166 1 95.5 100 HIS B CA 1
ATOM 3417 C C . HIS B 1 100 ? 15.961 -17.125 -3.602 1 95.5 100 HIS B C 1
ATOM 3419 O O . HIS B 1 100 ? 15.766 -16.047 -4.168 1 95.5 100 HIS B O 1
ATOM 3425 N N . ILE B 1 101 ? 14.953 -17.875 -3.258 1 97.31 101 ILE B N 1
ATOM 3426 C CA . ILE B 1 101 ? 13.578 -17.656 -3.682 1 97.31 101 ILE B CA 1
ATOM 3427 C C . ILE B 1 101 ? 13.055 -16.344 -3.117 1 97.31 101 ILE B C 1
ATOM 3429 O O . ILE B 1 101 ? 12.234 -15.672 -3.75 1 97.31 101 ILE B O 1
ATOM 3433 N N . VAL B 1 102 ? 13.508 -15.969 -1.95 1 98.44 102 VAL B N 1
ATOM 3434 C CA . VAL B 1 102 ? 13.062 -14.727 -1.336 1 98.44 102 VAL B CA 1
ATOM 3435 C C . VAL B 1 102 ? 13.352 -13.555 -2.277 1 98.44 102 VAL B C 1
ATOM 3437 O O . VAL B 1 102 ? 12.461 -12.75 -2.559 1 98.44 102 VAL B O 1
ATOM 3440 N N . PHE B 1 103 ? 14.531 -13.461 -2.773 1 97.94 103 PHE B N 1
ATOM 3441 C CA . PHE B 1 103 ? 14.922 -12.359 -3.639 1 97.94 103 PHE B CA 1
ATOM 3442 C C . PHE B 1 103 ? 14.305 -12.5 -5.023 1 97.94 103 PHE B C 1
ATOM 3444 O O . PHE B 1 103 ? 13.898 -11.516 -5.637 1 97.94 103 PHE B O 1
ATOM 3451 N N . ALA B 1 104 ? 14.227 -13.734 -5.461 1 98.19 104 ALA B N 1
ATOM 3452 C CA . ALA B 1 104 ? 13.562 -13.977 -6.742 1 98.19 104 ALA B CA 1
ATOM 3453 C C . ALA B 1 104 ? 12.117 -13.492 -6.711 1 98.19 104 ALA B C 1
ATOM 3455 O O . ALA B 1 104 ? 11.656 -12.82 -7.637 1 98.19 104 ALA B O 1
ATOM 3456 N N . TYR B 1 105 ? 11.461 -13.82 -5.641 1 98.81 105 TYR B N 1
ATOM 3457 C CA . TYR B 1 105 ? 10.055 -13.438 -5.531 1 98.81 105 TYR B CA 1
ATOM 3458 C C . TYR B 1 105 ? 9.898 -11.922 -5.566 1 98.81 105 TYR B C 1
ATOM 3460 O O . TYR B 1 105 ? 9.117 -11.391 -6.359 1 98.81 105 TYR B O 1
ATOM 3468 N N . TYR B 1 106 ? 10.578 -11.195 -4.711 1 98.88 106 TYR B N 1
ATOM 3469 C CA . TYR B 1 106 ? 10.383 -9.758 -4.617 1 98.88 106 TYR B CA 1
ATOM 3470 C C . TYR B 1 106 ? 10.828 -9.062 -5.898 1 98.88 106 TYR B C 1
ATOM 3472 O O . TYR B 1 106 ? 10.25 -8.047 -6.293 1 98.88 106 TYR B O 1
ATOM 3480 N N . TYR B 1 107 ? 11.844 -9.656 -6.516 1 98.62 107 TYR B N 1
ATOM 3481 C CA . TYR B 1 107 ? 12.258 -9.109 -7.805 1 98.62 107 TYR B CA 1
ATOM 3482 C C . TYR B 1 107 ? 11.164 -9.289 -8.852 1 98.62 107 TYR B C 1
ATOM 3484 O O . TYR B 1 107 ? 10.789 -8.336 -9.531 1 98.62 107 TYR B O 1
ATOM 3492 N N . VAL B 1 108 ? 10.594 -10.438 -8.992 1 98.69 108 VAL B N 1
ATOM 3493 C CA . VAL B 1 108 ? 9.562 -10.75 -9.977 1 98.69 108 VAL B CA 1
ATOM 3494 C C . VAL B 1 108 ? 8.305 -9.93 -9.672 1 98.69 108 VAL B C 1
ATOM 3496 O O . VAL B 1 108 ? 7.672 -9.398 -10.586 1 98.69 108 VAL B O 1
ATOM 3499 N N . ASN B 1 109 ? 7.953 -9.859 -8.43 1 98.62 109 ASN B N 1
ATOM 3500 C CA . ASN B 1 109 ? 6.805 -9.055 -8.031 1 98.62 109 ASN B CA 1
ATOM 3501 C C . ASN B 1 109 ? 6.984 -7.586 -8.414 1 98.62 109 ASN B C 1
ATOM 3503 O O . ASN B 1 109 ? 6.043 -6.941 -8.867 1 98.62 109 ASN B O 1
ATOM 3507 N N . ALA B 1 110 ? 8.164 -7.055 -8.164 1 98.19 110 ALA B N 1
ATOM 3508 C CA . ALA B 1 110 ? 8.453 -5.672 -8.539 1 98.19 110 ALA B CA 1
ATOM 3509 C C . ALA B 1 110 ? 8.312 -5.469 -10.039 1 98.19 110 ALA B C 1
ATOM 3511 O O . ALA B 1 110 ? 7.684 -4.512 -10.492 1 98.19 110 ALA B O 1
ATOM 3512 N N . LEU B 1 111 ? 8.875 -6.375 -10.812 1 97.88 111 LEU B N 1
ATOM 3513 C CA . LEU B 1 111 ? 8.805 -6.289 -12.266 1 97.88 111 LEU B CA 1
ATOM 3514 C C . LEU B 1 111 ? 7.352 -6.32 -12.734 1 97.88 111 LEU B C 1
ATOM 3516 O O . LEU B 1 111 ? 6.988 -5.629 -13.695 1 97.88 111 LEU B O 1
ATOM 3520 N N . PHE B 1 112 ? 6.582 -7.121 -12.07 1 98.12 112 PHE B N 1
ATOM 3521 C CA . PHE B 1 112 ? 5.172 -7.227 -12.43 1 98.12 112 PHE B CA 1
ATOM 3522 C C . PHE B 1 112 ? 4.477 -5.879 -12.297 1 98.12 112 PHE B C 1
ATOM 3524 O O . PHE B 1 112 ? 3.754 -5.453 -13.203 1 98.12 112 PHE B O 1
ATOM 3531 N N . HIS B 1 113 ? 4.703 -5.172 -11.219 1 95.94 113 HIS B N 1
ATOM 3532 C CA . HIS B 1 113 ? 4.051 -3.891 -10.977 1 95.94 113 HIS B CA 1
ATOM 3533 C C . HIS B 1 113 ? 4.637 -2.799 -11.867 1 95.94 113 HIS B C 1
ATOM 3535 O O . HIS B 1 113 ? 3.99 -1.773 -12.102 1 95.94 113 HIS B O 1
ATOM 3541 N N . LEU B 1 114 ? 5.785 -3.062 -12.344 1 94.38 114 LEU B N 1
ATOM 3542 C CA . LEU B 1 114 ? 6.379 -2.146 -13.312 1 94.38 114 LEU B CA 1
ATOM 3543 C C . LEU B 1 114 ? 5.969 -2.514 -14.734 1 94.38 114 LEU B C 1
ATOM 3545 O O . LEU B 1 114 ? 6.461 -1.925 -15.703 1 94.38 114 LEU B O 1
ATOM 3549 N N . ARG B 1 115 ? 5.168 -3.559 -14.906 1 93.69 115 ARG B N 1
ATOM 3550 C CA . ARG B 1 115 ? 4.566 -4.012 -16.156 1 93.69 115 ARG B CA 1
ATOM 3551 C C . ARG B 1 115 ? 5.625 -4.582 -17.094 1 93.69 115 ARG B C 1
ATOM 3553 O O . ARG B 1 115 ? 5.527 -4.426 -18.312 1 93.69 115 ARG B O 1
ATOM 3560 N N . MET B 1 116 ? 6.641 -5.152 -16.5 1 95.81 116 MET B N 1
ATOM 3561 C CA . MET B 1 116 ? 7.703 -5.781 -17.281 1 95.81 116 MET B CA 1
ATOM 3562 C C . MET B 1 116 ? 7.469 -7.285 -17.406 1 95.81 116 MET B C 1
ATOM 3564 O O . MET B 1 116 ? 8.32 -8.086 -17 1 95.81 116 MET B O 1
ATOM 3568 N N . TYR B 1 117 ? 6.418 -7.672 -18.062 1 96.69 117 TYR B N 1
ATOM 3569 C CA . TYR B 1 117 ? 5.953 -9.055 -18.109 1 96.69 117 TYR B CA 1
ATOM 3570 C C . TYR B 1 117 ? 6.883 -9.914 -18.953 1 96.69 117 TYR B C 1
ATOM 3572 O O . TYR B 1 117 ? 7.176 -11.055 -18.594 1 96.69 117 TYR B O 1
ATOM 3580 N N . SER B 1 118 ? 7.402 -9.352 -20.016 1 96.19 118 SER B N 1
ATOM 3581 C CA . SER B 1 118 ? 8.273 -10.109 -20.922 1 96.19 118 SER B CA 1
ATOM 3582 C C . SER B 1 118 ? 9.586 -10.477 -20.234 1 96.19 118 SER B C 1
ATOM 3584 O O . SER B 1 118 ? 10.172 -11.523 -20.531 1 96.19 118 SER B O 1
ATOM 3586 N N . VAL B 1 119 ? 9.984 -9.602 -19.391 1 96.12 119 VAL B N 1
ATOM 3587 C CA . VAL B 1 119 ? 11.227 -9.852 -18.656 1 96.12 119 VAL B CA 1
ATOM 3588 C C . VAL B 1 119 ? 11.016 -10.969 -17.641 1 96.12 119 VAL B C 1
ATOM 3590 O O . VAL B 1 119 ? 11.891 -11.82 -17.453 1 96.12 119 VAL B O 1
ATOM 3593 N N . ILE B 1 120 ? 9.898 -11.023 -17.062 1 97.81 120 ILE B N 1
ATOM 3594 C CA . ILE B 1 120 ? 9.578 -11.992 -16.016 1 97.81 120 ILE B CA 1
ATOM 3595 C C . ILE B 1 120 ? 9.656 -13.406 -16.578 1 97.81 120 ILE B C 1
ATOM 3597 O O . ILE B 1 120 ? 10.273 -14.297 -15.977 1 97.81 120 ILE B O 1
ATOM 3601 N N . VAL B 1 121 ? 9.102 -13.648 -17.719 1 96.56 121 VAL B N 1
ATOM 3602 C CA . VAL B 1 121 ? 8.984 -15 -18.266 1 96.56 121 VAL B CA 1
ATOM 3603 C C . VAL B 1 121 ? 10.344 -15.477 -18.766 1 96.56 121 VAL B C 1
ATOM 3605 O O . VAL B 1 121 ? 10.555 -16.672 -18.969 1 96.56 121 VAL B O 1
ATOM 3608 N N . GLN B 1 122 ? 11.281 -14.555 -18.922 1 95.5 122 GLN B N 1
ATOM 3609 C CA . GLN B 1 122 ? 12.602 -14.914 -19.422 1 95.5 122 GLN B CA 1
ATOM 3610 C C . GLN B 1 122 ? 13.602 -15.102 -18.281 1 95.5 122 GLN B C 1
ATOM 3612 O O . GLN B 1 122 ? 14.742 -15.508 -18.516 1 95.5 122 GLN B O 1
ATOM 3617 N N . LEU B 1 123 ? 13.188 -14.883 -17.125 1 95.25 123 LEU B N 1
ATOM 3618 C CA . LEU B 1 123 ? 14.102 -14.969 -15.984 1 95.25 123 LEU B CA 1
ATOM 3619 C C . LEU B 1 123 ? 14.516 -16.422 -15.742 1 95.25 123 LEU B C 1
ATOM 3621 O O . LEU B 1 123 ? 13.664 -17.297 -15.625 1 95.25 123 LEU B O 1
ATOM 3625 N N . PRO B 1 124 ? 15.812 -16.656 -15.703 1 93.44 124 PRO B N 1
ATOM 3626 C CA . PRO B 1 124 ? 16.297 -18.016 -15.477 1 93.44 124 PRO B CA 1
ATOM 3627 C C . PRO B 1 124 ? 16.375 -18.375 -13.992 1 93.44 124 PRO B C 1
ATOM 3629 O O . PRO B 1 124 ? 17.453 -18.438 -13.422 1 93.44 124 PRO B O 1
ATOM 3632 N N . ILE B 1 125 ? 15.266 -18.672 -13.398 1 94.44 125 ILE B N 1
ATOM 3633 C CA . ILE B 1 125 ? 15.242 -18.969 -11.969 1 94.44 125 ILE B CA 1
ATOM 3634 C C . ILE B 1 125 ? 14.695 -20.375 -11.742 1 94.44 125 ILE B C 1
ATOM 3636 O O . ILE B 1 125 ? 14.18 -20.672 -10.664 1 94.44 125 ILE B O 1
ATOM 3640 N N . GLY B 1 126 ? 14.773 -21.266 -12.68 1 93.5 126 GLY B N 1
ATOM 3641 C CA . GLY B 1 126 ? 14.25 -22.609 -12.594 1 93.5 126 GLY B CA 1
ATOM 3642 C C . GLY B 1 126 ? 14.914 -23.453 -11.508 1 93.5 126 GLY B C 1
ATOM 3643 O O . GLY B 1 126 ? 14.305 -24.359 -10.953 1 93.5 126 GLY B O 1
ATOM 3644 N N . ASN B 1 127 ? 16.141 -23.141 -11.18 1 90.62 127 ASN B N 1
ATOM 3645 C CA . ASN B 1 127 ? 16.891 -23.875 -10.164 1 90.62 127 ASN B CA 1
ATOM 3646 C C . ASN B 1 127 ? 16.312 -23.656 -8.773 1 90.62 127 ASN B C 1
ATOM 3648 O O . ASN B 1 127 ? 16.578 -24.422 -7.848 1 90.62 127 ASN B O 1
ATOM 3652 N N . LEU B 1 128 ? 15.516 -22.609 -8.602 1 93.88 128 LEU B N 1
ATOM 3653 C CA . LEU B 1 128 ? 14.961 -22.266 -7.297 1 93.88 128 LEU B CA 1
ATOM 3654 C C . LEU B 1 128 ? 13.594 -22.906 -7.098 1 93.88 128 LEU B C 1
ATOM 3656 O O . LEU B 1 128 ? 13.016 -22.828 -6.012 1 93.88 128 LEU B O 1
ATOM 3660 N N . MET B 1 129 ? 13.086 -23.594 -8.078 1 92.69 129 MET B N 1
ATOM 3661 C CA . MET B 1 129 ? 11.727 -24.141 -8.023 1 92.69 129 MET B CA 1
ATOM 3662 C C . MET B 1 129 ? 11.664 -25.344 -7.098 1 92.69 129 MET B C 1
ATOM 3664 O O . MET B 1 129 ? 12.594 -26.156 -7.074 1 92.69 129 MET B O 1
ATOM 3668 N N . LEU B 1 130 ? 10.602 -25.391 -6.375 1 90.06 130 LEU B N 1
ATOM 3669 C CA . LEU B 1 130 ? 10.406 -26.484 -5.422 1 90.06 130 LEU B CA 1
ATOM 3670 C C . LEU B 1 130 ? 9.648 -27.641 -6.062 1 90.06 130 LEU B C 1
ATOM 3672 O O . LEU B 1 130 ? 9.648 -28.75 -5.539 1 90.06 130 LEU B O 1
ATOM 3676 N N . THR B 1 131 ? 8.914 -27.359 -7.105 1 88.06 131 THR B N 1
ATOM 3677 C CA . THR B 1 131 ? 8.133 -28.359 -7.824 1 88.06 131 THR B CA 1
ATOM 3678 C C . THR B 1 131 ? 8.586 -28.453 -9.281 1 88.06 131 THR B C 1
ATOM 3680 O O . THR B 1 131 ? 9.07 -27.484 -9.852 1 88.06 131 THR B O 1
ATOM 3683 N N . GLU B 1 132 ? 8.398 -29.578 -9.82 1 87.38 132 GLU B N 1
ATOM 3684 C CA . GLU B 1 132 ? 8.797 -29.812 -11.211 1 87.38 132 GLU B CA 1
ATOM 3685 C C . GLU B 1 132 ? 7.66 -29.469 -12.172 1 87.38 132 GLU B C 1
ATOM 3687 O O . GLU B 1 132 ? 6.496 -29.391 -11.766 1 87.38 132 GLU B O 1
ATOM 3692 N N . GLY B 1 133 ? 8.023 -29.156 -13.383 1 89.5 133 GLY B N 1
ATOM 3693 C CA . GLY B 1 133 ? 7.035 -29 -14.445 1 89.5 133 GLY B CA 1
ATOM 3694 C C . GLY B 1 133 ? 6.496 -27.578 -14.555 1 89.5 133 GLY B C 1
ATOM 3695 O O . GLY B 1 133 ? 5.453 -27.359 -15.172 1 89.5 133 GLY B O 1
ATOM 3696 N N . LEU B 1 134 ? 7.156 -26.688 -13.914 1 93.31 134 LEU B N 1
ATOM 3697 C CA . LEU B 1 134 ? 6.719 -25.297 -13.977 1 93.31 134 LEU B CA 1
ATOM 3698 C C . LEU B 1 134 ? 7.34 -24.578 -15.172 1 93.31 134 LEU B C 1
ATOM 3700 O O . LEU B 1 134 ? 8.438 -24.938 -15.609 1 93.31 134 LEU B O 1
ATOM 3704 N N . PRO B 1 135 ? 6.602 -23.703 -15.727 1 93.56 135 PRO B N 1
ATOM 3705 C CA . PRO B 1 135 ? 7.078 -22.984 -16.922 1 93.56 135 PRO B CA 1
ATOM 3706 C C . PRO B 1 135 ? 8.039 -21.859 -16.594 1 93.56 135 PRO B C 1
ATOM 3708 O O . PRO B 1 135 ? 7.73 -20.688 -16.828 1 93.56 135 PRO B O 1
ATOM 3711 N N . VAL B 1 136 ? 9.141 -22.172 -16.047 1 92.94 136 VAL B N 1
ATOM 3712 C CA . VAL B 1 136 ? 10.211 -21.219 -15.742 1 92.94 136 VAL B CA 1
ATOM 3713 C C . VAL B 1 136 ? 11.492 -21.641 -16.453 1 92.94 136 VAL B C 1
ATOM 3715 O O . VAL B 1 136 ? 11.695 -22.828 -16.75 1 92.94 136 VAL B O 1
ATOM 3718 N N . ARG B 1 137 ? 12.266 -20.734 -16.734 1 92.5 137 ARG B N 1
ATOM 3719 C CA . ARG B 1 137 ? 13.508 -21.016 -17.453 1 92.5 137 ARG B CA 1
ATOM 3720 C C . ARG B 1 137 ? 14.617 -21.422 -16.484 1 92.5 137 ARG B C 1
ATOM 3722 O O . ARG B 1 137 ? 14.672 -20.922 -15.352 1 92.5 137 ARG B O 1
ATOM 3729 N N . TYR B 1 138 ? 15.422 -22.281 -16.984 1 89.62 138 TYR B N 1
ATOM 3730 C CA . TYR B 1 138 ? 16.562 -22.719 -16.188 1 89.62 138 TYR B CA 1
ATOM 3731 C C . TYR B 1 138 ? 17.844 -22.016 -16.641 1 89.62 138 TYR B C 1
ATOM 3733 O O . TYR B 1 138 ? 17.969 -21.656 -17.812 1 89.62 138 TYR B O 1
ATOM 3741 N N . PRO B 1 139 ? 18.672 -21.766 -15.664 1 84.31 139 PRO B N 1
ATOM 3742 C CA . PRO B 1 139 ? 19.938 -21.141 -16.062 1 84.31 139 PRO B CA 1
ATOM 3743 C C . PRO B 1 139 ? 20.75 -22.016 -17.016 1 84.31 139 PRO B C 1
ATOM 3745 O O . PRO B 1 139 ? 20.734 -23.25 -16.906 1 84.31 139 PRO B O 1
ATOM 3748 N N . ASP B 1 140 ? 21.172 -21.375 -18.156 1 74.81 140 ASP B N 1
ATOM 3749 C CA . ASP B 1 140 ? 22.016 -22.078 -19.125 1 74.81 140 ASP B CA 1
ATOM 3750 C C . ASP B 1 140 ? 23.344 -22.484 -18.5 1 74.81 140 ASP B C 1
ATOM 3752 O O . ASP B 1 140 ? 23.891 -21.766 -17.656 1 74.81 140 ASP B O 1
ATOM 3756 N N . SER B 1 141 ? 23.5 -23.812 -18.25 1 62.12 141 SER B N 1
ATOM 3757 C CA . SER B 1 141 ? 24.766 -24.328 -17.75 1 62.12 141 SER B CA 1
ATOM 3758 C C . SER B 1 141 ? 25.953 -23.578 -18.344 1 62.12 141 SER B C 1
ATOM 3760 O O . SER B 1 141 ? 27.078 -23.656 -17.844 1 62.12 141 SER B O 1
ATOM 3762 N N . HIS B 1 142 ? 25.859 -23.141 -19.578 1 54.81 142 HIS B N 1
ATOM 3763 C CA . HIS B 1 142 ? 27.062 -22.641 -20.25 1 54.81 142 HIS B CA 1
ATOM 3764 C C . HIS B 1 142 ? 27.453 -21.266 -19.719 1 54.81 142 HIS B C 1
ATOM 3766 O O . HIS B 1 142 ? 26.594 -20.484 -19.297 1 54.81 142 HIS B O 1
ATOM 3772 N N . CYS B 1 143 ? 28.688 -21.141 -19.125 1 51.88 143 CYS B N 1
ATOM 3773 C CA . CYS B 1 143 ? 29.578 -20.25 -18.375 1 51.88 143 CYS B CA 1
ATOM 3774 C C . CYS B 1 143 ? 29.469 -18.812 -18.875 1 51.88 143 CYS B C 1
ATOM 3776 O O . CYS B 1 143 ? 30.406 -18.297 -19.469 1 51.88 143 CYS B O 1
ATOM 3778 N N . GLY B 1 144 ? 28.5 -18.344 -19.438 1 50.72 144 GLY B N 1
ATOM 3779 C CA . GLY B 1 144 ? 28.875 -17.047 -19.953 1 50.72 144 GLY B CA 1
ATOM 3780 C C . GLY B 1 144 ? 29.047 -16 -18.859 1 50.72 144 GLY B C 1
ATOM 3781 O O . GLY B 1 144 ? 29.172 -16.344 -17.688 1 50.72 144 GLY B O 1
ATOM 3782 N N . LEU B 1 145 ? 29.141 -14.695 -19.203 1 54.81 145 LEU B N 1
ATOM 3783 C CA . LEU B 1 145 ? 29.438 -13.484 -18.438 1 54.81 145 LEU B CA 1
ATOM 3784 C C . LEU B 1 145 ? 28.516 -13.367 -17.219 1 54.81 145 LEU B C 1
ATOM 3786 O O . LEU B 1 145 ? 28.953 -12.922 -16.156 1 54.81 145 LEU B O 1
ATOM 3790 N N . GLU B 1 146 ? 27.344 -13.938 -17.328 1 58.09 146 GLU B N 1
ATOM 3791 C CA . GLU B 1 146 ? 26.391 -13.812 -16.234 1 58.09 146 GLU B CA 1
ATOM 3792 C C . GLU B 1 146 ? 26.766 -14.727 -15.07 1 58.09 146 GLU B C 1
ATOM 3794 O O . GLU B 1 146 ? 26.641 -14.352 -13.906 1 58.09 146 GLU B O 1
ATOM 3799 N N . ASP B 1 147 ? 27.172 -15.883 -15.43 1 57.41 147 ASP B N 1
ATOM 3800 C CA . ASP B 1 147 ? 27.656 -16.828 -14.43 1 57.41 147 ASP B CA 1
ATOM 3801 C C . ASP B 1 147 ? 28.875 -16.266 -13.695 1 57.41 147 ASP B C 1
ATOM 3803 O O . ASP B 1 147 ? 29.047 -16.484 -12.5 1 57.41 147 ASP B O 1
ATOM 3807 N N . TYR B 1 148 ? 29.609 -15.602 -14.531 1 54.66 148 TYR B N 1
ATOM 3808 C CA . TYR B 1 148 ? 30.781 -14.938 -13.961 1 54.66 148 TYR B CA 1
ATOM 3809 C C . TYR B 1 148 ? 30.359 -13.867 -12.953 1 54.66 148 TYR B C 1
ATOM 3811 O O . TYR B 1 148 ? 30.969 -13.75 -11.883 1 54.66 148 TYR B O 1
ATOM 3819 N N . LEU B 1 149 ? 29.344 -13.219 -13.25 1 59.53 149 LEU B N 1
ATOM 3820 C CA . LEU B 1 149 ? 28.891 -12.148 -12.367 1 59.53 149 LEU B CA 1
ATOM 3821 C C . LEU B 1 149 ? 28.234 -12.727 -11.117 1 59.53 149 LEU B C 1
ATOM 3823 O O . LEU B 1 149 ? 28.406 -12.188 -10.016 1 59.53 149 LEU B O 1
ATOM 3827 N N . ASP B 1 150 ? 27.547 -13.883 -11.336 1 60.78 150 ASP B N 1
ATOM 3828 C CA . ASP B 1 150 ? 26.922 -14.547 -10.195 1 60.78 150 ASP B CA 1
ATOM 3829 C C . ASP B 1 150 ? 27.969 -15.086 -9.227 1 60.78 150 ASP B C 1
ATOM 3831 O O . ASP B 1 150 ? 27.719 -15.18 -8.023 1 60.78 150 ASP B O 1
ATOM 3835 N N . SER B 1 151 ? 29.062 -15.336 -9.891 1 58.62 151 SER B N 1
ATOM 3836 C CA . SER B 1 151 ? 30.172 -15.805 -9.07 1 58.62 151 SER B CA 1
ATOM 3837 C C . SER B 1 151 ? 30.672 -14.711 -8.141 1 58.62 151 SER B C 1
ATOM 3839 O O . SER B 1 151 ? 31.297 -14.992 -7.109 1 58.62 151 SER B O 1
ATOM 3841 N N . PHE B 1 152 ? 30.406 -13.5 -8.492 1 57.53 152 PHE B N 1
ATOM 3842 C CA . PHE B 1 152 ? 30.844 -12.375 -7.672 1 57.53 152 PHE B CA 1
ATOM 3843 C C . PHE B 1 152 ? 29.875 -12.148 -6.512 1 57.53 152 PHE B C 1
ATOM 3845 O O . PHE B 1 152 ? 30.219 -11.445 -5.555 1 57.53 152 PHE B O 1
ATOM 3852 N N . SER B 1 153 ? 28.797 -12.836 -6.613 1 64.19 153 SER B N 1
ATOM 3853 C CA . SER B 1 153 ? 27.859 -12.57 -5.539 1 64.19 153 SER B CA 1
ATOM 3854 C C . SER B 1 153 ? 28.234 -13.328 -4.27 1 64.19 153 SER B C 1
ATOM 3856 O O . SER B 1 153 ? 28.766 -14.43 -4.336 1 64.19 153 SER B O 1
ATOM 3858 N N . ALA B 1 154 ? 28.234 -12.625 -3.307 1 62.69 154 ALA B N 1
ATOM 3859 C CA . ALA B 1 154 ? 28.562 -13.141 -1.981 1 62.69 154 ALA B CA 1
ATOM 3860 C C . ALA B 1 154 ? 27.797 -14.43 -1.681 1 62.69 154 ALA B C 1
ATOM 3862 O O . ALA B 1 154 ? 26.609 -14.531 -1.974 1 62.69 154 ALA B O 1
ATOM 3863 N N . GLU B 1 155 ? 28.531 -15.398 -1.363 1 78.94 155 GLU B N 1
ATOM 3864 C CA . GLU B 1 155 ? 27.938 -16.656 -0.916 1 78.94 155 GLU B CA 1
ATOM 3865 C C . GLU B 1 155 ? 27.125 -16.453 0.359 1 78.94 155 GLU B C 1
ATOM 3867 O O . GLU B 1 155 ? 27.469 -15.625 1.202 1 78.94 155 GLU B O 1
ATOM 3872 N N . LEU B 1 156 ? 26 -17.047 0.367 1 86.25 156 LEU B N 1
ATOM 3873 C CA . LEU B 1 156 ? 25.125 -16.938 1.529 1 86.25 156 LEU B CA 1
ATOM 3874 C C . LEU B 1 156 ? 25.656 -17.781 2.686 1 86.25 156 LEU B C 1
ATOM 3876 O O . LEU B 1 156 ? 26.016 -18.938 2.5 1 86.25 156 LEU B O 1
ATOM 3880 N N . SER B 1 157 ? 25.922 -17.109 3.76 1 88.5 157 SER B N 1
ATOM 3881 C CA . SER B 1 157 ? 26.312 -17.844 4.957 1 88.5 157 SER B CA 1
ATOM 3882 C C . SER B 1 157 ? 25.234 -18.844 5.371 1 88.5 157 SER B C 1
ATOM 3884 O O . SER B 1 157 ? 24.062 -18.719 4.965 1 88.5 157 SER B O 1
ATOM 3886 N N . GLU B 1 158 ? 25.609 -19.812 6.145 1 90.75 158 GLU B N 1
ATOM 3887 C CA . GLU B 1 158 ? 24.656 -20.812 6.629 1 90.75 158 GLU B CA 1
ATOM 3888 C C . GLU B 1 158 ? 23.578 -20.172 7.492 1 90.75 158 GLU B C 1
ATOM 3890 O O . GLU B 1 158 ? 22.406 -20.578 7.434 1 90.75 158 GLU B O 1
ATOM 3895 N N . SER B 1 159 ? 24 -19.281 8.242 1 91.19 159 SER B N 1
ATOM 3896 C CA . SER B 1 159 ? 23.047 -18.578 9.086 1 91.19 159 SER B CA 1
ATOM 3897 C C . SER B 1 159 ? 22.062 -17.781 8.25 1 91.19 159 SER B C 1
ATOM 3899 O O . SER B 1 159 ? 20.859 -17.766 8.539 1 91.19 159 SER B O 1
ATOM 3901 N N . ASP B 1 160 ? 22.578 -17.172 7.227 1 92.44 160 ASP B N 1
ATOM 3902 C CA . ASP B 1 160 ? 21.719 -16.422 6.324 1 92.44 160 ASP B CA 1
ATOM 3903 C C . ASP B 1 160 ? 20.75 -17.344 5.586 1 92.44 160 ASP B C 1
ATOM 3905 O O . ASP B 1 160 ? 19.562 -17.031 5.438 1 92.44 160 ASP B O 1
ATOM 3909 N N . LEU B 1 161 ? 21.281 -18.438 5.184 1 94.5 161 LEU B N 1
ATOM 3910 C CA . LEU B 1 161 ? 20.453 -19.391 4.453 1 94.5 161 LEU B CA 1
ATOM 3911 C C . LEU B 1 161 ? 19.312 -19.906 5.332 1 94.5 161 LEU B C 1
ATOM 3913 O O . LEU B 1 161 ? 18.172 -20.016 4.875 1 94.5 161 LEU B O 1
ATOM 3917 N N . ALA B 1 162 ? 19.578 -20.203 6.52 1 95.88 162 ALA B N 1
ATOM 3918 C CA . ALA B 1 162 ? 18.562 -20.672 7.453 1 95.88 162 ALA B CA 1
ATOM 3919 C C . ALA B 1 162 ? 17.5 -19.609 7.703 1 95.88 162 ALA B C 1
ATOM 3921 O O . ALA B 1 162 ? 16.312 -19.906 7.727 1 95.88 162 ALA B O 1
ATOM 3922 N N . ALA B 1 163 ? 17.953 -18.422 7.875 1 95.75 163 ALA B N 1
ATOM 3923 C CA . ALA B 1 163 ? 17.031 -17.312 8.125 1 95.75 163 ALA B CA 1
ATOM 3924 C C . ALA B 1 163 ? 16.172 -17.031 6.902 1 95.75 163 ALA B C 1
ATOM 3926 O O . ALA B 1 163 ? 14.969 -16.766 7.027 1 95.75 163 ALA B O 1
ATOM 3927 N N . LEU B 1 164 ? 16.75 -17.078 5.781 1 96.94 164 LEU B N 1
ATOM 3928 C CA . LEU B 1 164 ? 16.016 -16.859 4.543 1 96.94 164 LEU B CA 1
ATOM 3929 C C . LEU B 1 164 ? 15 -17.969 4.301 1 96.94 164 LEU B C 1
ATOM 3931 O O . LEU B 1 164 ? 13.883 -17.703 3.865 1 96.94 164 LEU B O 1
ATOM 3935 N N . ASN B 1 165 ? 15.391 -19.172 4.566 1 96.88 165 ASN B N 1
ATOM 3936 C CA . ASN B 1 165 ? 14.453 -20.281 4.445 1 96.88 165 ASN B CA 1
ATOM 3937 C C . ASN B 1 165 ? 13.258 -20.125 5.383 1 96.88 165 ASN B C 1
ATOM 3939 O O . ASN B 1 165 ? 12.125 -20.422 5.004 1 96.88 165 ASN B O 1
ATOM 3943 N N . LYS B 1 166 ? 13.547 -19.703 6.543 1 97 166 LYS B N 1
ATOM 3944 C CA . LYS B 1 166 ? 12.469 -19.453 7.5 1 97 166 LYS B CA 1
ATOM 3945 C C . LYS B 1 166 ? 11.5 -18.391 6.969 1 97 166 LYS B C 1
ATOM 3947 O O . LYS B 1 166 ? 10.281 -18.547 7.07 1 97 166 LYS B O 1
ATOM 3952 N N . MET B 1 167 ? 12.031 -17.328 6.449 1 96.69 167 MET B N 1
ATOM 3953 C CA . MET B 1 167 ? 11.211 -16.266 5.867 1 96.69 167 MET B CA 1
ATOM 3954 C C . MET B 1 167 ? 10.383 -16.797 4.699 1 96.69 167 MET B C 1
ATOM 3956 O O . MET B 1 167 ? 9.188 -16.516 4.605 1 96.69 167 MET B O 1
ATOM 3960 N N . MET B 1 168 ? 11.023 -17.562 3.842 1 97.06 168 MET B N 1
ATOM 3961 C CA . MET B 1 168 ? 10.367 -18.125 2.672 1 97.06 168 MET B CA 1
ATOM 3962 C C . MET B 1 168 ? 9.164 -18.984 3.082 1 97.06 168 MET B C 1
ATOM 3964 O O . MET B 1 168 ? 8.086 -18.859 2.502 1 97.06 168 MET B O 1
ATOM 3968 N N . ASN B 1 169 ? 9.328 -19.734 4.086 1 95.81 169 ASN B N 1
ATOM 3969 C CA . ASN B 1 169 ? 8.289 -20.656 4.527 1 95.81 169 ASN B CA 1
ATOM 3970 C C . ASN B 1 169 ? 7.18 -19.938 5.285 1 95.81 169 ASN B C 1
ATOM 3972 O O . ASN B 1 169 ? 5.996 -20.203 5.07 1 95.81 169 ASN B O 1
ATOM 3976 N N . SER B 1 170 ? 7.57 -19.016 6.129 1 95.5 170 SER B N 1
ATOM 3977 C CA . SER B 1 170 ? 6.59 -18.281 6.93 1 95.5 170 SER B CA 1
ATOM 3978 C C . SER B 1 170 ? 5.688 -17.422 6.051 1 95.5 170 SER B C 1
ATOM 3980 O O . SER B 1 170 ? 4.492 -17.281 6.32 1 95.5 170 SER B O 1
ATOM 3982 N N . LEU B 1 171 ? 6.262 -16.922 4.977 1 96.94 171 LEU B N 1
ATOM 3983 C CA . LEU B 1 171 ? 5.516 -16 4.113 1 96.94 171 LEU B CA 1
ATOM 3984 C C . LEU B 1 171 ? 4.957 -16.75 2.902 1 96.94 171 LEU B C 1
ATOM 3986 O O . LEU B 1 171 ? 4.258 -16.156 2.076 1 96.94 171 LEU B O 1
ATOM 3990 N N . LYS B 1 172 ? 5.23 -18.031 2.77 1 96.5 172 LYS B N 1
ATOM 3991 C CA . LYS B 1 172 ? 4.773 -18.844 1.648 1 96.5 172 LYS B CA 1
ATOM 3992 C C . LYS B 1 172 ? 5.117 -18.203 0.314 1 96.5 172 LYS B C 1
ATOM 3994 O O . LYS B 1 172 ? 4.254 -18.047 -0.554 1 96.5 172 LYS B O 1
ATOM 3999 N N . LEU B 1 173 ? 6.395 -17.859 0.182 1 98 173 LEU B N 1
ATOM 4000 C CA . LEU B 1 173 ? 6.816 -17.031 -0.938 1 98 173 LEU B CA 1
ATOM 4001 C C . LEU B 1 173 ? 6.836 -17.828 -2.236 1 98 173 LEU B C 1
ATOM 4003 O O . LEU B 1 173 ? 6.73 -17.25 -3.324 1 98 173 LEU B O 1
ATOM 4007 N N . PHE B 1 174 ? 6.988 -19.141 -2.137 1 97.38 174 PHE B N 1
ATOM 4008 C CA . PHE B 1 174 ? 6.91 -19.938 -3.357 1 97.38 174 PHE B CA 1
ATOM 4009 C C . PHE B 1 174 ? 5.52 -19.844 -3.975 1 97.38 174 PHE B C 1
ATOM 4011 O O . PHE B 1 174 ? 5.383 -19.641 -5.184 1 97.38 174 PHE B O 1
ATOM 4018 N N . SER B 1 175 ? 4.52 -20 -3.184 1 96.75 175 SER B N 1
ATOM 4019 C CA . SER B 1 175 ? 3.148 -19.844 -3.656 1 96.75 175 SER B CA 1
ATOM 4020 C C . SER B 1 175 ? 2.918 -18.453 -4.246 1 96.75 175 SER B C 1
ATOM 4022 O O . SER B 1 175 ? 2.336 -18.328 -5.324 1 96.75 175 SER B O 1
ATOM 4024 N N . ALA B 1 176 ? 3.402 -17.453 -3.537 1 98.25 176 ALA B N 1
ATOM 4025 C CA . ALA B 1 176 ? 3.254 -16.078 -4.004 1 98.25 176 ALA B CA 1
ATOM 4026 C C . ALA B 1 176 ? 3.92 -15.891 -5.363 1 98.25 176 ALA B C 1
ATOM 4028 O O . ALA B 1 176 ? 3.369 -15.219 -6.242 1 98.25 176 ALA B O 1
ATOM 4029 N N . LEU B 1 177 ? 5.098 -16.469 -5.488 1 98.44 177 LEU B N 1
ATOM 4030 C CA . LEU B 1 177 ? 5.824 -16.391 -6.75 1 98.44 177 LEU B CA 1
ATOM 4031 C C . LEU B 1 177 ? 5.016 -17 -7.887 1 98.44 177 LEU B C 1
ATOM 4033 O O . LEU B 1 177 ? 4.93 -16.422 -8.977 1 98.44 177 LEU B O 1
ATOM 4037 N N . MET B 1 178 ? 4.43 -18.062 -7.68 1 97.75 178 MET B N 1
ATOM 4038 C CA . MET B 1 178 ? 3.654 -18.766 -8.695 1 97.75 178 MET B CA 1
ATOM 4039 C C . MET B 1 178 ? 2.391 -17.984 -9.055 1 97.75 178 MET B C 1
ATOM 4041 O O . MET B 1 178 ? 1.937 -18.016 -10.195 1 97.75 178 MET B O 1
ATOM 4045 N N . VAL B 1 179 ? 1.835 -17.328 -8.078 1 98.06 179 VAL B N 1
ATOM 4046 C CA . VAL B 1 179 ? 0.678 -16.484 -8.367 1 98.06 179 VAL B CA 1
ATOM 4047 C C . VAL B 1 179 ? 1.07 -15.383 -9.344 1 98.06 179 VAL B C 1
ATOM 4049 O O . VAL B 1 179 ? 0.35 -15.117 -10.305 1 98.06 179 VAL B O 1
ATOM 4052 N N . VAL B 1 180 ? 2.219 -14.75 -9.109 1 98.44 180 VAL B N 1
ATOM 4053 C CA . VAL B 1 180 ? 2.664 -13.664 -9.969 1 98.44 180 VAL B CA 1
ATOM 4054 C C . VAL B 1 180 ? 2.939 -14.195 -11.375 1 98.44 180 VAL B C 1
ATOM 4056 O O . VAL B 1 180 ? 2.564 -13.57 -12.367 1 98.44 180 VAL B O 1
ATOM 4059 N N . TYR B 1 181 ? 3.592 -15.336 -11.461 1 98.19 181 TYR B N 1
ATOM 4060 C CA . TYR B 1 181 ? 3.812 -15.961 -12.758 1 98.19 181 TYR B CA 1
ATOM 4061 C C . TYR B 1 181 ? 2.486 -16.281 -13.438 1 98.19 181 TYR B C 1
ATOM 4063 O O . TYR B 1 181 ? 2.324 -16.047 -14.641 1 98.19 181 TYR B O 1
ATOM 4071 N N . GLY B 1 182 ? 1.562 -16.844 -12.68 1 97.69 182 GLY B N 1
ATOM 4072 C CA . GLY B 1 182 ? 0.246 -17.125 -13.234 1 97.69 182 GLY B CA 1
ATOM 4073 C C . GLY B 1 182 ? -0.424 -15.883 -13.82 1 97.69 182 GLY B C 1
ATOM 4074 O O . GLY B 1 182 ? -0.95 -15.93 -14.93 1 97.69 182 GLY B O 1
ATOM 4075 N N . ARG B 1 183 ? -0.378 -14.789 -13.086 1 97.38 183 ARG B N 1
ATOM 4076 C CA . ARG B 1 183 ? -0.936 -13.523 -13.555 1 97.38 183 ARG B CA 1
ATOM 4077 C C . ARG B 1 183 ? -0.228 -13.047 -14.82 1 97.38 183 ARG B C 1
ATOM 4079 O O . ARG B 1 183 ? -0.869 -12.539 -15.742 1 97.38 183 ARG B O 1
ATOM 4086 N N . THR B 1 184 ? 1.071 -13.211 -14.797 1 98 184 THR B N 1
ATOM 4087 C CA . THR B 1 184 ? 1.873 -12.781 -15.945 1 98 184 THR B CA 1
ATOM 4088 C C . THR B 1 184 ? 1.481 -13.562 -17.203 1 98 184 THR B C 1
ATOM 4090 O O . THR B 1 184 ? 1.28 -12.969 -18.266 1 98 184 THR B O 1
ATOM 4093 N N . TYR B 1 185 ? 1.309 -14.781 -17.078 1 97.62 185 TYR B N 1
ATOM 4094 C CA . TYR B 1 185 ? 0.968 -15.617 -18.219 1 97.62 185 TYR B CA 1
ATOM 4095 C C . TYR B 1 185 ? -0.456 -15.352 -18.688 1 97.62 185 TYR B C 1
ATOM 4097 O O . TYR B 1 185 ? -0.75 -15.438 -19.891 1 97.62 185 TYR B O 1
ATOM 4105 N N . ILE B 1 186 ? -1.36 -15.016 -17.812 1 95.88 186 ILE B N 1
ATOM 4106 C CA . ILE B 1 186 ? -2.701 -14.602 -18.203 1 95.88 186 ILE B CA 1
ATOM 4107 C C . ILE B 1 186 ? -2.619 -13.352 -19.094 1 95.88 186 ILE B C 1
ATOM 4109 O O . ILE B 1 186 ? -3.26 -13.289 -20.141 1 95.88 186 ILE B O 1
ATOM 4113 N N . LEU B 1 187 ? -1.789 -12.414 -18.672 1 95.12 187 LEU B N 1
ATOM 4114 C CA . LEU B 1 187 ? -1.649 -11.164 -19.406 1 95.12 187 LEU B CA 1
ATOM 4115 C C . LEU B 1 187 ? -0.985 -11.391 -20.766 1 95.12 187 LEU B C 1
ATOM 4117 O O . LEU B 1 187 ? -1.254 -10.664 -21.719 1 95.12 187 LEU B O 1
ATOM 4121 N N . LEU B 1 188 ? -0.16 -12.422 -20.797 1 96.06 188 LEU B N 1
ATOM 4122 C CA . LEU B 1 188 ? 0.514 -12.766 -22.047 1 96.06 188 LEU B CA 1
ATOM 4123 C C . LEU B 1 188 ? -0.323 -13.742 -22.875 1 96.06 188 LEU B C 1
ATOM 4125 O O . LEU B 1 188 ? 0.138 -14.258 -23.891 1 96.06 188 LEU B O 1
ATOM 4129 N N . GLU B 1 189 ? -1.465 -14.07 -22.453 1 94.75 189 GLU B N 1
ATOM 4130 C CA . GLU B 1 189 ? -2.449 -14.914 -23.125 1 94.75 189 GLU B CA 1
ATOM 4131 C C . GLU B 1 189 ? -1.938 -16.344 -23.266 1 94.75 189 GLU B C 1
ATOM 4133 O O . GLU B 1 189 ? -2.125 -16.969 -24.328 1 94.75 189 GLU B O 1
ATOM 4138 N N . ASN B 1 190 ? -1.239 -16.734 -22.391 1 95.62 190 ASN B N 1
ATOM 4139 C CA . ASN B 1 190 ? -0.828 -18.125 -22.281 1 95.62 190 ASN B CA 1
ATOM 4140 C C . ASN B 1 190 ? -1.559 -18.844 -21.156 1 95.62 190 ASN B C 1
ATOM 4142 O O . ASN B 1 190 ? -1.047 -18.938 -20.031 1 95.62 190 ASN B O 1
ATOM 4146 N N . ARG B 1 191 ? -2.605 -19.438 -21.438 1 94.38 191 ARG B N 1
ATOM 4147 C CA . ARG B 1 191 ? -3.527 -20 -20.453 1 94.38 191 ARG B CA 1
ATOM 4148 C C . ARG B 1 191 ? -2.961 -21.266 -19.828 1 94.38 191 ARG B C 1
ATOM 4150 O O . ARG B 1 191 ? -3.129 -21.516 -18.625 1 94.38 191 ARG B O 1
ATOM 4157 N N . ASP B 1 192 ? -2.312 -22.047 -20.609 1 94.5 192 ASP B N 1
ATOM 4158 C CA . ASP B 1 192 ? -1.772 -23.312 -20.125 1 94.5 192 ASP B CA 1
ATOM 4159 C C . ASP B 1 192 ? -0.731 -23.078 -19.031 1 94.5 192 ASP B C 1
ATOM 4161 O O . ASP B 1 192 ? -0.795 -23.688 -17.969 1 94.5 192 ASP B O 1
ATOM 4165 N N . PHE B 1 193 ? 0.211 -22.234 -19.344 1 96.31 193 PHE B N 1
ATOM 4166 C CA . PHE B 1 193 ? 1.25 -21.906 -18.375 1 96.31 193 PHE B CA 1
ATOM 4167 C C . PHE B 1 193 ? 0.651 -21.25 -17.141 1 96.31 193 PHE B C 1
ATOM 4169 O O . PHE B 1 193 ? 1.085 -21.5 -16.016 1 96.31 193 PHE B O 1
ATOM 4176 N N . ALA B 1 194 ? -0.353 -20.422 -17.328 1 96.69 194 ALA B N 1
ATOM 4177 C CA . ALA B 1 194 ? -1.025 -19.766 -16.219 1 96.69 194 ALA B CA 1
ATOM 4178 C C . ALA B 1 194 ? -1.682 -20.781 -15.289 1 96.69 194 ALA B C 1
ATOM 4180 O O . ALA B 1 194 ? -1.55 -20.703 -14.07 1 96.69 194 ALA B O 1
ATOM 4181 N N . SER B 1 195 ? -2.32 -21.719 -15.883 1 94.44 195 SER B N 1
ATOM 4182 C CA . SER B 1 195 ? -3.004 -22.766 -15.117 1 94.44 195 SER B CA 1
ATOM 4183 C C . SER B 1 195 ? -2.02 -23.562 -14.266 1 94.44 195 SER B C 1
ATOM 4185 O O . SER B 1 195 ? -2.273 -23.797 -13.086 1 94.44 195 SER B O 1
ATOM 4187 N N . ARG B 1 196 ? -0.91 -23.953 -14.82 1 94.06 196 ARG B N 1
ATOM 4188 C CA . ARG B 1 196 ? 0.093 -24.734 -14.102 1 94.06 196 ARG B CA 1
ATOM 4189 C C . ARG B 1 196 ? 0.632 -23.969 -12.906 1 94.06 196 ARG B C 1
ATOM 4191 O O . ARG B 1 196 ? 0.769 -24.516 -11.812 1 94.06 196 ARG B O 1
ATOM 4198 N N . CYS B 1 197 ? 0.912 -22.719 -13.117 1 96.44 197 CYS B N 1
ATOM 4199 C CA . CYS B 1 197 ? 1.457 -21.891 -12.047 1 96.44 197 CYS B CA 1
ATOM 4200 C C . CYS B 1 197 ? 0.422 -21.656 -10.945 1 96.44 197 CYS B C 1
ATOM 4202 O O . CYS B 1 197 ? 0.728 -21.797 -9.758 1 96.44 197 CYS B O 1
ATOM 4204 N N . LEU B 1 198 ? -0.775 -21.344 -11.336 1 95.81 198 LEU B N 1
ATOM 4205 C CA . LEU B 1 198 ? -1.81 -21.016 -10.359 1 95.81 198 LEU B CA 1
ATOM 4206 C C . LEU B 1 198 ? -2.236 -22.25 -9.578 1 95.81 198 LEU B C 1
ATOM 4208 O O . LEU B 1 198 ? -2.549 -22.172 -8.391 1 95.81 198 LEU B O 1
ATOM 4212 N N . ILE B 1 199 ? -2.256 -23.375 -10.242 1 92.56 199 ILE B N 1
ATOM 4213 C CA . ILE B 1 199 ? -2.557 -24.625 -9.555 1 92.56 199 ILE B CA 1
ATOM 4214 C C . ILE B 1 199 ? -1.464 -24.938 -8.531 1 92.56 199 ILE B C 1
ATOM 4216 O O . ILE B 1 199 ? -1.757 -25.297 -7.387 1 92.56 199 ILE B O 1
ATOM 4220 N N . ALA B 1 200 ? -0.208 -24.781 -8.945 1 93.44 200 ALA B N 1
ATOM 4221 C CA . ALA B 1 200 ? 0.91 -25 -8.023 1 93.44 200 ALA B CA 1
ATOM 4222 C C . ALA B 1 200 ? 0.819 -24.047 -6.828 1 93.44 200 ALA B C 1
ATOM 4224 O O . ALA B 1 200 ? 1.081 -24.453 -5.691 1 93.44 200 ALA B O 1
ATOM 4225 N N . ALA B 1 201 ? 0.473 -22.781 -7.082 1 95.06 201 ALA B N 1
ATOM 4226 C CA . ALA B 1 201 ? 0.338 -21.797 -6.02 1 95.06 201 ALA B CA 1
ATOM 4227 C C . ALA B 1 201 ? -0.75 -22.188 -5.027 1 95.06 201 ALA B C 1
ATOM 4229 O O . ALA B 1 201 ? -0.532 -22.172 -3.814 1 95.06 201 ALA B O 1
ATOM 4230 N N . PHE B 1 202 ? -1.867 -22.562 -5.535 1 91.38 202 PHE B N 1
ATOM 4231 C CA . PHE B 1 202 ? -3.025 -22.906 -4.715 1 91.38 202 PHE B CA 1
ATOM 4232 C C . PHE B 1 202 ? -2.758 -24.156 -3.887 1 91.38 202 PHE B C 1
ATOM 4234 O O . PHE B 1 202 ? -3.184 -24.25 -2.732 1 91.38 202 PHE B O 1
ATOM 4241 N N . LEU B 1 203 ? -2.115 -25.125 -4.469 1 88.62 203 LEU B N 1
ATOM 4242 C CA . LEU B 1 203 ? -1.806 -26.375 -3.764 1 88.62 203 LEU B CA 1
ATOM 4243 C C . LEU B 1 203 ? -0.813 -26.125 -2.633 1 88.62 203 LEU B C 1
ATOM 4245 O O . LEU B 1 203 ? -0.859 -26.797 -1.603 1 88.62 203 LEU B O 1
ATOM 4249 N N . GLN B 1 204 ? 0.04 -25.141 -2.805 1 91.06 204 GLN B N 1
ATOM 4250 C CA . GLN B 1 204 ? 1.049 -24.828 -1.798 1 91.06 204 GLN B CA 1
ATOM 4251 C C . GLN B 1 204 ? 0.451 -24.016 -0.658 1 91.06 204 GLN B C 1
ATOM 4253 O O . GLN B 1 204 ? 0.879 -24.141 0.492 1 91.06 204 GLN B O 1
ATOM 4258 N N . ASP B 1 205 ? -0.406 -23.109 -0.989 1 91.19 205 ASP B N 1
ATOM 4259 C CA . ASP B 1 205 ? -1.096 -22.281 -0.006 1 91.19 205 ASP B CA 1
ATOM 4260 C C . ASP B 1 205 ? -2.574 -22.125 -0.355 1 91.19 205 ASP B C 1
ATOM 4262 O O . ASP B 1 205 ? -2.939 -21.281 -1.182 1 91.19 205 ASP B O 1
ATOM 4266 N N . ARG B 1 206 ? -3.375 -22.734 0.353 1 87.38 206 ARG B N 1
ATOM 4267 C CA . ARG B 1 206 ? -4.809 -22.734 0.089 1 87.38 206 ARG B CA 1
ATOM 4268 C C . ARG B 1 206 ? -5.449 -21.422 0.525 1 87.38 206 ARG B C 1
ATOM 4270 O O . ARG B 1 206 ? -6.586 -21.125 0.153 1 87.38 206 ARG B O 1
ATOM 4277 N N . ARG B 1 207 ? -4.676 -20.609 1.226 1 89.06 207 ARG B N 1
ATOM 4278 C CA . ARG B 1 207 ? -5.215 -19.359 1.745 1 89.06 207 ARG B CA 1
ATOM 4279 C C . ARG B 1 207 ? -4.996 -18.219 0.761 1 89.06 207 ARG B C 1
ATOM 4281 O O . ARG B 1 207 ? -5.43 -17.094 1.004 1 89.06 207 ARG B O 1
ATOM 4288 N N . SER B 1 208 ? -4.352 -18.562 -0.292 1 91.06 208 SER B N 1
ATOM 4289 C CA . SER B 1 208 ? -4.191 -17.578 -1.351 1 91.06 208 SER B CA 1
ATOM 4290 C C . SER B 1 208 ? -5.488 -17.391 -2.135 1 91.06 208 SER B C 1
ATOM 4292 O O . SER B 1 208 ? -5.691 -18.031 -3.166 1 91.06 208 SER B O 1
ATOM 4294 N N . LEU B 1 209 ? -6.297 -16.516 -1.772 1 88.88 209 LEU B N 1
ATOM 4295 C CA . LEU B 1 209 ? -7.625 -16.312 -2.338 1 88.88 209 LEU B CA 1
ATOM 4296 C C . LEU B 1 209 ? -7.539 -15.695 -3.73 1 88.88 209 LEU B C 1
ATOM 4298 O O . LEU B 1 209 ? -8.414 -15.922 -4.57 1 88.88 209 LEU B O 1
ATOM 4302 N N . ALA B 1 210 ? -6.492 -14.992 -3.908 1 90.62 210 ALA B N 1
ATOM 4303 C CA . ALA B 1 210 ? -6.285 -14.445 -5.246 1 90.62 210 ALA B CA 1
ATOM 4304 C C . ALA B 1 210 ? -6.07 -15.555 -6.27 1 90.62 210 ALA B C 1
ATOM 4306 O O . ALA B 1 210 ? -6.605 -15.5 -7.379 1 90.62 210 ALA B O 1
ATOM 4307 N N . ALA B 1 211 ? -5.273 -16.5 -5.879 1 92.81 211 ALA B N 1
ATOM 4308 C CA . ALA B 1 211 ? -5.039 -17.625 -6.77 1 92.81 211 ALA B CA 1
ATOM 4309 C C . ALA B 1 211 ? -6.336 -18.391 -7.055 1 92.81 211 ALA B C 1
ATOM 4311 O O . ALA B 1 211 ? -6.621 -18.734 -8.203 1 92.81 211 ALA B O 1
ATOM 4312 N N . GLU B 1 212 ? -7.07 -18.578 -6.07 1 89.38 212 GLU B N 1
ATOM 4313 C CA . GLU B 1 212 ? -8.359 -19.266 -6.219 1 89.38 212 GLU B CA 1
ATOM 4314 C C . GLU B 1 212 ? -9.281 -18.5 -7.16 1 89.38 212 GLU B C 1
ATOM 4316 O O . GLU B 1 212 ? -9.914 -19.094 -8.031 1 89.38 212 GLU B O 1
ATOM 4321 N N . GLN B 1 213 ? -9.336 -17.234 -6.945 1 88.25 213 GLN B N 1
ATOM 4322 C CA . GLN B 1 213 ? -10.219 -16.391 -7.75 1 88.25 213 GLN B CA 1
ATOM 4323 C C . GLN B 1 213 ? -9.789 -16.375 -9.211 1 88.25 213 GLN B C 1
ATOM 4325 O O . GLN B 1 213 ? -10.625 -16.406 -10.117 1 88.25 213 GLN B O 1
ATOM 4330 N N . LEU B 1 214 ? -8.562 -16.344 -9.422 1 91.69 214 LEU B N 1
ATOM 4331 C CA . LEU B 1 214 ? -8.055 -16.359 -10.789 1 91.69 214 LEU B CA 1
ATOM 4332 C C . LEU B 1 214 ? -8.367 -17.672 -11.484 1 91.69 214 LEU B C 1
ATOM 4334 O O . LEU B 1 214 ? -8.75 -17.688 -12.656 1 91.69 214 LEU B O 1
ATOM 4338 N N . LEU B 1 215 ? -8.219 -18.734 -10.758 1 90.94 215 LEU B N 1
ATOM 4339 C CA . LEU B 1 215 ? -8.523 -20.047 -11.305 1 90.94 215 LEU B CA 1
ATOM 4340 C C . LEU B 1 215 ? -10 -20.156 -11.688 1 90.94 215 LEU B C 1
ATOM 4342 O O . LEU B 1 215 ? -10.336 -20.703 -12.742 1 90.94 215 LEU B O 1
ATOM 4346 N N . ARG B 1 216 ? -10.797 -19.516 -10.898 1 84.12 216 ARG B N 1
ATOM 4347 C CA . ARG B 1 216 ? -12.242 -19.547 -11.141 1 84.12 216 ARG B CA 1
ATOM 4348 C C . ARG B 1 216 ? -12.617 -18.609 -12.273 1 84.12 216 ARG B C 1
ATOM 4350 O O . ARG B 1 216 ? -13.352 -18.984 -13.188 1 84.12 216 ARG B O 1
ATOM 4357 N N . ASN B 1 217 ? -12.117 -17.406 -12.219 1 83.38 217 ASN B N 1
ATOM 4358 C CA . ASN B 1 217 ? -12.492 -16.375 -13.172 1 83.38 217 ASN B CA 1
ATOM 4359 C C . ASN B 1 217 ? -12.086 -16.75 -14.602 1 83.38 217 ASN B C 1
ATOM 4361 O O . ASN B 1 217 ? -12.82 -16.469 -15.547 1 83.38 217 ASN B O 1
ATOM 4365 N N . TYR B 1 218 ? -10.992 -17.375 -14.672 1 87.69 218 TYR B N 1
ATOM 4366 C CA . TYR B 1 218 ? -10.477 -17.688 -16 1 87.69 218 TYR B CA 1
ATOM 4367 C C . TYR B 1 218 ? -10.688 -19.156 -16.344 1 87.69 218 TYR B C 1
ATOM 4369 O O . TYR B 1 218 ? -10.18 -19.641 -17.359 1 87.69 218 TYR B O 1
ATOM 4377 N N . LYS B 1 219 ? -11.375 -19.844 -15.477 1 86.06 219 LYS B N 1
ATOM 4378 C CA . LYS B 1 219 ? -11.727 -21.234 -15.703 1 86.06 219 LYS B CA 1
ATOM 4379 C C . LYS B 1 219 ? -10.5 -22.078 -16.047 1 86.06 219 LYS B C 1
ATOM 4381 O O . LYS B 1 219 ? -10.484 -22.781 -17.047 1 86.06 219 LYS B O 1
ATOM 4386 N N . LEU B 1 220 ? -9.531 -21.969 -15.227 1 87.75 220 LEU B N 1
ATOM 4387 C CA . LEU B 1 220 ? -8.242 -22.594 -15.5 1 87.75 220 LEU B CA 1
ATOM 4388 C C . LEU B 1 220 ? -8.117 -23.922 -14.781 1 87.75 220 LEU B C 1
ATOM 4390 O O . LEU B 1 220 ? -7.09 -24.594 -14.883 1 87.75 220 LEU B O 1
ATOM 4394 N N . VAL B 1 221 ? -9.125 -24.344 -14.141 1 82.56 221 VAL B N 1
ATOM 4395 C CA . VAL B 1 221 ? -9.078 -25.641 -13.484 1 82.56 221 VAL B CA 1
ATOM 4396 C C . VAL B 1 221 ? -9.484 -26.734 -14.469 1 82.56 221 VAL B C 1
ATOM 4398 O O . VAL B 1 221 ? -10.523 -26.641 -15.125 1 82.56 221 VAL B O 1
ATOM 4401 N N . PRO B 1 222 ? -8.547 -27.656 -14.664 1 73.25 222 PRO B N 1
ATOM 4402 C CA . PRO B 1 222 ? -8.906 -28.734 -15.578 1 73.25 222 PRO B CA 1
ATOM 4403 C C . PRO B 1 222 ? -10.148 -29.5 -15.125 1 73.25 222 PRO B C 1
ATOM 4405 O O . PRO B 1 222 ? -10.359 -29.672 -13.922 1 73.25 222 PRO B O 1
ATOM 4408 N N . SER B 1 223 ? -11.258 -29.531 -15.875 1 65.44 223 SER B N 1
ATOM 4409 C CA . SER B 1 223 ? -12.586 -30.094 -15.602 1 65.44 223 SER B CA 1
ATOM 4410 C C . SER B 1 223 ? -12.516 -31.594 -15.367 1 65.44 223 SER B C 1
ATOM 4412 O O . SER B 1 223 ? -13.539 -32.25 -15.141 1 65.44 223 SER B O 1
ATOM 4414 N N . THR B 1 224 ? -11.289 -32.094 -15.281 1 59.91 224 THR B N 1
ATOM 4415 C CA . THR B 1 224 ? -11.383 -33.531 -15.125 1 59.91 224 THR B CA 1
ATOM 4416 C C . THR B 1 224 ? -11.539 -33.906 -13.656 1 59.91 224 THR B C 1
ATOM 4418 O O . THR B 1 224 ? -10.852 -33.375 -12.789 1 59.91 224 THR B O 1
ATOM 4421 N N . GLY B 1 225 ? -12.68 -34.406 -13.18 1 56.47 225 GLY B N 1
ATOM 4422 C CA . GLY B 1 225 ? -13 -34.875 -11.836 1 56.47 225 GLY B CA 1
ATOM 4423 C C . GLY B 1 225 ? -11.812 -35.438 -11.102 1 56.47 225 GLY B C 1
ATOM 4424 O O . GLY B 1 225 ? -11.82 -35.562 -9.875 1 56.47 225 GLY B O 1
ATOM 4425 N N . LYS B 1 226 ? -10.797 -35.75 -11.82 1 59.34 226 LYS B N 1
ATOM 4426 C CA . LYS B 1 226 ? -9.648 -36.406 -11.203 1 59.34 226 LYS B CA 1
ATOM 4427 C C . LYS B 1 226 ? -8.57 -35.375 -10.828 1 59.34 226 LYS B C 1
ATOM 4429 O O . LYS B 1 226 ? -7.605 -35.719 -10.141 1 59.34 226 LYS B O 1
ATOM 4434 N N . ASP B 1 227 ? -8.844 -34.125 -11.062 1 65.75 227 ASP B N 1
ATOM 4435 C CA . ASP B 1 227 ? -7.797 -33.125 -10.805 1 65.75 227 ASP B CA 1
ATOM 4436 C C . ASP B 1 227 ? -7.844 -32.656 -9.352 1 65.75 227 ASP B C 1
ATOM 4438 O O . ASP B 1 227 ? -8.914 -32.281 -8.844 1 65.75 227 ASP B O 1
ATOM 4442 N N . PRO B 1 228 ? -6.75 -32.875 -8.672 1 67.88 228 PRO B N 1
ATOM 4443 C CA . PRO B 1 228 ? -6.684 -32.531 -7.246 1 67.88 228 PRO B CA 1
ATOM 4444 C C . PRO B 1 228 ? -7.125 -31.094 -6.969 1 67.88 228 PRO B C 1
ATOM 4446 O O . PRO B 1 228 ? -7.773 -30.828 -5.953 1 67.88 228 PRO B O 1
ATOM 4449 N N . CYS B 1 229 ? -6.82 -30.234 -7.852 1 71 229 CYS B N 1
ATOM 4450 C CA . CYS B 1 229 ? -7.195 -28.828 -7.633 1 71 229 CYS B CA 1
ATOM 4451 C C . CYS B 1 229 ? -8.711 -28.656 -7.688 1 71 229 CYS B C 1
ATOM 4453 O O . CYS B 1 229 ? -9.281 -27.922 -6.883 1 71 229 CYS B O 1
ATOM 4455 N N . TYR B 1 230 ? -9.242 -29.328 -8.57 1 66.88 230 TYR B N 1
ATOM 4456 C CA . TYR B 1 230 ? -10.695 -29.266 -8.695 1 66.88 230 TYR B CA 1
ATOM 4457 C C . TYR B 1 230 ? -11.383 -29.781 -7.441 1 66.88 230 TYR B C 1
ATOM 4459 O O . TYR B 1 230 ? -12.297 -29.141 -6.918 1 66.88 230 TYR B O 1
ATOM 4467 N N . ARG B 1 231 ? -10.906 -30.875 -7.02 1 66.56 231 ARG B N 1
ATOM 4468 C CA . ARG B 1 231 ? -11.461 -31.484 -5.82 1 66.56 231 ARG B CA 1
ATOM 4469 C C . ARG B 1 231 ? -11.25 -30.609 -4.598 1 66.56 231 ARG B C 1
ATOM 4471 O O . ARG B 1 231 ? -12.148 -30.469 -3.768 1 66.56 231 ARG B O 1
ATOM 4478 N N . LEU B 1 232 ? -10.102 -30.031 -4.613 1 68.12 232 LEU B N 1
ATOM 4479 C CA . LEU B 1 232 ? -9.75 -29.188 -3.477 1 68.12 232 LEU B CA 1
ATOM 4480 C C . LEU B 1 232 ? -10.594 -27.922 -3.467 1 68.12 232 LEU B C 1
ATOM 4482 O O . LEU B 1 232 ? -11.078 -27.5 -2.412 1 68.12 232 LEU B O 1
ATOM 4486 N N . MET B 1 233 ? -10.766 -27.438 -4.52 1 71.06 233 MET B N 1
ATOM 4487 C CA . MET B 1 233 ? -11.531 -26.188 -4.613 1 71.06 233 MET B CA 1
ATOM 4488 C C . MET B 1 233 ? -13 -26.438 -4.277 1 71.06 233 MET B C 1
ATOM 4490 O O . MET B 1 233 ? -13.664 -25.547 -3.723 1 71.06 233 MET B O 1
ATOM 4494 N N . LYS B 1 234 ? -13.398 -27.641 -4.645 1 66.19 234 LYS B N 1
ATOM 4495 C CA . LYS B 1 234 ? -14.781 -27.984 -4.348 1 66.19 234 LYS B CA 1
ATOM 4496 C C . LYS B 1 234 ? -14.953 -28.359 -2.879 1 66.19 234 LYS B C 1
ATOM 4498 O O . LYS B 1 234 ? -15.992 -28.078 -2.279 1 66.19 234 LYS B O 1
ATOM 4503 N N . LYS B 1 235 ? -13.891 -28.953 -2.373 1 60.84 235 LYS B N 1
ATOM 4504 C CA . LYS B 1 235 ? -13.977 -29.469 -1.004 1 60.84 235 LYS B CA 1
ATOM 4505 C C . LYS B 1 235 ? -13.648 -28.359 0.004 1 60.84 235 LYS B C 1
ATOM 4507 O O . LYS B 1 235 ? -14.055 -28.438 1.165 1 60.84 235 LYS B O 1
ATOM 4512 N N . ILE B 1 236 ? -12.859 -27.484 -0.421 1 60.12 236 ILE B N 1
ATOM 4513 C CA . ILE B 1 236 ? -12.484 -26.484 0.569 1 60.12 236 ILE B CA 1
ATOM 4514 C C . ILE B 1 236 ? -13.734 -25.797 1.117 1 60.12 236 ILE B C 1
ATOM 4516 O O . ILE B 1 236 ? -14.445 -25.109 0.38 1 60.12 236 ILE B O 1
ATOM 4520 N N . LYS B 1 237 ? -14.289 -26.531 2.145 1 57.38 237 LYS B N 1
ATOM 4521 C CA . LYS B 1 237 ? -15.398 -26 2.928 1 57.38 237 LYS B CA 1
ATOM 4522 C C . LYS B 1 237 ? -14.961 -24.781 3.738 1 57.38 237 LYS B C 1
ATOM 4524 O O . LYS B 1 237 ? -14.336 -24.922 4.793 1 57.38 237 LYS B O 1
ATOM 4529 N N . GLN B 1 238 ? -14.867 -23.656 3.029 1 63.16 238 GLN B N 1
ATOM 4530 C CA . GLN B 1 238 ? -14.625 -22.516 3.9 1 63.16 238 GLN B CA 1
ATOM 4531 C C . GLN B 1 238 ? -15.805 -22.297 4.848 1 63.16 238 GLN B C 1
ATOM 4533 O O . GLN B 1 238 ? -16.953 -22.594 4.504 1 63.16 238 GLN B O 1
ATOM 4538 N N . THR B 1 239 ? -15.414 -22.156 6.098 1 70.5 239 THR B N 1
ATOM 4539 C CA . THR B 1 239 ? -16.453 -21.781 7.051 1 70.5 239 THR B CA 1
ATOM 4540 C C . THR B 1 239 ? -17.344 -20.672 6.473 1 70.5 239 THR B C 1
ATOM 4542 O O . THR B 1 239 ? -16.828 -19.688 5.922 1 70.5 239 THR B O 1
ATOM 4545 N N . GLU B 1 240 ? -18.516 -20.969 6.504 1 80.5 240 GLU B N 1
ATOM 4546 C CA . GLU B 1 240 ? -19.469 -20 5.98 1 80.5 240 GLU B CA 1
ATOM 4547 C C . GLU B 1 240 ? -19.656 -18.828 6.938 1 80.5 240 GLU B C 1
ATOM 4549 O O . GLU B 1 240 ? -19.984 -19.016 8.109 1 80.5 240 GLU B O 1
ATOM 4554 N N . ILE B 1 241 ? -19.25 -17.719 6.453 1 85.31 241 ILE B N 1
ATOM 4555 C CA . ILE B 1 241 ? -19.5 -16.469 7.152 1 85.31 241 ILE B CA 1
ATOM 4556 C C . ILE B 1 241 ? -20.484 -15.625 6.355 1 85.31 241 ILE B C 1
ATOM 4558 O O . ILE B 1 241 ? -20.172 -15.164 5.254 1 85.31 241 ILE B O 1
ATOM 4562 N N . SER B 1 242 ? -21.594 -15.398 6.871 1 84.62 242 SER B N 1
ATOM 4563 C CA . SER B 1 242 ? -22.688 -14.766 6.152 1 84.62 242 SER B CA 1
ATOM 4564 C C . SER B 1 242 ? -22.328 -13.344 5.727 1 84.62 242 SER B C 1
ATOM 4566 O O . SER B 1 242 ? -22.797 -12.867 4.688 1 84.62 242 SER B O 1
ATOM 4568 N N . GLY B 1 243 ? -21.5 -12.719 6.418 1 89.12 243 GLY B N 1
ATOM 4569 C CA . GLY B 1 243 ? -21.203 -11.328 6.133 1 89.12 243 GLY B CA 1
ATOM 4570 C C . GLY B 1 243 ? -20.016 -11.164 5.203 1 89.12 243 GLY B C 1
ATOM 4571 O O . GLY B 1 243 ? -19.688 -10.047 4.797 1 89.12 243 GLY B O 1
ATOM 4572 N N . ASP B 1 244 ? -19.438 -12.258 4.793 1 92.19 244 ASP B N 1
ATOM 4573 C CA . ASP B 1 244 ? -18.281 -12.188 3.898 1 92.19 244 ASP B CA 1
ATOM 4574 C C . ASP B 1 244 ? -18.703 -11.805 2.482 1 92.19 244 ASP B C 1
ATOM 4576 O O . ASP B 1 244 ? -19.469 -12.531 1.838 1 92.19 244 ASP B O 1
ATOM 4580 N N . PRO B 1 245 ? -18.203 -10.656 2.023 1 95 245 PRO B N 1
ATOM 4581 C CA . PRO B 1 245 ? -18.656 -10.195 0.708 1 95 245 PRO B CA 1
ATOM 4582 C C . PRO B 1 245 ? -18.281 -11.164 -0.415 1 95 245 PRO B C 1
ATOM 4584 O O . PRO B 1 245 ? -19.016 -11.258 -1.408 1 95 245 PRO B O 1
ATOM 4587 N N . ARG B 1 246 ? -17.234 -11.891 -0.268 1 91.5 246 ARG B N 1
ATOM 4588 C CA . ARG B 1 246 ? -16.844 -12.859 -1.282 1 91.5 246 ARG B CA 1
ATOM 4589 C C . ARG B 1 246 ? -17.859 -13.992 -1.376 1 91.5 246 ARG B C 1
ATOM 4591 O O . ARG B 1 246 ? -18.297 -14.367 -2.473 1 91.5 246 ARG B O 1
ATOM 4598 N N . GLN B 1 247 ? -18.172 -14.484 -0.242 1 91.12 247 GLN B N 1
ATOM 4599 C CA . GLN B 1 247 ? -19.156 -15.555 -0.206 1 91.12 247 GLN B CA 1
ATOM 4600 C C . GLN B 1 247 ? -20.531 -15.055 -0.661 1 91.12 247 GLN B C 1
ATOM 4602 O O . GLN B 1 247 ? -21.25 -15.758 -1.377 1 91.12 247 GLN B O 1
ATOM 4607 N N . LYS B 1 248 ? -20.875 -13.82 -0.261 1 94.19 248 LYS B N 1
ATOM 4608 C CA . LYS B 1 248 ? -22.125 -13.219 -0.695 1 94.19 248 LYS B CA 1
ATOM 4609 C C . LYS B 1 248 ? -22.156 -13.039 -2.211 1 94.19 248 LYS B C 1
ATOM 4611 O O . LYS B 1 248 ? -23.203 -13.203 -2.84 1 94.19 248 LYS B O 1
ATOM 4616 N N . THR B 1 249 ? -21.062 -12.727 -2.732 1 93.75 249 THR B N 1
ATOM 4617 C CA . THR B 1 249 ? -20.969 -12.539 -4.176 1 93.75 249 THR B CA 1
ATOM 4618 C C . THR B 1 249 ? -21.156 -13.859 -4.906 1 93.75 249 THR B C 1
ATOM 4620 O O . THR B 1 249 ? -21.812 -13.914 -5.953 1 93.75 249 THR B O 1
ATOM 4623 N N . GLU B 1 250 ? -20.562 -14.898 -4.352 1 89.69 250 GLU B N 1
ATOM 4624 C CA . GLU B 1 250 ? -20.766 -16.219 -4.941 1 89.69 250 GLU B CA 1
ATOM 4625 C C . GLU B 1 250 ? -22.234 -16.641 -4.883 1 89.69 250 GLU B C 1
ATOM 4627 O O . GLU B 1 250 ? -22.766 -17.219 -5.84 1 89.69 250 GLU B O 1
ATOM 4632 N N . LEU B 1 251 ? -22.828 -16.359 -3.799 1 92.69 251 LEU B N 1
ATOM 4633 C CA . LEU B 1 251 ? -24.266 -16.609 -3.664 1 92.69 251 LEU B CA 1
ATOM 4634 C C . LEU B 1 251 ? -25.062 -15.812 -4.691 1 92.69 251 LEU B C 1
ATOM 4636 O O . LEU B 1 251 ? -25.984 -16.344 -5.316 1 92.69 251 LEU B O 1
ATOM 4640 N N . ALA B 1 252 ? -24.703 -14.586 -4.844 1 95.88 252 ALA B N 1
ATOM 4641 C CA . ALA B 1 252 ? -25.375 -13.727 -5.812 1 95.88 252 ALA B CA 1
ATOM 4642 C C . ALA B 1 252 ? -25.25 -14.281 -7.227 1 95.88 252 ALA B C 1
ATOM 4644 O O . ALA B 1 252 ? -26.203 -14.234 -8.016 1 95.88 252 ALA B O 1
ATOM 4645 N N . ARG B 1 253 ? -24.125 -14.812 -7.547 1 93.31 253 ARG B N 1
ATOM 4646 C CA . ARG B 1 253 ? -23.906 -15.406 -8.859 1 93.31 253 ARG B CA 1
ATOM 4647 C C . ARG B 1 253 ? -24.797 -16.625 -9.07 1 93.31 253 ARG B C 1
ATOM 4649 O O . ARG B 1 253 ? -25.328 -16.828 -10.164 1 93.31 253 ARG B O 1
ATOM 4656 N N . GLU B 1 254 ? -24.906 -17.375 -8.07 1 93.88 254 GLU B N 1
ATOM 4657 C CA . GLU B 1 254 ? -25.781 -18.547 -8.125 1 93.88 254 GLU B CA 1
ATOM 4658 C C . GLU B 1 254 ? -27.234 -18.141 -8.305 1 93.88 254 GLU B C 1
ATOM 4660 O O . GLU B 1 254 ? -27.969 -18.734 -9.102 1 93.88 254 GLU B O 1
ATOM 4665 N N . LEU B 1 255 ? -27.594 -17.188 -7.582 1 96.5 255 LEU B N 1
ATOM 4666 C CA . LEU B 1 255 ? -28.953 -16.656 -7.699 1 96.5 255 LEU B CA 1
ATOM 4667 C C . LEU B 1 255 ? -29.219 -16.172 -9.117 1 96.5 255 LEU B C 1
ATOM 4669 O O . LEU B 1 255 ? -30.281 -16.453 -9.688 1 96.5 255 LEU B O 1
ATOM 4673 N N . TYR B 1 256 ? -28.328 -15.523 -9.672 1 96.19 256 TYR B N 1
ATOM 4674 C CA . TYR B 1 256 ? -28.469 -14.984 -11.023 1 96.19 256 TYR B CA 1
ATOM 4675 C C . TYR B 1 256 ? -28.578 -16.109 -12.047 1 96.19 256 TYR B C 1
ATOM 4677 O O . TYR B 1 256 ? -29.391 -16.047 -12.969 1 96.19 256 TYR B O 1
ATOM 4685 N N . ARG B 1 257 ? -27.766 -17.109 -11.859 1 94.69 257 ARG B N 1
ATOM 4686 C CA . ARG B 1 257 ? -27.812 -18.281 -12.742 1 94.69 257 ARG B CA 1
ATOM 4687 C C . ARG B 1 257 ? -29.156 -18.969 -12.672 1 94.69 257 ARG B C 1
ATOM 4689 O O . ARG B 1 257 ? -29.641 -19.516 -13.672 1 94.69 257 ARG B O 1
ATOM 4696 N N . ASP B 1 258 ? -29.734 -18.938 -11.547 1 96.56 258 ASP B N 1
ATOM 4697 C CA . ASP B 1 258 ? -31.031 -19.562 -11.336 1 96.56 258 ASP B CA 1
ATOM 4698 C C . ASP B 1 258 ? -32.156 -18.672 -11.836 1 96.56 258 ASP B C 1
ATOM 4700 O O . ASP B 1 258 ? -33.344 -19.016 -11.719 1 96.56 258 ASP B O 1
ATOM 4704 N N . GLY B 1 259 ? -31.828 -17.547 -12.273 1 95.88 259 GLY B N 1
ATOM 4705 C CA . GLY B 1 259 ? -32.812 -16.641 -12.836 1 95.88 259 GLY B CA 1
ATOM 4706 C C . GLY B 1 259 ? -33.469 -15.75 -11.797 1 95.88 259 GLY B C 1
ATOM 4707 O O . GLY B 1 259 ? -34.438 -15.047 -12.086 1 95.88 259 GLY B O 1
ATOM 4708 N N . LYS B 1 260 ? -32.969 -15.766 -10.602 1 97.5 260 LYS B N 1
ATOM 4709 C CA . LYS B 1 260 ? -33.5 -14.93 -9.523 1 97.5 260 LYS B CA 1
ATOM 4710 C C . LYS B 1 260 ? -32.844 -13.555 -9.516 1 97.5 260 LYS B C 1
ATOM 4712 O O . LYS B 1 260 ? -32.125 -13.211 -8.562 1 97.5 260 LYS B O 1
ATOM 4717 N N . VAL B 1 261 ? -33.188 -12.703 -10.391 1 97.5 261 VAL B N 1
ATOM 4718 C CA . VAL B 1 261 ? -32.5 -11.445 -10.664 1 97.5 261 VAL B CA 1
ATOM 4719 C C . VAL B 1 261 ? -32.812 -10.445 -9.547 1 97.5 261 VAL B C 1
ATOM 4721 O O . VAL B 1 261 ? -31.922 -9.68 -9.141 1 97.5 261 VAL B O 1
ATOM 4724 N N . ALA B 1 262 ? -33.969 -10.43 -9.102 1 97.44 262 ALA B N 1
ATOM 4725 C CA . ALA B 1 262 ? -34.344 -9.5 -8.039 1 97.44 262 ALA B CA 1
ATOM 4726 C C . ALA B 1 262 ? -33.562 -9.766 -6.766 1 97.44 262 ALA B C 1
ATOM 4728 O O . ALA B 1 262 ? -33.094 -8.836 -6.117 1 97.44 262 ALA B O 1
ATOM 4729 N N . GLU B 1 263 ? -33.531 -11.016 -6.477 1 97.62 263 GLU B N 1
ATOM 4730 C CA . GLU B 1 263 ? -32.781 -11.406 -5.293 1 97.62 263 GLU B CA 1
ATOM 4731 C C . GLU B 1 263 ? -31.281 -11.102 -5.473 1 97.62 263 GLU B C 1
ATOM 4733 O O . GLU B 1 263 ? -30.594 -10.727 -4.52 1 97.62 263 GLU B O 1
ATOM 4738 N N . THR B 1 264 ? -30.781 -11.289 -6.629 1 97.88 264 THR B N 1
ATOM 4739 C CA . THR B 1 264 ? -29.406 -10.961 -6.941 1 97.88 264 THR B CA 1
ATOM 4740 C C . THR B 1 264 ? -29.125 -9.477 -6.715 1 97.88 264 THR B C 1
ATOM 4742 O O . THR B 1 264 ? -28.141 -9.109 -6.082 1 97.88 264 THR B O 1
ATOM 4745 N N . LEU B 1 265 ? -30.031 -8.656 -7.223 1 97.75 265 LEU B N 1
ATOM 4746 C CA . LEU B 1 265 ? -29.891 -7.211 -7.07 1 97.75 265 LEU B CA 1
ATOM 4747 C C . LEU B 1 265 ? -29.891 -6.816 -5.594 1 97.75 265 LEU B C 1
ATOM 4749 O O . LEU B 1 265 ? -29.109 -5.961 -5.176 1 97.75 265 LEU B O 1
ATOM 4753 N N . GLU B 1 266 ? -30.734 -7.418 -4.895 1 97.44 266 GLU B N 1
ATOM 4754 C CA . GLU B 1 266 ? -30.797 -7.145 -3.461 1 97.44 266 GLU B CA 1
ATOM 4755 C C . GLU B 1 266 ? -29.5 -7.535 -2.762 1 97.44 266 GLU B C 1
ATOM 4757 O O . GLU B 1 266 ? -29 -6.789 -1.924 1 97.44 266 GLU B O 1
ATOM 4762 N N . THR B 1 267 ? -29 -8.672 -3.061 1 97.19 267 THR B N 1
ATOM 4763 C CA . THR B 1 267 ? -27.766 -9.172 -2.447 1 97.19 267 THR B CA 1
ATOM 4764 C C . THR B 1 267 ? -26.594 -8.273 -2.799 1 97.19 267 THR B C 1
ATOM 4766 O O . THR B 1 267 ? -25.797 -7.918 -1.928 1 97.19 267 THR B O 1
ATOM 4769 N N . THR B 1 268 ? -26.422 -7.895 -4.059 1 96.81 268 THR B N 1
ATOM 4770 C CA . THR B 1 268 ? -25.312 -7.051 -4.48 1 96.81 268 THR B CA 1
ATOM 4771 C C . THR B 1 268 ? -25.438 -5.656 -3.875 1 96.81 268 THR B C 1
ATOM 4773 O O . THR B 1 268 ? -24.422 -5.035 -3.531 1 96.81 268 THR B O 1
ATOM 4776 N N . THR B 1 269 ? -26.641 -5.172 -3.752 1 95.94 269 THR B N 1
ATOM 4777 C CA . THR B 1 269 ? -26.859 -3.889 -3.094 1 95.94 269 THR B CA 1
ATOM 4778 C C . THR B 1 269 ? -26.422 -3.949 -1.633 1 95.94 269 THR B C 1
ATOM 4780 O O . THR B 1 269 ? -25.781 -3.029 -1.136 1 95.94 269 THR B O 1
ATOM 4783 N N . MET B 1 270 ? -26.734 -5.008 -1.028 1 95.38 270 MET B N 1
ATOM 4784 C CA . MET B 1 270 ? -26.359 -5.191 0.374 1 95.38 270 MET B CA 1
ATOM 4785 C C . MET B 1 270 ? -24.859 -5.258 0.539 1 95.38 270 MET B C 1
ATOM 4787 O O . MET B 1 270 ? -24.297 -4.711 1.496 1 95.38 270 MET B O 1
ATOM 4791 N N . ILE B 1 271 ? -24.188 -5.938 -0.34 1 95.94 271 ILE B N 1
ATOM 4792 C CA . ILE B 1 271 ? -22.734 -6.031 -0.311 1 95.94 271 ILE B CA 1
ATOM 4793 C C . ILE B 1 271 ? -22.125 -4.633 -0.357 1 95.94 271 ILE B C 1
ATOM 4795 O O . ILE B 1 271 ? -21.266 -4.297 0.456 1 95.94 271 ILE B O 1
ATOM 4799 N N . MET B 1 272 ? -22.594 -3.809 -1.229 1 93.81 272 MET B N 1
ATOM 4800 C CA . MET B 1 272 ? -22 -2.486 -1.44 1 93.81 272 MET B CA 1
ATOM 4801 C C . MET B 1 272 ? -22.359 -1.544 -0.297 1 93.81 272 MET B C 1
ATOM 4803 O O . MET B 1 272 ? -21.609 -0.628 0.021 1 93.81 272 MET B O 1
ATOM 4807 N N . GLU B 1 273 ? -23.422 -1.789 0.297 1 91.88 273 GLU B N 1
ATOM 4808 C CA . GLU B 1 273 ? -23.797 -1.003 1.468 1 91.88 273 GLU B CA 1
ATOM 4809 C C . GLU B 1 273 ? -22.906 -1.327 2.662 1 91.88 273 GLU B C 1
ATOM 4811 O O . GLU B 1 273 ? -22.531 -0.433 3.42 1 91.88 273 GLU B O 1
ATOM 4816 N N . GLU B 1 274 ? -22.609 -2.566 2.738 1 92.12 274 GLU B N 1
ATOM 4817 C CA . GLU B 1 274 ? -21.875 -3.033 3.906 1 92.12 274 GLU B CA 1
ATOM 4818 C C . GLU B 1 274 ? -20.359 -2.879 3.707 1 92.12 274 GLU B C 1
ATOM 4820 O O . GLU B 1 274 ? -19.625 -2.668 4.672 1 92.12 274 GLU B O 1
ATOM 4825 N N . HIS B 1 275 ? -19.922 -2.955 2.539 1 94.56 275 HIS B N 1
ATOM 4826 C CA . HIS B 1 275 ? -18.469 -3.035 2.312 1 94.56 275 HIS B CA 1
ATOM 4827 C C . HIS B 1 275 ? -18.016 -1.966 1.328 1 94.56 275 HIS B C 1
ATOM 4829 O O . HIS B 1 275 ? -16.828 -1.902 0.984 1 94.56 275 HIS B O 1
ATOM 4835 N N . GLY B 1 276 ? -18.875 -1.096 0.868 1 92.81 276 GLY B N 1
ATOM 4836 C CA . GLY B 1 276 ? -18.516 -0.094 -0.125 1 92.81 276 GLY B CA 1
ATOM 4837 C C . GLY B 1 276 ? -18.484 -0.642 -1.539 1 92.81 276 GLY B C 1
ATOM 4838 O O . GLY B 1 276 ? -19 -1.732 -1.801 1 92.81 276 GLY B O 1
ATOM 4839 N N . LEU B 1 277 ? -18 0.152 -2.42 1 92.19 277 LEU B N 1
ATOM 4840 C CA . LEU B 1 277 ? -17.891 -0.256 -3.816 1 92.19 277 LEU B CA 1
ATOM 4841 C C . LEU B 1 277 ? -17.031 -1.506 -3.959 1 92.19 277 LEU B C 1
ATOM 4843 O O . LEU B 1 277 ? -15.805 -1.421 -3.967 1 92.19 277 LEU B O 1
ATOM 4847 N N . TYR B 1 278 ? -17.641 -2.572 -4.07 1 92.31 278 TYR B N 1
ATOM 4848 C CA . TYR B 1 278 ? -16.984 -3.869 -4.141 1 92.31 278 TYR B CA 1
ATOM 4849 C C . TYR B 1 278 ? -16.859 -4.34 -5.586 1 92.31 278 TYR B C 1
ATOM 4851 O O . TYR B 1 278 ? -17.828 -4.828 -6.172 1 92.31 278 TYR B O 1
ATOM 4859 N N . MET B 1 279 ? -15.727 -4.426 -6.102 1 89.06 279 MET B N 1
ATOM 4860 C CA . MET B 1 279 ? -15.469 -4.562 -7.535 1 89.06 279 MET B CA 1
ATOM 4861 C C . MET B 1 279 ? -15.859 -5.953 -8.031 1 89.06 279 MET B C 1
ATOM 4863 O O . MET B 1 279 ? -16.297 -6.109 -9.172 1 89.06 279 MET B O 1
ATOM 4867 N N . ASP B 1 280 ? -15.852 -6.934 -7.191 1 88.25 280 ASP B N 1
ATOM 4868 C CA . ASP B 1 280 ? -16.109 -8.297 -7.641 1 88.25 280 ASP B CA 1
ATOM 4869 C C . ASP B 1 280 ? -17.578 -8.516 -7.941 1 88.25 280 ASP B C 1
ATOM 4871 O O . ASP B 1 280 ? -17.953 -9.492 -8.602 1 88.25 280 ASP B O 1
ATOM 4875 N N . CYS B 1 281 ? -18.391 -7.621 -7.488 1 92.62 281 CYS B N 1
ATOM 4876 C CA . CYS B 1 281 ? -19.812 -7.852 -7.738 1 92.62 281 CYS B CA 1
ATOM 4877 C C . CYS B 1 281 ? -20.391 -6.738 -8.594 1 92.62 281 CYS B C 1
ATOM 4879 O O . CYS B 1 281 ? -21.594 -6.73 -8.875 1 92.62 281 CYS B O 1
ATOM 4881 N N . ILE B 1 282 ? -19.594 -5.844 -9.094 1 92.06 282 ILE B N 1
ATOM 4882 C CA . ILE B 1 282 ? -20.062 -4.637 -9.766 1 92.06 282 ILE B CA 1
ATOM 4883 C C . ILE B 1 282 ? -20.703 -5.004 -11.102 1 92.06 282 ILE B C 1
ATOM 4885 O O . ILE B 1 282 ? -21.734 -4.441 -11.477 1 92.06 282 ILE B O 1
ATOM 4889 N N . ILE B 1 283 ? -20.109 -5.922 -11.812 1 91.5 283 ILE B N 1
ATOM 4890 C CA . ILE B 1 283 ? -20.625 -6.312 -13.117 1 91.5 283 ILE B CA 1
ATOM 4891 C C . ILE B 1 283 ? -21.969 -7.016 -12.953 1 91.5 283 ILE B C 1
ATOM 4893 O O . ILE B 1 283 ? -22.906 -6.766 -13.711 1 91.5 283 ILE B O 1
ATOM 4897 N N . LEU B 1 284 ? -22 -7.832 -11.977 1 94.56 284 LEU B N 1
ATOM 4898 C CA . LEU B 1 284 ? -23.25 -8.516 -11.672 1 94.56 284 LEU B CA 1
ATOM 4899 C C . LEU B 1 284 ? -24.344 -7.52 -11.281 1 94.56 284 LEU B C 1
ATOM 4901 O O . LEU B 1 284 ? -25.484 -7.629 -11.742 1 94.56 284 LEU B O 1
ATOM 4905 N N . HIS B 1 285 ? -24.047 -6.562 -10.477 1 96.19 285 HIS B N 1
ATOM 4906 C CA . HIS B 1 285 ? -24.969 -5.508 -10.062 1 96.19 285 HIS B CA 1
ATOM 4907 C C . HIS B 1 285 ? -25.438 -4.695 -11.266 1 96.19 285 HIS B C 1
ATOM 4909 O O . HIS B 1 285 ? -26.641 -4.426 -11.398 1 96.19 285 HIS B O 1
ATOM 4915 N N . ALA B 1 286 ? -24.531 -4.383 -12.109 1 95.12 286 ALA B N 1
ATOM 4916 C CA . ALA B 1 286 ? -24.844 -3.613 -13.305 1 95.12 286 ALA B CA 1
ATOM 4917 C C . ALA B 1 286 ? -25.797 -4.387 -14.227 1 95.12 286 ALA B C 1
ATOM 4919 O O . ALA B 1 286 ? -26.719 -3.814 -14.805 1 95.12 286 ALA B O 1
ATOM 4920 N N . ASN B 1 287 ? -25.516 -5.652 -14.367 1 95.56 287 ASN B N 1
ATOM 4921 C CA . ASN B 1 287 ? -26.375 -6.5 -15.188 1 95.56 287 ASN B CA 1
ATOM 4922 C C . ASN B 1 287 ? -27.797 -6.535 -14.648 1 95.56 287 ASN B C 1
ATOM 4924 O O . ASN B 1 287 ? -28.75 -6.539 -15.422 1 95.56 287 ASN B O 1
ATOM 4928 N N . CYS B 1 288 ? -27.906 -6.594 -13.375 1 96.81 288 CYS B N 1
ATOM 4929 C CA . CYS B 1 288 ? -29.234 -6.594 -12.758 1 96.81 288 CYS B CA 1
ATOM 4930 C C . CYS B 1 288 ? -29.938 -5.266 -12.992 1 96.81 288 CYS B C 1
ATOM 4932 O O . CYS B 1 288 ? -31.141 -5.242 -13.297 1 96.81 288 CYS B O 1
ATOM 4934 N N . LEU B 1 289 ? -29.203 -4.219 -12.852 1 96.62 289 LEU B N 1
ATOM 4935 C CA . LEU B 1 289 ? -29.797 -2.906 -13.109 1 96.62 289 LEU B CA 1
ATOM 4936 C C . LEU B 1 289 ? -30.25 -2.791 -14.555 1 96.62 289 LEU B C 1
ATOM 4938 O O . LEU B 1 289 ? -31.312 -2.211 -14.836 1 96.62 289 LEU B O 1
ATOM 4942 N N . CYS B 1 290 ? -29.453 -3.311 -15.461 1 95.69 290 CYS B N 1
ATOM 4943 C CA . CYS B 1 290 ? -29.828 -3.326 -16.875 1 95.69 290 CYS B CA 1
ATOM 4944 C C . CYS B 1 290 ? -31.078 -4.156 -17.094 1 95.69 290 CYS B C 1
ATOM 4946 O O . CYS B 1 290 ? -31.969 -3.754 -17.844 1 95.69 290 CYS B O 1
ATOM 4948 N N . TYR B 1 291 ? -31.156 -5.258 -16.453 1 95.94 291 TYR B N 1
ATOM 4949 C CA . TYR B 1 291 ? -32.312 -6.148 -16.547 1 95.94 291 TYR B CA 1
ATOM 4950 C C . TYR B 1 291 ? -33.594 -5.434 -16.141 1 95.94 291 TYR B C 1
ATOM 4952 O O . TYR B 1 291 ? -34.625 -5.566 -16.797 1 95.94 291 TYR B O 1
ATOM 4960 N N . PHE B 1 292 ? -33.562 -4.645 -15.125 1 96.75 292 PHE B N 1
ATOM 4961 C CA . PHE B 1 292 ? -34.719 -3.938 -14.609 1 96.75 292 PHE B CA 1
ATOM 4962 C C . PHE B 1 292 ? -34.844 -2.559 -15.242 1 96.75 292 PHE B C 1
ATOM 4964 O O . PHE B 1 292 ? -35.688 -1.762 -14.852 1 96.75 292 PHE B O 1
ATOM 4971 N N . GLN B 1 293 ? -33.906 -2.244 -16.094 1 95.75 293 GLN B N 1
ATOM 4972 C CA . GLN B 1 293 ? -33.875 -1.005 -16.859 1 95.75 293 GLN B CA 1
ATOM 4973 C C . GLN B 1 293 ? -33.812 0.212 -15.945 1 95.75 293 GLN B C 1
ATOM 4975 O O . GLN B 1 293 ? -34.469 1.222 -16.203 1 95.75 293 GLN B O 1
ATOM 4980 N N . ASP B 1 294 ? -33.188 0.005 -14.883 1 95.81 294 ASP B N 1
ATOM 4981 C CA . ASP B 1 294 ? -32.906 1.145 -14.016 1 95.81 294 ASP B CA 1
ATOM 4982 C C . ASP B 1 294 ? -31.734 1.951 -14.523 1 95.81 294 ASP B C 1
ATOM 4984 O O . ASP B 1 294 ? -30.641 1.914 -13.93 1 95.81 294 ASP B O 1
ATOM 4988 N N . TRP B 1 295 ? -31.922 2.76 -15.438 1 94.06 295 TRP B N 1
ATOM 4989 C CA . TRP B 1 295 ? -30.891 3.475 -16.172 1 94.06 295 TRP B CA 1
ATOM 4990 C C . TRP B 1 295 ? -30.25 4.562 -15.32 1 94.06 295 TRP B C 1
ATOM 4992 O O . TRP B 1 295 ? -29.062 4.852 -15.453 1 94.06 295 TRP B O 1
ATOM 5002 N N . LYS B 1 296 ? -31.016 5.109 -14.508 1 94.62 296 LYS B N 1
ATOM 5003 C CA . LYS B 1 296 ? -30.484 6.16 -13.641 1 94.62 296 LYS B CA 1
ATOM 5004 C C . LYS B 1 296 ? -29.391 5.617 -12.734 1 94.62 296 LYS B C 1
ATOM 5006 O O . LYS B 1 296 ? -28.297 6.172 -12.672 1 94.62 296 LYS B O 1
ATOM 5011 N N . LYS B 1 297 ? -29.703 4.559 -12.07 1 93.31 297 LYS B N 1
ATOM 5012 C CA . LYS B 1 297 ? -28.719 3.959 -11.164 1 93.31 297 LYS B CA 1
ATOM 5013 C C . LYS B 1 297 ? -27.516 3.426 -11.93 1 93.31 297 LYS B C 1
ATOM 5015 O O . LYS B 1 297 ? -26.391 3.484 -11.43 1 93.31 297 LYS B O 1
ATOM 5020 N N . LEU B 1 298 ? -27.75 2.93 -13.07 1 92.56 298 LEU B N 1
ATOM 5021 C CA . LEU B 1 298 ? -26.672 2.424 -13.906 1 92.56 298 LEU B CA 1
ATOM 5022 C C . LEU B 1 298 ? -25.734 3.553 -14.328 1 92.56 298 LEU B C 1
ATOM 5024 O O . LEU B 1 298 ? -24.516 3.385 -14.32 1 92.56 298 LEU B O 1
ATOM 5028 N N . PHE B 1 299 ? -26.328 4.641 -14.695 1 91.94 299 PHE B N 1
ATOM 5029 C CA . PHE B 1 299 ? -25.547 5.809 -15.086 1 91.94 299 PHE B CA 1
ATOM 5030 C C . PHE B 1 299 ? -24.703 6.312 -13.922 1 91.94 299 PHE B C 1
ATOM 5032 O O . PHE B 1 299 ? -23.531 6.637 -14.094 1 91.94 299 PHE B O 1
ATOM 5039 N N . LEU B 1 300 ? -25.312 6.352 -12.773 1 91.06 300 LEU B N 1
ATOM 5040 C CA . LEU B 1 300 ? -24.609 6.812 -11.586 1 91.06 300 LEU B CA 1
ATOM 5041 C C . LEU B 1 300 ? -23.453 5.871 -11.227 1 91.06 300 LEU B C 1
ATOM 5043 O O . LEU B 1 300 ? -22.375 6.32 -10.852 1 91.06 300 LEU B O 1
ATOM 5047 N N . LEU B 1 301 ? -23.688 4.633 -11.344 1 91.62 301 LEU B N 1
ATOM 5048 C CA . LEU B 1 301 ? -22.656 3.635 -11.086 1 91.62 301 LEU B CA 1
ATOM 5049 C C . LEU B 1 301 ? -21.516 3.777 -12.07 1 91.62 301 LEU B C 1
ATOM 5051 O O . LEU B 1 301 ? -20.344 3.715 -11.688 1 91.62 301 LEU B O 1
ATOM 5055 N N . ALA B 1 302 ? -21.812 3.943 -13.328 1 89.75 302 ALA B N 1
ATOM 5056 C CA . ALA B 1 302 ? -20.797 4.117 -14.367 1 89.75 302 ALA B CA 1
ATOM 5057 C C . ALA B 1 302 ? -19.953 5.359 -14.109 1 89.75 302 ALA B C 1
ATOM 5059 O O . ALA B 1 302 ? -18.734 5.328 -14.258 1 89.75 302 ALA B O 1
ATOM 5060 N N . HIS B 1 303 ? -20.641 6.355 -13.773 1 88.94 303 HIS B N 1
ATOM 5061 C CA . HIS B 1 303 ? -19.938 7.602 -13.469 1 88.94 303 HIS B CA 1
ATOM 5062 C C . HIS B 1 303 ? -18.984 7.422 -12.289 1 88.94 303 HIS B C 1
ATOM 5064 O O . HIS B 1 303 ? -17.859 7.93 -12.312 1 88.94 303 HIS B O 1
ATOM 5070 N N . GLU B 1 304 ? -19.469 6.746 -11.359 1 89.56 304 GLU B N 1
ATOM 5071 C CA . GLU B 1 304 ? -18.656 6.477 -10.18 1 89.56 304 GLU B CA 1
ATOM 5072 C C . GLU B 1 304 ? -17.438 5.645 -10.539 1 89.56 304 GLU B C 1
ATOM 5074 O O . GLU B 1 304 ? -16.328 5.902 -10.039 1 89.56 304 GLU B O 1
ATOM 5079 N N . LEU B 1 305 ? -17.562 4.703 -11.336 1 88.75 305 LEU B N 1
ATOM 5080 C CA . LEU B 1 305 ? -16.469 3.824 -11.734 1 88.75 305 LEU B CA 1
ATOM 5081 C C . LEU B 1 305 ? -15.43 4.586 -12.555 1 88.75 305 LEU B C 1
ATOM 5083 O O . LEU B 1 305 ? -14.227 4.434 -12.328 1 88.75 305 LEU B O 1
ATOM 5087 N N . VAL B 1 306 ? -15.883 5.43 -13.469 1 87.19 306 VAL B N 1
ATOM 5088 C CA . VAL B 1 306 ? -14.977 6.195 -14.312 1 87.19 306 VAL B CA 1
ATOM 5089 C C . VAL B 1 306 ? -14.195 7.191 -13.461 1 87.19 306 VAL B C 1
ATOM 5091 O O . VAL B 1 306 ? -12.992 7.383 -13.664 1 87.19 306 VAL B O 1
ATOM 5094 N N . PHE B 1 307 ? -14.859 7.68 -12.523 1 84.62 307 PHE B N 1
ATOM 5095 C CA . PHE B 1 307 ? -14.234 8.672 -11.656 1 84.62 307 PHE B CA 1
ATOM 5096 C C . PHE B 1 307 ? -13.211 8.016 -10.734 1 84.62 307 PHE B C 1
ATOM 5098 O O . PHE B 1 307 ? -12.094 8.508 -10.594 1 84.62 307 PHE B O 1
ATOM 5105 N N . SER B 1 308 ? -13.547 6.957 -10.148 1 83.44 308 SER B N 1
ATOM 5106 C CA . SER B 1 308 ? -12.727 6.344 -9.109 1 83.44 308 SER B CA 1
ATOM 5107 C C . SER B 1 308 ? -11.672 5.414 -9.703 1 83.44 308 SER B C 1
ATOM 5109 O O . SER B 1 308 ? -10.602 5.23 -9.125 1 83.44 308 SER B O 1
ATOM 5111 N N . PHE B 1 309 ? -12 4.836 -10.773 1 85.75 309 PHE B N 1
ATOM 5112 C CA . PHE B 1 309 ? -11.109 3.863 -11.398 1 85.75 309 PHE B CA 1
ATOM 5113 C C . PHE B 1 309 ? -10.992 4.121 -12.898 1 85.75 309 PHE B C 1
ATOM 5115 O O . PHE B 1 309 ? -11.375 3.271 -13.703 1 85.75 309 PHE B O 1
ATOM 5122 N N . PRO B 1 310 ? -10.352 5.141 -13.273 1 79.62 310 PRO B N 1
ATOM 5123 C CA . PRO B 1 310 ? -10.336 5.512 -14.688 1 79.62 310 PRO B CA 1
ATOM 5124 C C . PRO B 1 310 ? -9.578 4.512 -15.555 1 79.62 310 PRO B C 1
ATOM 5126 O O . PRO B 1 310 ? -9.898 4.344 -16.734 1 79.62 310 PRO B O 1
ATOM 5129 N N . ASP B 1 311 ? -8.664 3.719 -15 1 73.5 311 ASP B N 1
ATOM 5130 C CA . ASP B 1 311 ? -7.84 2.814 -15.805 1 73.5 311 ASP B CA 1
ATOM 5131 C C . ASP B 1 311 ? -8.391 1.391 -15.758 1 73.5 311 ASP B C 1
ATOM 5133 O O . ASP B 1 311 ? -7.887 0.504 -16.453 1 73.5 311 ASP B O 1
ATOM 5137 N N . HIS B 1 312 ? -9.422 1.205 -15.047 1 76.5 312 HIS B N 1
ATOM 5138 C CA . HIS B 1 312 ? -9.969 -0.142 -14.93 1 76.5 312 HIS B CA 1
ATOM 5139 C C . HIS B 1 312 ? -10.906 -0.465 -16.094 1 76.5 312 HIS B C 1
ATOM 5141 O O . HIS B 1 312 ? -11.68 0.388 -16.516 1 76.5 312 HIS B O 1
ATOM 5147 N N . HIS B 1 313 ? -10.883 -1.706 -16.547 1 75.38 313 HIS B N 1
ATOM 5148 C CA . HIS B 1 313 ? -11.633 -2.102 -17.734 1 75.38 313 HIS B CA 1
ATOM 5149 C C . HIS B 1 313 ? -13.133 -2.051 -17.484 1 75.38 313 HIS B C 1
ATOM 5151 O O . HIS B 1 313 ? -13.914 -1.72 -18.375 1 75.38 313 HIS B O 1
ATOM 5157 N N . TYR B 1 314 ? -13.539 -2.236 -16.25 1 76.62 314 TYR B N 1
ATOM 5158 C CA . TYR B 1 314 ? -14.961 -2.234 -15.922 1 76.62 314 TYR B CA 1
ATOM 5159 C C . TYR B 1 314 ? -15.57 -0.855 -16.141 1 76.62 314 TYR B C 1
ATOM 5161 O O . TYR B 1 314 ? -16.75 -0.737 -16.5 1 76.62 314 TYR B O 1
ATOM 5169 N N . SER B 1 315 ? -14.805 0.161 -16.094 1 77.75 315 SER B N 1
ATOM 5170 C CA . SER B 1 315 ? -15.289 1.536 -16.203 1 77.75 315 SER B CA 1
ATOM 5171 C C . SER B 1 315 ? -15.703 1.873 -17.625 1 77.75 315 SER B C 1
ATOM 5173 O O . SER B 1 315 ? -16.562 2.727 -17.844 1 77.75 315 SER B O 1
ATOM 5175 N N . TRP B 1 316 ? -15.219 1.051 -18.547 1 73.44 316 TRP B N 1
ATOM 5176 C CA . TRP B 1 316 ? -15.477 1.374 -19.953 1 73.44 316 TRP B CA 1
ATOM 5177 C C . TRP B 1 316 ? -16.281 0.267 -20.625 1 73.44 316 TRP B C 1
ATOM 5179 O O . TRP B 1 316 ? -16.906 0.488 -21.672 1 73.44 316 TRP B O 1
#

Solvent-accessible surface area (backbone atoms only — not comparable to full-atom values): 34348 Å² total; per-residue (Å²): 131,84,84,62,83,81,66,73,63,63,60,52,48,52,55,48,51,51,46,52,54,51,50,57,69,47,52,61,63,68,80,80,47,48,67,58,55,31,51,37,27,39,54,70,49,37,45,67,38,22,48,52,45,50,45,39,46,48,25,54,44,52,72,77,49,82,48,65,55,58,50,50,51,47,46,34,54,37,41,57,60,65,38,30,68,24,41,34,44,45,38,55,76,55,50,34,49,76,74,40,58,62,46,30,31,53,34,47,52,19,34,50,79,68,66,39,53,73,58,54,65,62,42,51,48,37,83,65,54,90,63,83,88,60,92,54,30,57,61,70,84,70,78,45,74,63,54,55,52,48,64,67,28,77,77,76,48,71,68,41,48,53,52,46,50,49,50,32,61,75,52,41,40,67,25,54,38,23,36,52,51,14,53,44,25,51,77,69,70,34,60,69,60,13,28,55,27,25,50,52,12,32,74,70,33,77,80,42,49,50,37,51,47,50,35,59,74,65,62,45,57,65,84,50,87,79,34,66,64,46,48,44,65,69,55,60,72,66,81,85,49,86,59,16,54,68,58,47,43,53,50,27,51,51,32,43,73,71,63,37,45,68,59,21,39,51,48,43,50,50,42,34,67,74,60,9,79,47,74,92,38,46,65,62,38,47,51,36,30,57,72,70,61,38,56,66,62,44,51,52,50,43,50,49,34,37,69,76,34,69,85,43,74,87,43,108,129,84,85,64,83,81,64,73,62,63,62,54,49,53,55,49,51,51,46,52,56,52,50,55,70,46,52,59,66,68,81,80,46,48,65,58,54,31,50,37,26,40,54,70,49,38,45,66,38,22,48,54,46,51,43,39,46,49,25,53,43,52,70,76,48,83,48,65,54,58,51,51,50,46,47,35,55,36,40,57,59,65,40,31,70,24,41,34,45,44,40,54,74,56,52,34,48,74,73,39,60,63,46,31,30,53,35,48,52,21,33,51,79,70,66,37,52,74,58,54,65,62,41,50,49,38,83,66,55,89,65,84,90,60,91,55,31,56,60,71,84,70,76,46,73,64,54,56,52,49,63,67,28,78,78,76,47,71,69,41,48,53,51,44,49,50,51,32,61,75,53,41,38,67,27,52,39,24,36,52,50,13,53,44,24,51,77,68,69,33,60,68,60,14,28,55,26,25,50,53,13,32,73,70,33,76,80,42,50,50,37,52,48,49,36,59,76,64,61,46,57,63,84,50,88,80,33,66,65,45,49,44,64,68,55,59,72,68,80,86,49,86,58,15,55,66,59,46,42,52,50,28,51,51,33,42,72,73,63,37,44,68,62,22,38,51,47,44,51,48,42,34,68,73,62,9,78,47,74,91,39,44,64,61,39,47,51,37,31,58,74,71,60,38,56,67,63,46,51,53,50,44,51,48,34,38,68,76,34,68,86,42,75,86,43,106

Radius of gyration: 27.91 Å; Cα contacts (8 Å, |Δi|>4): 716; chains: 2; bounding box: 67×117×64 Å

Foldseek 3Di:
DVPDDPDPVVVVVVVVVCVVVVVVVCPVPVVPPLVVVLVVCVVVVNLPVSLVSLVVNLVVVVVPDDAVLSVLVSLVSCVSSPVLVVLLCVLVVLVCCQVALSSVLSNLVSCVVVVVLVVNLADANVVHAPDPDASHHHDDPDDDPSVVVNVVHDHHDPVRVVSRVVVCLVVVSNLSSLCSNLVSCVVVVNLQNNLVSLLVSCVSPVPPVSSVVVCVVVVSQDPDPVGPSVVCNVPPPDDDDPLDLVVLLVVLVVCVVVVNLVVSLVSLVVSCVVPNDDPSCLVVNLVSCVVVVVVVVNVVSLVVCCVPPVPDPVSD/DVPDDPDPVVVVVVVVVCVVVVVVVCPVPVVPPLVVVLVVCVVVVNLPVSLVSLVVNLVVVVVPDDAPLSVLVSLVSCVSSPVLVVLLCVLVVLVCCQVALSSVLSNLVSCVVVVVLVVNLADANVVHAPDPDASHHHDDPDDDPSVVVNVVHDHHDPVRVVSRVVVCLVVVSNLSSLCSNLVSCVVVVNLQNNLVSLLVSCVSPVPPVSSVVVCVVVVSQDPPPPGPSVVCNVPPPDPDDPLDLVVLLVVLVVCVVVVNLVVSLVSLVVSCVVPNDDPSCLVVNLVSCVVVVVVVVNVVSLVVCCVPPVPDPVSD

InterPro domains:
  IPR011990 Tetratricopeptide-like helical domain superfamily [G3DSA:1.25.40.10] (8-316)

Organism: Trichostrongylus colubriformis (NCBI:txid6319)

Sequence (632 aa):
MLLRDCDVDSFSRLEAAEQQEDFECYKVVDENDYDLLISRYLSQGDCETATYWIDRSYAKKCETSSSMIDFANYVKDLTIVHQYKRVSQLILNRHLVKKHIVFAYYYVNALFHLRMYSVIVQLPIGNLMLTEGLPVRYPDSHCGLEDYLDSFSAELSESDLAALNKMMNSLKLFSALMVVYGRTYILLENRDFASRCLIAAFLQDRRSLAAEQLLRNYKLVPSTGKDPCYRLMKKIKQTEISGDPRQKTELARELYRDGKVAETLETTTMIMEEHGLYMDCIILHANCLCYFQDWKKLFLLAHELVFSFPDHHYSWMLLRDCDVDSFSRLEAAEQQEDFECYKVVDENDYDLLISRYLSQGDCETATYWIDRSYAKKCETSSSMIDFANYVKDLTIVHQYKRVSQLILNRHLVKKHIVFAYYYVNALFHLRMYSVIVQLPIGNLMLTEGLPVRYPDSHCGLEDYLDSFSAELSESDLAALNKMMNSLKLFSALMVVYGRTYILLENRDFASRCLIAAFLQDRRSLAAEQLLRNYKLVPSTGKDPCYRLMKKIKQTEISGDPRQKTELARELYRDGKVAETLETTTMIMEEHGLYMDCIILHANCLCYFQDWKKLFLLAHELVFSFPDHHYSW

Secondary structure (DSSP, 8-state):
-------THHHHHHHHHHHHHHHHSS----TT-HHHHHHHHHHHT-HHHHHHHHHHHHHHHHHH---HHHHHHHHHHHHHTT-HHHHHHHHHHTT-TTT-HHHHHHHHHHHHHTT-HHHHHH---GGG-SSSS-S-PPP-SS--HHHHHHHTSPPPPHHHHHHHHHHHHHHTHHHHHHHHHHHHHHHTT-HHHHHHHHHHHHHH-TT-HHHHHHHHHTT-S---TT-HHHHHHHH------TT-HHHHHHHHHHHHHTT-HHHHHHHHHHHHHHHSS-GGGHHHHHHHHHHTT-HHHHHHHHHHHHHH-TTSGGG-/-------THHHHHHHHHHHHHHHHSS----TT-HHHHHHHHHHHT-HHHHHHHHHHHHHHHHHH---HHHHHHHHHHHHHTT-HHHHHHHHHHTT-TTT-HHHHHHHHHHHHHTT-HHHHHH---GGG-SSSS-S-PPP-SS--HHHHHHHTSPPPPHHHHHHHHHHHHHHTHHHHHHHHHHHHHHHTT-HHHHHHHHHHHHHH-TT-HHHHHHHHHTT-S---TT-HHHHHHHH------TT-HHHHHHHHHHHHHTT-HHHHHHHHHHHHHHHSS-GGGHHHHHHHHHHTT-HHHHHHHHHHHHHH-TTSGGG-